Protein AF-W3VNA6-F1 (afdb_monomer)

Organism: Moesziomyces aphidis (NCBI:txid84754)

Foldseek 3Di:
DVVVVVVVVVVVVVLCVVQVVLLVQLVQQQPPPDDLVNCVPDPQFFQQLQKFFLDPDFQPDFAAQFAAFLWQAWAADPLQQKIKTFGAPLCLQDPLLQLHHNPDDVLSVPDYHHTAMWIDNNVDNDRIGGADEDWADPPDPDTDDPLCNVFWRWAAKEKDAQALQQVAADDVPDDGDHRGQKMKMWTFTDRDSQFATKIWIWIDGQNDVCHSNHRHTYTDDIQDDQLQWDAAPVPRDIDGARFHHKEFDSPAWAPKDFPDPDDPDPDPDPVVVVVPDDPPDPSVSSNGTGIHTKMKTAGRFDDNPDDDDVPPQPPRQAPPDSCLSSVCVVDVVSPSQRDPRNQFMWIRHNHQSHIDTAAEPPDTAAARGSQRKYKYWAQLLHVLLQPPDSWIWIWIWHDDSNFTKIWIWTQDPPPPQVVQWDKDWDFDFDQDPVRDTDTDTDIDIDGRTHIYGDDMDTDSHHFQEWDADSLRKIKTKGFSRPNLVVQLSLLLSQVVCLVSVHDGRPPDDNDDDLVRRRWLTKMWMKIKWKWWDDPDDDIDGSVNSVVSSVCVVVVHHTDIDMDIFTQGIHHTGGSCRVVVDDSVCSSSSHDDASGWNYWYDDVVQQWIKTARSRGSSGIMIGRGDPVRDDD

Structure (mmCIF, N/CA/C/O backbone):
data_AF-W3VNA6-F1
#
_entry.id   AF-W3VNA6-F1
#
loop_
_atom_site.group_PDB
_atom_site.id
_atom_site.type_symbol
_atom_site.label_atom_id
_atom_site.label_alt_id
_atom_site.label_comp_id
_atom_site.label_asym_id
_atom_site.label_entity_id
_atom_site.label_seq_id
_atom_site.pdbx_PDB_ins_code
_atom_site.Cartn_x
_atom_site.Cartn_y
_atom_site.Cartn_z
_atom_site.occupancy
_atom_site.B_iso_or_equiv
_atom_site.auth_seq_id
_atom_site.auth_comp_id
_atom_site.auth_asym_id
_atom_site.auth_atom_id
_atom_site.pdbx_PDB_model_num
ATOM 1 N N . MET A 1 1 ? 61.511 4.244 10.800 1.00 52.88 1 MET A N 1
ATOM 2 C CA . MET A 1 1 ? 60.677 4.818 9.716 1.00 52.88 1 MET A CA 1
ATOM 3 C C . MET A 1 1 ? 59.925 3.786 8.862 1.00 52.88 1 MET A C 1
ATOM 5 O O . MET A 1 1 ? 58.926 4.166 8.275 1.00 52.88 1 MET A O 1
ATOM 9 N N . LEU A 1 2 ? 60.321 2.504 8.809 1.00 52.47 2 LEU A N 1
ATOM 10 C CA . LEU A 1 2 ? 59.634 1.471 8.003 1.00 52.47 2 LEU A CA 1
ATOM 11 C C . LEU A 1 2 ? 58.299 0.967 8.586 1.00 52.47 2 LEU A C 1
ATOM 13 O O . LEU A 1 2 ? 57.356 0.726 7.841 1.00 52.47 2 LEU A O 1
ATOM 17 N N . VAL A 1 3 ? 58.191 0.851 9.912 1.00 59.06 3 VAL A N 1
ATOM 18 C CA . VAL A 1 3 ? 56.986 0.320 10.579 1.00 59.06 3 VAL A CA 1
ATOM 19 C C . VAL A 1 3 ? 55.725 1.173 10.321 1.00 59.06 3 VAL A C 1
ATOM 21 O O . VAL A 1 3 ? 54.708 0.591 9.953 1.00 59.06 3 VAL A O 1
ATOM 24 N N . PRO A 1 4 ? 55.760 2.522 10.390 1.00 62.91 4 PRO A N 1
ATOM 25 C CA . PRO A 1 4 ? 54.598 3.355 10.058 1.00 62.91 4 PRO A CA 1
ATOM 26 C C . PRO A 1 4 ? 54.142 3.226 8.598 1.00 62.91 4 PRO A C 1
ATOM 28 O O . PRO A 1 4 ? 52.948 3.228 8.335 1.00 62.91 4 PRO A O 1
ATOM 31 N N . LEU A 1 5 ? 55.070 3.070 7.646 1.00 63.50 5 LEU A N 1
ATOM 32 C CA . LEU A 1 5 ? 54.747 2.901 6.221 1.00 63.50 5 LEU A CA 1
ATOM 33 C C . LEU A 1 5 ? 54.062 1.561 5.938 1.00 63.50 5 LEU A C 1
ATOM 35 O O . LEU A 1 5 ? 53.114 1.512 5.157 1.00 63.50 5 LEU A O 1
ATOM 39 N N . ILE A 1 6 ? 54.513 0.487 6.590 1.00 69.75 6 ILE A N 1
ATOM 40 C CA . ILE A 1 6 ? 53.904 -0.842 6.461 1.00 69.75 6 ILE A CA 1
ATOM 41 C C . ILE A 1 6 ? 52.506 -0.839 7.088 1.00 69.75 6 ILE A C 1
ATOM 43 O O . ILE A 1 6 ? 51.563 -1.297 6.449 1.00 69.75 6 ILE A O 1
ATOM 47 N N . VAL A 1 7 ? 52.344 -0.258 8.283 1.00 71.94 7 VAL A N 1
ATOM 48 C CA . VAL A 1 7 ? 51.030 -0.128 8.936 1.00 71.94 7 VAL A CA 1
ATOM 49 C C . VAL A 1 7 ? 50.077 0.715 8.085 1.00 71.94 7 VAL A C 1
ATOM 51 O O . VAL A 1 7 ? 48.953 0.285 7.854 1.00 71.94 7 VAL A O 1
ATOM 54 N N . SER A 1 8 ? 50.525 1.849 7.537 1.00 65.19 8 SER A N 1
ATOM 55 C CA . SER A 1 8 ? 49.706 2.674 6.640 1.00 65.19 8 SER A CA 1
ATOM 56 C C . SER A 1 8 ? 49.366 1.974 5.324 1.00 65.19 8 SER A C 1
ATOM 58 O O . SER A 1 8 ? 48.262 2.146 4.826 1.00 65.19 8 SER A O 1
ATOM 60 N N . SER A 1 9 ? 50.265 1.158 4.767 1.00 66.62 9 SER A N 1
ATOM 61 C CA . SER A 1 9 ? 50.008 0.415 3.522 1.00 66.62 9 SER A CA 1
ATOM 62 C C . SER A 1 9 ? 49.039 -0.747 3.738 1.00 66.62 9 SER A C 1
ATOM 64 O O . SER A 1 9 ? 48.149 -0.965 2.921 1.00 66.62 9 SER A O 1
ATOM 66 N N . VAL A 1 10 ? 49.162 -1.464 4.860 1.00 75.44 10 VAL A N 1
ATOM 67 C CA . VAL A 1 10 ? 48.216 -2.518 5.259 1.00 75.44 10 VAL A CA 1
ATOM 68 C C . VAL A 1 10 ? 46.859 -1.910 5.609 1.00 75.44 10 VAL A C 1
ATOM 70 O O . VAL A 1 10 ? 45.837 -2.433 5.175 1.00 75.44 10 VAL A O 1
ATOM 73 N N . ALA A 1 11 ? 46.832 -0.775 6.312 1.00 71.50 11 ALA A N 1
ATOM 74 C CA . ALA A 1 11 ? 45.607 -0.034 6.592 1.00 71.50 11 ALA A CA 1
ATOM 75 C C . ALA A 1 11 ? 44.960 0.503 5.308 1.00 71.50 11 ALA A C 1
ATOM 77 O O . ALA A 1 11 ? 43.755 0.370 5.154 1.00 71.50 11 ALA A O 1
ATOM 78 N N . ALA A 1 12 ? 45.733 1.039 4.357 1.00 70.00 12 ALA A N 1
ATOM 79 C CA . ALA A 1 12 ? 45.227 1.486 3.059 1.00 70.00 12 ALA A CA 1
ATOM 80 C C . ALA A 1 12 ? 44.706 0.316 2.210 1.00 70.00 12 ALA A C 1
ATOM 82 O O . ALA A 1 12 ? 43.653 0.432 1.592 1.00 70.00 12 ALA A O 1
ATOM 83 N N . GLY A 1 13 ? 45.396 -0.829 2.225 1.00 70.94 13 GLY A N 1
ATOM 84 C CA . GLY A 1 13 ? 44.935 -2.064 1.594 1.00 70.94 13 GLY A CA 1
ATOM 85 C C . GLY A 1 13 ? 43.618 -2.552 2.200 1.00 70.94 13 GLY A C 1
ATOM 86 O O . GLY A 1 13 ? 42.651 -2.756 1.471 1.00 70.94 13 GLY A O 1
ATOM 87 N N . LEU A 1 14 ? 43.537 -2.643 3.530 1.00 74.44 14 LEU A N 1
ATOM 88 C CA . LEU A 1 14 ? 42.311 -2.995 4.249 1.00 74.44 14 LEU A CA 1
ATOM 89 C C . LEU A 1 14 ? 41.184 -1.997 3.974 1.00 74.44 14 LEU A C 1
ATOM 91 O O . LEU A 1 14 ? 40.094 -2.433 3.637 1.00 74.44 14 LEU A O 1
ATOM 95 N N . LEU A 1 15 ? 41.448 -0.689 4.026 1.00 70.38 15 LEU A N 1
ATOM 96 C CA . LEU A 1 15 ? 40.474 0.362 3.711 1.00 70.38 15 LEU A CA 1
ATOM 97 C C . LEU A 1 15 ? 39.995 0.287 2.258 1.00 70.38 15 LEU A C 1
ATOM 99 O O . LEU A 1 15 ? 38.813 0.486 1.987 1.00 70.38 15 LEU A O 1
ATOM 103 N N . SER A 1 16 ? 40.885 -0.030 1.314 1.00 64.06 16 SER A N 1
ATOM 104 C CA . SER A 1 16 ? 40.514 -0.209 -0.092 1.00 64.06 16 SER A CA 1
ATOM 105 C C . SER A 1 16 ? 39.601 -1.420 -0.274 1.00 64.06 16 SER A C 1
ATOM 107 O O . SER A 1 16 ? 38.595 -1.325 -0.968 1.00 64.06 16 SER A O 1
ATOM 109 N N . VAL A 1 17 ? 39.883 -2.524 0.422 1.00 70.31 17 VAL A N 1
ATOM 110 C CA . VAL A 1 17 ? 39.071 -3.743 0.406 1.00 70.31 17 VAL A CA 1
ATOM 111 C C . VAL A 1 17 ? 37.716 -3.507 1.078 1.00 70.31 17 VAL A C 1
ATOM 113 O O . VAL A 1 17 ? 36.681 -3.848 0.501 1.00 70.31 17 VAL A O 1
ATOM 116 N N . THR A 1 18 ? 37.698 -2.872 2.253 1.00 68.19 18 THR A N 1
ATOM 117 C CA . THR A 1 18 ? 36.463 -2.562 2.985 1.00 68.19 18 THR A CA 1
ATOM 118 C C . THR A 1 18 ? 35.614 -1.501 2.295 1.00 68.19 18 THR A C 1
ATOM 120 O O . THR A 1 18 ? 34.413 -1.479 2.526 1.00 68.19 18 THR A O 1
ATOM 123 N N . SER A 1 19 ? 36.181 -0.672 1.414 1.00 66.19 19 SER A N 1
ATOM 124 C CA . SER A 1 19 ? 35.420 0.289 0.598 1.00 66.19 19 SER A CA 1
ATOM 125 C C . SER A 1 19 ? 34.962 -0.309 -0.740 1.00 66.19 19 SER A C 1
ATOM 127 O O . SER A 1 19 ? 33.862 -0.024 -1.214 1.00 66.19 19 SER A O 1
ATOM 129 N N . TYR A 1 20 ? 35.783 -1.163 -1.360 1.00 71.19 20 TYR A N 1
ATOM 130 C CA . TYR A 1 20 ? 35.526 -1.724 -2.690 1.00 71.19 20 TYR A CA 1
ATOM 131 C C . TYR A 1 20 ? 34.401 -2.763 -2.702 1.00 71.19 20 TYR A C 1
ATOM 133 O O . TYR A 1 20 ? 33.570 -2.746 -3.611 1.00 71.19 20 TYR A O 1
ATOM 141 N N . PHE A 1 21 ? 34.338 -3.659 -1.711 1.00 71.25 21 PHE A N 1
ATOM 142 C CA . PHE A 1 21 ? 33.294 -4.690 -1.672 1.00 71.25 21 PHE A CA 1
ATOM 143 C C . PHE A 1 21 ? 31.881 -4.113 -1.484 1.00 71.25 21 PHE A C 1
ATOM 145 O O . PHE A 1 21 ? 31.016 -4.446 -2.299 1.00 71.25 21 PHE A O 1
ATOM 152 N N . PRO A 1 22 ? 31.630 -3.202 -0.519 1.00 67.31 22 PRO A N 1
ATOM 153 C CA . PRO A 1 22 ? 30.342 -2.521 -0.417 1.00 67.31 22 PRO A CA 1
ATOM 154 C C . PRO A 1 22 ? 29.984 -1.746 -1.683 1.00 67.31 22 PRO A C 1
ATOM 156 O O . PRO A 1 22 ? 28.843 -1.805 -2.126 1.00 67.31 22 PRO A O 1
ATOM 159 N N . TYR A 1 23 ? 30.956 -1.079 -2.316 1.00 68.50 23 TYR A N 1
ATOM 160 C CA . TYR A 1 23 ? 30.741 -0.386 -3.587 1.00 68.50 23 TYR A CA 1
ATOM 161 C C . TYR A 1 23 ? 30.313 -1.344 -4.709 1.00 68.50 23 TYR A C 1
ATOM 163 O O . TYR A 1 23 ? 29.312 -1.102 -5.380 1.00 68.50 23 TYR A O 1
ATOM 171 N N . LYS A 1 24 ? 31.027 -2.459 -4.896 1.00 71.19 24 LYS A N 1
ATOM 172 C CA . LYS A 1 24 ? 30.710 -3.462 -5.923 1.00 71.19 24 LYS A CA 1
ATOM 173 C C . LYS A 1 24 ? 29.336 -4.097 -5.695 1.00 71.19 24 LYS A C 1
ATOM 175 O O . LYS A 1 24 ? 28.581 -4.275 -6.650 1.00 71.19 24 LYS A O 1
ATOM 180 N N . ASN A 1 25 ? 29.005 -4.414 -4.447 1.00 69.81 25 ASN A N 1
ATOM 181 C CA . ASN A 1 25 ? 27.712 -4.984 -4.078 1.00 69.81 25 ASN A CA 1
ATOM 182 C C . ASN A 1 25 ? 26.568 -3.977 -4.283 1.00 69.81 25 ASN A C 1
ATOM 184 O O . ASN A 1 25 ? 25.541 -4.312 -4.869 1.00 69.81 25 ASN A O 1
ATOM 188 N N . HIS A 1 26 ? 26.794 -2.712 -3.936 1.00 69.25 26 HIS A N 1
ATOM 189 C CA . HIS A 1 26 ? 25.833 -1.642 -4.171 1.00 69.25 26 HIS A CA 1
ATOM 190 C C . HIS A 1 26 ? 25.606 -1.412 -5.676 1.00 69.25 26 HIS A C 1
ATOM 192 O O . HIS A 1 26 ? 24.467 -1.291 -6.126 1.00 69.25 26 HIS A O 1
ATOM 198 N N . LEU A 1 27 ? 26.667 -1.441 -6.493 1.00 68.31 27 LEU A N 1
ATOM 199 C CA . LEU A 1 27 ? 26.548 -1.391 -7.956 1.00 68.31 27 LEU A CA 1
ATOM 200 C C . LEU A 1 27 ? 25.784 -2.584 -8.539 1.00 68.31 27 LEU A C 1
ATOM 202 O O . LEU A 1 27 ? 25.073 -2.414 -9.531 1.00 68.31 27 LEU A O 1
ATOM 206 N N . LYS A 1 28 ? 25.912 -3.773 -7.939 1.00 68.25 28 LYS A N 1
ATOM 207 C CA . LYS A 1 28 ? 25.146 -4.962 -8.333 1.00 68.25 28 LYS A CA 1
ATOM 208 C C . LYS A 1 28 ? 23.644 -4.734 -8.132 1.00 68.25 28 LYS A C 1
ATOM 210 O O . LYS A 1 28 ? 22.884 -4.972 -9.063 1.00 68.25 28 LYS A O 1
ATOM 215 N N . LEU A 1 29 ? 23.236 -4.190 -6.983 1.00 67.69 29 LEU A N 1
ATOM 216 C CA . LEU A 1 29 ? 21.837 -3.834 -6.688 1.00 67.69 29 LEU A CA 1
ATOM 217 C C . LEU A 1 29 ? 21.296 -2.682 -7.561 1.00 67.69 29 LEU A C 1
ATOM 219 O O . LEU A 1 29 ? 20.090 -2.562 -7.766 1.00 67.69 29 LEU A O 1
ATOM 223 N N . HIS A 1 30 ? 22.177 -1.830 -8.092 1.00 66.69 30 HIS A N 1
ATOM 224 C CA . HIS A 1 30 ? 21.817 -0.723 -8.984 1.00 66.69 30 HIS A CA 1
ATOM 225 C C . HIS A 1 30 ? 21.970 -1.026 -10.484 1.00 66.69 30 HIS A C 1
ATOM 227 O O . HIS A 1 30 ? 21.638 -0.163 -11.299 1.00 66.69 30 HIS A O 1
ATOM 233 N N . GLY A 1 31 ? 22.417 -2.233 -10.849 1.00 61.00 31 GLY A N 1
ATOM 234 C CA . GLY A 1 31 ? 22.392 -2.741 -12.221 1.00 61.00 31 GLY A CA 1
ATOM 235 C C . GLY A 1 31 ? 23.543 -2.323 -13.145 1.00 61.00 31 GLY A C 1
ATOM 236 O O . GLY A 1 31 ? 23.382 -2.447 -14.354 1.00 61.00 31 GLY A O 1
ATOM 237 N N . ASP A 1 32 ? 24.693 -1.866 -12.636 1.00 57.09 32 ASP A N 1
ATOM 238 C CA . ASP A 1 32 ? 25.870 -1.571 -13.489 1.00 57.09 32 ASP A CA 1
ATOM 239 C C . ASP A 1 32 ? 26.723 -2.824 -13.795 1.00 57.09 32 ASP A C 1
ATOM 241 O O . ASP A 1 32 ? 27.561 -2.795 -14.691 1.00 57.09 32 ASP A O 1
ATOM 245 N N . ALA A 1 33 ? 26.538 -3.919 -13.044 1.00 49.62 33 ALA A N 1
ATOM 246 C CA . ALA A 1 33 ? 27.402 -5.109 -13.091 1.00 49.62 33 ALA A CA 1
ATOM 247 C C . ALA A 1 33 ? 26.732 -6.381 -13.646 1.00 49.62 33 ALA A C 1
ATOM 249 O O . ALA A 1 33 ? 27.367 -7.436 -13.671 1.00 49.62 33 ALA A O 1
ATOM 250 N N . LEU A 1 34 ? 25.462 -6.312 -14.056 1.00 47.09 34 LEU A N 1
ATOM 251 C CA . LEU A 1 34 ? 24.773 -7.443 -14.678 1.00 47.09 34 LEU A CA 1
ATOM 252 C C . LEU A 1 34 ? 24.956 -7.359 -16.190 1.00 47.09 34 LEU A C 1
ATOM 254 O O . LEU A 1 34 ? 24.546 -6.385 -16.819 1.00 47.09 34 LEU A O 1
ATOM 258 N N . ASP A 1 35 ? 25.579 -8.383 -16.765 1.00 46.38 35 ASP A N 1
ATOM 259 C CA . ASP A 1 35 ? 25.639 -8.553 -18.210 1.00 46.38 35 ASP A CA 1
ATOM 260 C C . ASP A 1 35 ? 24.201 -8.601 -18.745 1.00 46.38 35 ASP A C 1
ATOM 262 O O . ASP A 1 35 ? 23.401 -9.433 -18.307 1.00 46.38 35 ASP A O 1
ATOM 266 N N . ALA A 1 36 ? 23.845 -7.702 -19.663 1.00 46.44 36 ALA A N 1
ATOM 267 C CA . ALA A 1 36 ? 22.509 -7.653 -20.254 1.00 46.44 36 ALA A CA 1
ATOM 268 C C . ALA A 1 36 ? 22.120 -9.001 -20.898 1.00 46.44 36 ALA A C 1
ATOM 270 O O . ALA A 1 36 ? 20.938 -9.343 -20.943 1.00 46.44 36 ALA A O 1
ATOM 271 N N . SER A 1 37 ? 23.110 -9.803 -21.311 1.00 44.75 37 SER A N 1
ATOM 272 C CA . SER A 1 37 ? 22.911 -11.162 -21.825 1.00 44.75 37 SER A CA 1
ATOM 273 C C . SER A 1 37 ? 22.489 -12.180 -20.748 1.00 44.75 37 SER A C 1
ATOM 275 O O . SER A 1 37 ? 21.751 -13.118 -21.047 1.00 44.75 37 SER A O 1
ATOM 277 N N . SER A 1 38 ? 22.852 -11.964 -19.476 1.00 44.41 38 SER A N 1
ATOM 278 C CA . SER A 1 38 ? 22.473 -12.831 -18.343 1.00 44.41 38 SER A CA 1
ATOM 279 C C . SER A 1 38 ? 21.009 -12.672 -17.910 1.00 44.41 38 SER A C 1
ATOM 281 O O . SER A 1 38 ? 20.419 -13.596 -17.361 1.00 44.41 38 SER A O 1
ATOM 283 N N . LEU A 1 39 ? 20.383 -11.531 -18.219 1.00 47.59 39 LEU A N 1
ATOM 284 C CA . LEU A 1 39 ? 18.940 -11.303 -18.043 1.00 47.59 39 LEU A CA 1
ATOM 285 C C . LEU A 1 39 ? 18.112 -11.731 -19.270 1.00 47.59 39 LEU A C 1
ATOM 287 O O . LEU A 1 39 ? 16.873 -11.734 -19.198 1.00 47.59 39 LEU A O 1
ATOM 291 N N . GLY A 1 40 ? 18.797 -12.067 -20.370 1.00 42.12 40 GLY A N 1
ATOM 292 C CA . GLY A 1 40 ? 18.248 -12.279 -21.707 1.00 42.12 40 GLY A CA 1
ATOM 293 C C . GLY A 1 40 ? 18.158 -13.730 -22.192 1.00 42.12 40 GLY A C 1
ATOM 294 O O . GLY A 1 40 ? 17.613 -13.930 -23.272 1.00 42.12 40 GLY A O 1
ATOM 295 N N . SER A 1 41 ? 18.628 -14.738 -21.448 1.00 43.94 41 SER A N 1
ATOM 296 C CA . SER A 1 41 ? 18.472 -16.141 -21.873 1.00 43.94 41 SER A CA 1
ATOM 297 C C . SER A 1 41 ? 17.160 -16.763 -21.355 1.00 43.94 41 SER A C 1
ATOM 299 O O . SER A 1 41 ? 16.887 -16.836 -20.159 1.00 43.94 41 SER A O 1
ATOM 301 N N . ASP A 1 42 ? 16.319 -17.132 -22.322 1.00 44.59 42 ASP A N 1
ATOM 302 C CA . ASP A 1 42 ? 15.162 -18.043 -22.332 1.00 44.59 42 ASP A CA 1
ATOM 303 C C . ASP A 1 42 ? 13.853 -17.707 -21.587 1.00 44.59 42 ASP A C 1
ATOM 305 O O . ASP A 1 42 ? 12.835 -18.308 -21.907 1.00 44.59 42 ASP A O 1
ATOM 309 N N . ASN A 1 43 ? 13.786 -16.684 -20.725 1.00 52.38 43 ASN A N 1
ATOM 310 C CA . ASN A 1 43 ? 12.522 -16.208 -20.111 1.00 52.38 43 ASN A CA 1
ATOM 311 C C . ASN A 1 43 ? 12.441 -14.667 -20.069 1.00 52.38 43 ASN A C 1
ATOM 313 O O . ASN A 1 43 ? 12.378 -14.043 -19.007 1.00 52.38 43 ASN A O 1
ATOM 317 N N . TYR A 1 44 ? 12.528 -14.005 -21.224 1.00 62.59 44 TYR A N 1
ATOM 318 C CA . TYR A 1 44 ? 12.537 -12.533 -21.314 1.00 62.59 44 TYR A CA 1
ATOM 319 C C . TYR A 1 44 ? 11.132 -11.898 -21.254 1.00 62.59 44 TYR A C 1
ATOM 321 O O . TYR A 1 44 ? 11.009 -10.714 -20.938 1.00 62.59 44 TYR A O 1
ATOM 329 N N . ARG A 1 45 ? 10.079 -12.681 -21.520 1.00 74.38 45 ARG A N 1
ATOM 330 C CA . ARG A 1 45 ? 8.657 -12.316 -21.404 1.00 74.38 45 ARG A CA 1
ATOM 331 C C . ARG A 1 45 ? 7.934 -13.460 -20.707 1.00 74.38 45 ARG A C 1
ATOM 333 O O . ARG A 1 45 ? 7.579 -14.433 -21.360 1.00 74.38 45 ARG A O 1
ATOM 340 N N . LEU A 1 46 ? 7.778 -13.370 -19.393 1.00 83.12 46 LEU A N 1
ATOM 341 C CA . LEU A 1 46 ? 7.153 -14.442 -18.625 1.00 83.12 46 LEU A CA 1
ATOM 342 C C . LEU A 1 46 ? 5.701 -14.082 -18.315 1.00 83.12 46 LEU A C 1
ATOM 344 O O . LEU A 1 46 ? 5.471 -13.083 -17.628 1.00 83.12 46 LEU A O 1
ATOM 348 N N . ASN A 1 47 ? 4.766 -14.892 -18.823 1.00 87.25 47 ASN A N 1
ATOM 349 C CA . ASN A 1 47 ? 3.323 -14.835 -18.567 1.00 87.25 47 ASN A CA 1
ATOM 350 C C . ASN A 1 47 ? 2.670 -13.454 -18.800 1.00 87.25 47 ASN A C 1
ATOM 352 O O . ASN A 1 47 ? 1.629 -13.148 -18.218 1.00 87.25 47 ASN A O 1
ATOM 356 N N . LEU A 1 48 ? 3.270 -12.585 -19.623 1.00 87.56 48 LEU A N 1
ATOM 357 C CA . LEU A 1 48 ? 2.774 -11.218 -19.838 1.00 87.56 48 LEU A CA 1
ATOM 358 C C . LEU A 1 48 ? 1.421 -11.192 -20.546 1.00 87.56 48 LEU A C 1
ATOM 360 O O . LEU A 1 48 ? 0.614 -10.309 -20.277 1.00 87.56 48 LEU A O 1
ATOM 364 N N . GLU A 1 49 ? 1.165 -12.171 -21.405 1.00 87.06 49 GLU A N 1
ATOM 365 C CA . GLU A 1 49 ? -0.086 -12.387 -22.126 1.00 87.06 49 GLU A CA 1
ATOM 366 C C . GLU A 1 49 ? -1.295 -12.562 -21.196 1.00 87.06 49 GLU A C 1
ATOM 368 O O . GLU A 1 49 ? -2.429 -12.288 -21.589 1.00 87.06 49 GLU A O 1
ATOM 373 N N . HIS A 1 50 ? -1.059 -12.964 -19.944 1.00 90.12 50 HIS A N 1
ATOM 374 C CA . HIS A 1 50 ? -2.094 -13.086 -18.923 1.00 90.12 50 HIS A CA 1
ATOM 375 C C . HIS A 1 50 ? -2.423 -11.760 -18.233 1.00 90.12 50 HIS A C 1
ATOM 377 O O . HIS A 1 50 ? -3.394 -11.700 -17.478 1.00 90.12 50 HIS A O 1
ATOM 383 N N . CYS A 1 51 ? -1.646 -10.707 -18.483 1.00 90.94 51 CYS A N 1
ATOM 384 C CA . CYS A 1 51 ? -1.843 -9.385 -17.914 1.00 90.94 51 CYS A CA 1
ATOM 385 C C . CYS A 1 51 ? -2.482 -8.436 -18.924 1.00 90.94 51 CYS A C 1
ATOM 387 O O . CYS A 1 51 ? -1.932 -8.179 -19.992 1.00 90.94 51 CYS A O 1
ATOM 389 N N . GLN A 1 52 ? -3.621 -7.851 -18.572 1.00 88.81 52 GLN A N 1
ATOM 390 C CA . GLN A 1 52 ? -4.326 -6.883 -19.408 1.00 88.81 52 GLN A CA 1
ATOM 391 C C . GLN A 1 52 ? -4.478 -5.551 -18.673 1.00 88.81 52 GLN A C 1
ATOM 393 O O . GLN A 1 52 ? -4.657 -5.543 -17.454 1.00 88.81 52 GLN A O 1
ATOM 398 N N . PRO A 1 53 ? -4.400 -4.407 -19.376 1.00 86.38 53 PRO A N 1
ATOM 399 C CA . PRO A 1 53 ? -4.757 -3.135 -18.764 1.00 86.38 53 PRO A CA 1
ATOM 400 C C . PRO A 1 53 ? -6.238 -3.158 -18.364 1.00 86.38 53 PRO A C 1
ATOM 402 O O . PRO A 1 53 ? -7.071 -3.709 -19.080 1.00 86.38 53 PRO A O 1
ATOM 405 N N . VAL A 1 54 ? -6.579 -2.524 -17.243 1.00 83.00 54 VAL A N 1
ATOM 406 C CA . VAL A 1 54 ? -7.996 -2.278 -16.912 1.00 83.00 54 VAL A CA 1
ATOM 407 C C . VAL A 1 54 ? -8.595 -1.232 -17.861 1.00 83.00 54 VAL A C 1
ATOM 409 O O . VAL A 1 54 ? -9.775 -1.286 -18.197 1.00 83.00 54 VAL A O 1
ATOM 412 N N . SER A 1 55 ? -7.767 -0.297 -18.332 1.00 73.25 55 SER A N 1
ATOM 413 C CA . SER A 1 55 ? -8.139 0.642 -19.388 1.00 73.25 55 SER A CA 1
ATOM 414 C C . SER A 1 55 ? -8.268 -0.073 -20.735 1.00 73.25 55 SER A C 1
ATOM 416 O O . SER A 1 55 ? -7.398 -0.855 -21.115 1.00 73.25 55 SER A O 1
ATOM 418 N N . THR A 1 56 ? -9.327 0.239 -21.482 1.00 65.25 56 THR A N 1
ATOM 419 C CA . THR A 1 56 ? -9.552 -0.270 -22.847 1.00 65.25 56 THR A CA 1
ATOM 420 C C . THR A 1 56 ? -8.814 0.537 -23.920 1.00 65.25 56 THR A C 1
ATOM 422 O O . THR A 1 56 ? -8.905 0.206 -25.101 1.00 65.25 56 THR A O 1
ATOM 425 N N . ARG A 1 57 ? -8.073 1.581 -23.523 1.00 67.25 57 ARG A N 1
ATOM 426 C CA . ARG A 1 57 ? -7.344 2.474 -24.430 1.00 67.25 57 ARG A CA 1
ATOM 427 C C . ARG A 1 57 ? -6.123 1.816 -25.055 1.00 67.25 57 ARG A C 1
ATOM 429 O O . ARG A 1 57 ? -5.472 0.947 -24.461 1.00 67.25 57 ARG A O 1
ATOM 436 N N . LEU A 1 58 ? -5.766 2.306 -26.240 1.00 63.62 58 LEU A N 1
ATOM 437 C CA . LEU A 1 58 ? -4.502 1.943 -26.867 1.00 63.62 58 LEU A CA 1
ATOM 438 C C . LEU A 1 58 ? -3.321 2.525 -26.063 1.00 63.62 58 LEU A C 1
ATOM 440 O O . LEU A 1 58 ? -3.452 3.581 -25.445 1.00 63.62 58 LEU A O 1
ATOM 444 N N . PRO A 1 59 ? -2.132 1.889 -26.078 1.00 62.50 59 PRO A N 1
ATOM 445 C CA . PRO A 1 59 ? -0.980 2.328 -25.280 1.00 62.50 59 PRO A CA 1
ATOM 446 C C . PRO A 1 59 ? -0.508 3.770 -25.521 1.00 62.50 59 PRO A C 1
ATOM 448 O O . PRO A 1 59 ? 0.187 4.322 -24.671 1.00 62.50 59 PRO A O 1
ATOM 451 N N . ASN A 1 60 ? -0.860 4.358 -26.666 1.00 61.44 60 ASN A N 1
ATOM 452 C CA . ASN A 1 60 ? -0.438 5.696 -27.079 1.00 61.44 60 ASN A CA 1
ATOM 453 C C . ASN A 1 60 ? -1.499 6.779 -26.809 1.00 61.44 60 ASN A C 1
ATOM 455 O O . ASN A 1 60 ? -1.248 7.950 -27.094 1.00 61.44 60 ASN A O 1
ATOM 459 N N . GLU A 1 61 ? -2.667 6.408 -26.278 1.00 64.19 61 GLU A N 1
ATOM 460 C CA . GLU A 1 61 ? -3.757 7.339 -25.989 1.00 64.19 61 GLU A CA 1
ATOM 461 C C . GLU A 1 61 ? -3.718 7.807 -24.527 1.00 64.19 61 GLU A C 1
ATOM 463 O O . GLU A 1 61 ? -3.644 6.975 -23.612 1.00 64.19 61 GLU A O 1
ATOM 468 N N . PRO A 1 62 ? -3.790 9.128 -24.278 1.00 64.12 62 PRO A N 1
ATOM 469 C CA . PRO A 1 62 ? -3.698 9.661 -22.929 1.00 64.12 62 PRO A CA 1
ATOM 470 C C . PRO A 1 62 ? -4.887 9.267 -22.049 1.00 64.12 62 PRO A C 1
ATOM 472 O O . PRO A 1 62 ? -5.972 8.938 -22.536 1.00 64.12 62 PRO A O 1
ATOM 475 N N . ALA A 1 63 ? -4.690 9.325 -20.730 1.00 64.69 63 ALA A N 1
ATOM 476 C CA . ALA A 1 63 ? -5.765 9.121 -19.760 1.00 64.69 63 ALA A CA 1
ATOM 477 C C . ALA A 1 63 ? -6.885 10.153 -19.844 1.00 64.69 63 ALA A C 1
ATOM 479 O O . ALA A 1 63 ? -6.673 11.342 -19.626 1.00 64.69 63 ALA A O 1
ATOM 480 N N . GLY A 1 64 ? -8.101 9.668 -20.126 1.00 64.94 64 GLY A N 1
ATOM 481 C CA . GLY A 1 64 ? -9.322 10.432 -19.918 1.00 64.94 64 GLY A CA 1
ATOM 482 C C . GLY A 1 64 ? -9.597 10.637 -18.419 1.00 64.94 64 GLY A C 1
ATOM 483 O O . GLY A 1 64 ? -9.187 9.818 -17.596 1.00 64.94 64 GLY A O 1
ATOM 484 N N . PRO A 1 65 ? -10.340 11.689 -18.034 1.00 68.00 65 PRO A N 1
ATOM 485 C CA . PRO A 1 65 ? -10.577 12.051 -16.630 1.00 68.00 65 PRO A CA 1
ATOM 486 C C . PRO A 1 65 ? -11.460 11.052 -15.858 1.00 68.00 65 PRO A C 1
ATOM 488 O O . PRO A 1 65 ? -11.574 11.144 -14.638 1.00 68.00 65 PRO A O 1
ATOM 491 N N . VAL A 1 66 ? -12.104 10.122 -16.568 1.00 74.12 66 VAL A N 1
ATOM 492 C CA . VAL A 1 66 ? -13.025 9.107 -16.031 1.00 74.12 66 VAL A CA 1
ATOM 493 C C . VAL A 1 66 ? -12.370 7.739 -15.847 1.00 74.12 66 VAL A C 1
ATOM 495 O O . VAL A 1 66 ? -13.059 6.774 -15.527 1.00 74.12 66 VAL A O 1
ATOM 498 N N . GLU A 1 67 ? -11.051 7.648 -16.011 1.00 78.62 67 GLU A N 1
ATOM 499 C CA . GLU A 1 67 ? -10.306 6.407 -15.833 1.00 78.62 67 GLU A CA 1
ATOM 500 C C . GLU A 1 67 ? -9.195 6.550 -14.784 1.00 78.62 67 GLU A C 1
ATOM 502 O O . GLU A 1 67 ? -8.590 7.618 -14.662 1.00 78.62 67 GLU A O 1
ATOM 507 N N . PRO A 1 68 ? -8.889 5.476 -14.037 1.00 86.94 68 PRO A N 1
ATOM 508 C CA . PRO A 1 68 ? -7.784 5.489 -13.095 1.00 86.94 68 PRO A CA 1
ATOM 509 C C . PRO A 1 68 ? -6.440 5.537 -13.839 1.00 86.94 68 PRO A C 1
ATOM 511 O O . PRO A 1 68 ? -6.159 4.716 -14.712 1.00 86.94 68 PRO A O 1
ATOM 514 N N . SER A 1 69 ? -5.586 6.482 -13.457 1.00 87.25 69 SER A N 1
ATOM 515 C CA . SER A 1 69 ? -4.243 6.683 -14.015 1.00 87.25 69 SER A CA 1
ATOM 516 C C . SER A 1 69 ? -3.263 7.046 -12.906 1.00 87.25 69 SER A C 1
ATOM 518 O O . SER A 1 69 ? -3.674 7.716 -11.957 1.00 87.25 69 SER A O 1
ATOM 520 N N . PHE A 1 70 ? -1.984 6.671 -13.038 1.00 88.81 70 PHE A N 1
ATOM 521 C CA . PHE A 1 70 ? -0.950 6.975 -12.036 1.00 88.81 70 PHE A CA 1
ATOM 522 C C . PHE A 1 70 ? -1.350 6.508 -10.624 1.00 88.81 70 PHE A C 1
ATOM 524 O O . PHE A 1 70 ? -1.399 7.280 -9.662 1.00 88.81 70 PHE A O 1
ATOM 531 N N . CYS A 1 71 ? -1.696 5.225 -10.511 1.00 92.44 71 CYS A N 1
ATOM 532 C CA . CYS A 1 71 ? -2.183 4.648 -9.264 1.00 92.44 71 CYS A CA 1
ATOM 533 C C . CYS A 1 71 ? -1.018 4.188 -8.386 1.00 92.44 71 CYS A C 1
ATOM 535 O O . CYS A 1 71 ? -0.245 3.316 -8.775 1.00 92.44 71 CYS A O 1
ATOM 537 N N . GLU A 1 72 ? -0.887 4.790 -7.205 1.00 91.88 72 GLU A N 1
ATOM 538 C CA . GLU A 1 72 ? 0.176 4.492 -6.242 1.00 91.88 72 GLU A CA 1
ATOM 539 C C . GLU A 1 72 ? -0.037 3.117 -5.608 1.00 91.88 72 GLU A C 1
ATOM 541 O O . GLU A 1 72 ? 0.913 2.340 -5.500 1.00 91.88 72 GLU A O 1
ATOM 546 N N . ASP A 1 73 ? -1.281 2.803 -5.245 1.00 94.62 73 ASP A N 1
ATOM 547 C CA . ASP A 1 73 ? -1.605 1.633 -4.435 1.00 94.62 73 ASP A CA 1
ATOM 548 C C . ASP A 1 73 ? -2.958 1.008 -4.792 1.00 94.62 73 ASP A C 1
ATOM 550 O O . ASP A 1 73 ? -3.835 1.671 -5.359 1.00 94.62 73 ASP A O 1
ATOM 554 N N . ILE A 1 74 ? -3.115 -0.270 -4.442 1.00 95.88 74 ILE A N 1
ATOM 555 C CA . ILE A 1 74 ? -4.359 -1.028 -4.568 1.00 95.88 74 ILE A CA 1
ATOM 556 C C . ILE A 1 74 ? -4.558 -1.944 -3.364 1.00 95.88 74 ILE A C 1
ATOM 558 O O . ILE A 1 74 ? -3.646 -2.657 -2.959 1.00 95.88 74 ILE A O 1
ATOM 562 N N . VAL A 1 75 ? -5.780 -1.981 -2.839 1.00 95.81 75 VAL A N 1
ATOM 563 C CA . VAL A 1 75 ? -6.178 -2.924 -1.789 1.00 95.81 75 VAL A CA 1
ATOM 564 C C . VAL A 1 75 ? -7.475 -3.609 -2.183 1.00 95.81 75 VAL A C 1
ATOM 566 O O . VAL A 1 75 ? -8.430 -2.956 -2.591 1.00 95.81 75 VAL A O 1
ATOM 569 N N . LEU A 1 76 ? -7.513 -4.933 -2.048 1.00 94.12 76 LEU A N 1
ATOM 570 C CA . LEU A 1 76 ? -8.710 -5.738 -2.260 1.00 94.12 76 LEU A CA 1
ATOM 571 C C . LEU A 1 76 ? -9.290 -6.154 -0.910 1.00 94.12 76 LEU A C 1
ATOM 573 O O . LEU A 1 76 ? -8.665 -6.927 -0.183 1.00 94.12 76 LEU A O 1
ATOM 577 N N . ASP A 1 77 ? -10.507 -5.708 -0.610 1.00 92.81 77 ASP A N 1
ATOM 578 C CA . ASP A 1 77 ? -11.258 -6.258 0.510 1.00 92.81 77 ASP A CA 1
ATOM 579 C C . ASP A 1 77 ? -11.945 -7.555 0.071 1.00 92.81 77 ASP A C 1
ATOM 581 O O . ASP A 1 77 ? -12.973 -7.551 -0.606 1.00 92.81 77 ASP A O 1
ATOM 585 N N . ARG A 1 78 ? -11.358 -8.691 0.453 1.00 86.19 78 ARG A N 1
ATOM 586 C CA . ARG A 1 78 ? -11.836 -10.020 0.038 1.00 86.19 78 ARG A CA 1
ATOM 587 C C . ARG A 1 78 ? -13.242 -10.341 0.539 1.00 86.19 78 ARG A C 1
ATOM 589 O O . ARG A 1 78 ? -13.941 -11.100 -0.120 1.00 86.19 78 ARG A O 1
ATOM 596 N N . ARG A 1 79 ? -13.652 -9.757 1.671 1.00 87.56 79 ARG A N 1
ATOM 597 C CA . ARG A 1 79 ? -14.983 -9.960 2.267 1.00 87.56 79 ARG A CA 1
ATOM 598 C C . ARG A 1 79 ? -16.090 -9.462 1.347 1.00 87.56 79 ARG A C 1
ATOM 600 O O . ARG A 1 79 ? -17.113 -10.115 1.210 1.00 87.56 79 ARG A O 1
ATOM 607 N N . THR A 1 80 ? -15.869 -8.320 0.703 1.00 90.56 80 THR A N 1
ATOM 608 C CA . THR A 1 80 ? -16.861 -7.678 -0.171 1.00 90.56 80 THR A CA 1
ATOM 609 C C . THR A 1 80 ? -16.538 -7.856 -1.656 1.00 90.56 80 THR A C 1
ATOM 611 O O . THR A 1 80 ? -17.401 -7.648 -2.510 1.00 90.56 80 THR A O 1
ATOM 614 N N . GLY A 1 81 ? -15.308 -8.243 -2.002 1.00 91.00 81 GLY A N 1
ATOM 615 C CA . GLY A 1 81 ? -14.817 -8.320 -3.380 1.00 91.00 81 GLY A CA 1
ATOM 616 C C . GLY A 1 81 ? -14.593 -6.953 -4.035 1.00 91.00 81 GLY A C 1
ATOM 617 O O . GLY A 1 81 ? -14.424 -6.882 -5.256 1.00 91.00 81 GLY A O 1
ATOM 618 N N . VAL A 1 82 ? -14.589 -5.871 -3.251 1.00 94.62 82 VAL A N 1
ATOM 619 C CA . VAL A 1 82 ? -14.320 -4.515 -3.738 1.00 94.62 82 VAL A CA 1
ATOM 620 C C . VAL A 1 82 ? -12.820 -4.231 -3.661 1.00 94.62 82 VAL A C 1
ATOM 622 O O . VAL A 1 82 ? -12.201 -4.356 -2.603 1.00 94.62 82 VAL A O 1
ATOM 625 N N . ALA A 1 83 ? -12.230 -3.829 -4.784 1.00 95.31 83 ALA A N 1
ATOM 626 C CA . ALA A 1 83 ? -10.880 -3.289 -4.847 1.00 95.31 83 ALA A CA 1
ATOM 627 C C . ALA A 1 83 ? -10.917 -1.760 -4.792 1.00 95.31 83 ALA A C 1
ATOM 629 O O . ALA A 1 83 ? -11.738 -1.129 -5.457 1.00 95.31 83 ALA A O 1
ATOM 630 N N . TYR A 1 84 ? -10.005 -1.169 -4.030 1.00 97.00 84 TYR A N 1
ATOM 631 C CA . TYR A 1 84 ? -9.842 0.270 -3.898 1.00 97.00 84 TYR A CA 1
ATOM 632 C C . TYR A 1 84 ? -8.480 0.690 -4.426 1.00 97.00 84 TYR A C 1
ATOM 634 O O . TYR A 1 84 ? -7.473 0.045 -4.139 1.00 97.00 84 TYR A O 1
ATOM 642 N N . LEU A 1 85 ? -8.454 1.778 -5.187 1.00 95.75 85 LEU A N 1
ATOM 643 C CA . LEU A 1 85 ? -7.253 2.301 -5.827 1.00 95.75 85 LEU A CA 1
ATOM 644 C C . LEU A 1 85 ? -6.999 3.725 -5.354 1.00 95.75 85 LEU A C 1
ATOM 646 O O . LEU A 1 85 ? -7.914 4.550 -5.335 1.00 95.75 85 LEU A O 1
ATOM 650 N N . SER A 1 86 ? -5.743 4.016 -5.045 1.00 95.44 86 SER A N 1
ATOM 651 C CA . SER A 1 86 ? -5.259 5.368 -4.777 1.00 95.44 86 SER A CA 1
ATOM 652 C C . SER A 1 86 ? -4.559 5.894 -6.025 1.00 95.44 86 SER A C 1
ATOM 654 O O . SER A 1 86 ? -3.508 5.371 -6.402 1.00 95.44 86 SER A O 1
ATOM 656 N N . CYS A 1 87 ? -5.148 6.885 -6.700 1.00 93.06 87 CYS A N 1
ATOM 657 C CA . CYS A 1 87 ? -4.633 7.392 -7.971 1.00 93.06 87 CYS A CA 1
ATOM 658 C C . CYS A 1 87 ? -4.475 8.913 -7.953 1.00 93.06 87 CYS A C 1
ATOM 660 O O . CYS A 1 87 ? -5.376 9.644 -7.535 1.00 93.06 87 CYS A O 1
ATOM 662 N N . ASP A 1 88 ? -3.329 9.381 -8.442 1.00 90.06 88 ASP A N 1
ATOM 663 C CA . ASP A 1 88 ? -2.992 10.797 -8.507 1.00 90.06 88 ASP A CA 1
ATOM 664 C C . ASP A 1 88 ? -2.403 11.123 -9.885 1.00 90.06 88 ASP A C 1
ATOM 666 O O . ASP A 1 88 ? -1.216 10.881 -10.127 1.00 90.06 88 ASP A O 1
ATOM 670 N N . PRO A 1 89 ? -3.194 11.701 -10.805 1.00 85.38 89 PRO A N 1
ATOM 671 C CA . PRO A 1 89 ? -2.709 12.036 -12.134 1.00 85.38 89 PRO A CA 1
ATOM 672 C C . PRO A 1 89 ? -1.621 13.111 -12.120 1.00 85.38 89 PRO A C 1
ATOM 674 O O . PRO A 1 89 ? -0.967 13.327 -13.137 1.00 85.38 89 PRO A O 1
ATOM 677 N N . THR A 1 90 ? -1.366 13.775 -10.992 1.00 82.38 90 THR A N 1
ATOM 678 C CA . THR A 1 90 ? -0.278 14.743 -10.835 1.00 82.38 90 THR A CA 1
ATOM 679 C C . THR A 1 90 ? 1.024 14.104 -10.342 1.00 82.38 90 THR A C 1
ATOM 681 O O . THR A 1 90 ? 2.014 14.810 -10.206 1.00 82.38 90 THR A O 1
ATOM 684 N N . ARG A 1 91 ? 1.102 12.774 -10.154 1.00 84.19 91 ARG A N 1
ATOM 685 C CA . ARG A 1 91 ? 2.259 12.096 -9.531 1.00 84.19 91 ARG A CA 1
ATOM 686 C C . ARG A 1 91 ? 3.631 12.427 -10.128 1.00 84.19 91 ARG A C 1
ATOM 688 O O . ARG A 1 91 ? 4.612 12.454 -9.401 1.00 84.19 91 ARG A O 1
ATOM 695 N N . LEU A 1 92 ? 3.730 12.696 -11.432 1.00 80.62 92 LEU A N 1
ATOM 696 C CA . LEU A 1 92 ? 5.005 13.082 -12.065 1.00 80.62 92 LEU A CA 1
ATOM 697 C C . LEU A 1 92 ? 5.514 14.467 -11.612 1.00 80.62 92 LEU A C 1
ATOM 699 O O . LEU A 1 92 ? 6.708 14.746 -11.707 1.00 80.62 92 LEU A O 1
ATOM 703 N N . THR A 1 93 ? 4.626 15.327 -11.125 1.00 77.62 93 THR A N 1
ATOM 704 C CA . THR A 1 93 ? 4.936 16.666 -10.605 1.00 77.62 93 THR A CA 1
ATOM 705 C C . THR A 1 93 ? 4.711 16.785 -9.095 1.00 77.62 93 THR A C 1
ATOM 707 O O . THR A 1 93 ? 5.286 17.667 -8.467 1.00 77.62 93 THR A O 1
ATOM 710 N N . TRP A 1 94 ? 3.941 15.865 -8.509 1.00 80.12 94 TRP A N 1
ATOM 711 C CA . TRP A 1 94 ? 3.677 15.724 -7.079 1.00 80.12 94 TRP A CA 1
ATOM 712 C C . TRP A 1 94 ? 4.039 14.308 -6.601 1.00 80.12 94 TRP A C 1
ATOM 714 O O . TRP A 1 94 ? 3.189 13.425 -6.444 1.00 80.12 94 TRP A O 1
ATOM 724 N N . ASP A 1 95 ? 5.330 14.068 -6.382 1.00 80.62 95 ASP A N 1
ATOM 725 C CA . ASP A 1 95 ? 5.865 12.797 -5.893 1.00 80.62 95 ASP A CA 1
ATOM 726 C C . ASP A 1 95 ? 6.444 12.954 -4.489 1.00 80.62 95 ASP A C 1
ATOM 728 O O . ASP A 1 95 ? 7.623 13.258 -4.296 1.00 80.62 95 ASP A O 1
ATOM 732 N N . ALA A 1 96 ? 5.610 12.693 -3.487 1.00 80.25 96 ALA A N 1
ATOM 733 C CA . ALA A 1 96 ? 6.004 12.820 -2.093 1.00 80.25 96 ALA A CA 1
ATOM 734 C C . ALA A 1 96 ? 7.159 11.874 -1.699 1.00 80.25 96 ALA A C 1
ATOM 736 O O . ALA A 1 96 ? 7.968 12.208 -0.837 1.00 80.25 96 ALA A O 1
ATOM 737 N N . ARG A 1 97 ? 7.298 10.726 -2.378 1.00 77.44 97 ARG A N 1
ATOM 738 C CA . ARG A 1 97 ? 8.317 9.697 -2.091 1.00 77.44 97 ARG A CA 1
ATOM 739 C C . ARG A 1 97 ? 9.701 10.136 -2.541 1.00 77.44 97 ARG A C 1
ATOM 741 O O . ARG A 1 97 ? 10.692 9.959 -1.833 1.00 77.44 97 ARG A O 1
ATOM 748 N N . ALA A 1 98 ? 9.752 10.737 -3.723 1.00 71.25 98 ALA A N 1
ATOM 749 C CA . ALA A 1 98 ? 10.963 11.326 -4.270 1.00 71.25 98 ALA A CA 1
ATOM 750 C C . ALA A 1 98 ? 11.231 12.743 -3.726 1.00 71.25 98 ALA A C 1
ATOM 752 O O . ALA A 1 98 ? 12.296 13.311 -3.973 1.00 71.25 98 ALA A O 1
ATOM 753 N N . GLY A 1 99 ? 10.280 13.327 -2.988 1.00 72.19 99 GLY A N 1
ATOM 754 C CA . GLY A 1 99 ? 10.327 14.728 -2.590 1.00 72.19 99 GLY A CA 1
ATOM 755 C C . GLY A 1 99 ? 10.266 15.636 -3.818 1.00 72.19 99 GLY A C 1
ATOM 756 O O . GLY A 1 99 ? 11.120 16.482 -4.044 1.00 72.19 99 GLY A O 1
ATOM 757 N N . ILE A 1 100 ? 9.306 15.453 -4.698 1.00 75.50 100 ILE A N 1
ATOM 758 C CA . ILE A 1 100 ? 9.126 16.341 -5.841 1.00 75.50 100 ILE A CA 1
ATOM 759 C C . ILE A 1 100 ? 7.784 17.012 -5.648 1.00 75.50 100 ILE A C 1
ATOM 761 O O . ILE A 1 100 ? 6.753 16.351 -5.645 1.00 75.50 100 ILE A O 1
ATOM 765 N N . TYR A 1 101 ? 7.828 18.325 -5.483 1.00 75.12 101 TYR A N 1
ATOM 766 C CA . TYR A 1 101 ? 6.653 19.169 -5.371 1.00 75.12 101 TYR A CA 1
ATOM 767 C C . TYR A 1 101 ? 6.873 20.321 -6.330 1.00 75.12 101 TYR A C 1
ATOM 769 O O . TYR A 1 101 ? 7.591 21.277 -6.037 1.00 75.12 101 TYR A O 1
ATOM 777 N N . GLU A 1 102 ? 6.373 20.157 -7.542 1.00 72.62 102 GLU A N 1
ATOM 778 C CA . GLU A 1 102 ? 6.346 21.235 -8.509 1.00 72.62 102 GLU A CA 1
ATOM 779 C C . GLU A 1 102 ? 5.042 21.987 -8.279 1.00 72.62 102 GLU A C 1
ATOM 781 O O . GLU A 1 102 ? 3.972 21.473 -8.609 1.00 72.62 102 GLU A O 1
ATOM 786 N N . ASP A 1 103 ? 5.135 23.187 -7.702 1.00 57.22 103 ASP A N 1
ATOM 787 C CA . ASP A 1 103 ? 4.005 24.111 -7.643 1.00 57.22 103 ASP A CA 1
ATOM 788 C C . ASP A 1 103 ? 3.607 24.447 -9.076 1.00 57.22 103 ASP A C 1
ATOM 790 O O . ASP A 1 103 ? 4.244 25.224 -9.796 1.00 57.22 103 ASP A O 1
ATOM 794 N N . GLY A 1 104 ? 2.586 23.741 -9.531 1.00 48.75 104 GLY A N 1
ATOM 795 C CA . GLY A 1 104 ? 2.148 23.791 -10.895 1.00 48.75 104 GLY A CA 1
ATOM 796 C C . GLY A 1 104 ? 1.039 24.798 -11.048 1.00 48.75 104 GLY A C 1
ATOM 797 O O . GLY A 1 104 ? -0.064 24.554 -10.581 1.00 48.75 104 GLY A O 1
ATOM 798 N N . SER A 1 105 ? 1.318 25.889 -11.762 1.00 51.38 105 SER A N 1
ATOM 799 C CA . SER A 1 105 ? 0.314 26.761 -12.392 1.00 51.38 105 SER A CA 1
ATOM 800 C C . SER A 1 105 ? -0.917 25.976 -12.866 1.00 51.38 105 SER A C 1
ATOM 802 O O . SER A 1 105 ? -0.740 24.833 -13.281 1.00 51.38 105 SER A O 1
ATOM 804 N N . ASP A 1 106 ? -2.095 26.601 -12.963 1.00 55.72 106 ASP A N 1
ATOM 805 C CA . ASP A 1 106 ? -3.365 26.005 -13.438 1.00 55.72 106 ASP A CA 1
ATOM 806 C C . ASP A 1 106 ? -3.242 25.029 -14.637 1.00 55.72 106 ASP A C 1
ATOM 808 O O . ASP A 1 106 ? -4.023 24.091 -14.770 1.00 55.72 106 ASP A O 1
ATOM 812 N N . ARG A 1 107 ? -2.213 25.193 -15.483 1.00 56.03 107 ARG A N 1
ATOM 813 C CA . ARG A 1 107 ? -1.827 24.300 -16.592 1.00 56.03 107 ARG A CA 1
ATOM 814 C C . ARG A 1 107 ? -1.442 22.864 -16.194 1.00 56.03 107 ARG A C 1
ATOM 816 O O . ARG A 1 107 ? -1.649 21.947 -16.979 1.00 56.03 107 ARG A O 1
ATOM 823 N N . LEU A 1 108 ? -0.860 22.651 -15.012 1.00 54.41 108 LEU A N 1
ATOM 824 C CA . LEU A 1 108 ? -0.500 21.319 -14.501 1.00 54.41 108 LEU A CA 1
ATOM 825 C C . LEU A 1 108 ? -1.716 20.566 -13.954 1.00 54.41 108 LEU A C 1
ATOM 827 O O . LEU A 1 108 ? -1.775 19.342 -14.068 1.00 54.41 108 LEU A O 1
ATOM 831 N N . ALA A 1 109 ? -2.696 21.309 -13.434 1.00 53.41 109 ALA A N 1
ATOM 832 C CA . ALA A 1 109 ? -3.986 20.789 -12.998 1.00 53.41 109 ALA A CA 1
ATOM 833 C C . ALA A 1 109 ? -4.964 20.561 -14.169 1.00 53.41 109 ALA A C 1
ATOM 835 O O . ALA A 1 109 ? -5.853 19.722 -14.066 1.00 53.41 109 ALA A O 1
ATOM 836 N N . SER A 1 110 ? -4.804 21.280 -15.290 1.00 52.72 110 SER A N 1
ATOM 837 C CA . SER A 1 110 ? -5.786 21.291 -16.383 1.00 52.72 110 SER A CA 1
ATOM 838 C C . SER A 1 110 ? -5.807 20.052 -17.280 1.00 52.72 110 SER A C 1
ATOM 840 O O . SER A 1 110 ? -6.754 19.906 -18.047 1.00 52.72 110 SER A O 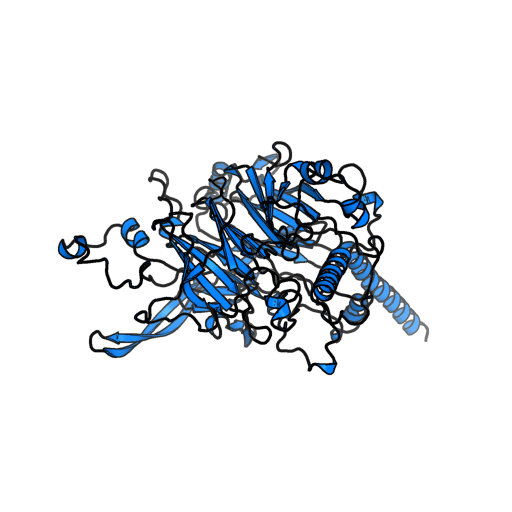1
ATOM 842 N N . GLU A 1 111 ? -4.782 19.190 -17.257 1.00 52.38 111 GLU A N 1
ATOM 843 C CA . GLU A 1 111 ? -4.647 18.187 -18.325 1.00 52.38 111 GLU A CA 1
ATOM 844 C C . GLU A 1 111 ? -5.307 16.832 -18.051 1.00 52.38 111 GLU A C 1
ATOM 846 O O . GLU A 1 111 ? -5.795 16.226 -18.999 1.00 52.38 111 GLU A O 1
ATOM 851 N N . GLN A 1 112 ? -5.374 16.318 -16.819 1.00 58.41 112 GLN A N 1
ATOM 852 C CA . GLN A 1 112 ? -5.843 14.939 -16.618 1.00 58.41 112 GLN A CA 1
ATOM 853 C C . GLN A 1 112 ? -6.447 14.732 -15.235 1.00 58.41 112 GLN A C 1
ATOM 855 O O . GLN A 1 112 ? -5.720 14.637 -14.254 1.00 58.41 112 GLN A O 1
ATOM 860 N N . GLY A 1 113 ? -7.776 14.600 -15.189 1.00 65.38 113 GLY A N 1
ATOM 861 C CA . GLY A 1 113 ? -8.524 14.147 -14.018 1.00 65.38 113 GLY A CA 1
ATOM 862 C C . GLY A 1 113 ? -8.255 14.941 -12.738 1.00 65.38 113 GLY A C 1
ATOM 863 O O . GLY A 1 113 ? -7.582 15.963 -12.711 1.00 65.38 113 GLY A O 1
ATOM 864 N N . THR A 1 114 ? -8.806 14.461 -11.636 1.00 79.44 114 THR A N 1
ATOM 865 C CA . THR A 1 114 ? -8.432 14.937 -10.303 1.00 79.44 114 THR A CA 1
ATOM 866 C C . THR A 1 114 ? -7.920 13.744 -9.506 1.00 79.44 114 THR A C 1
ATOM 868 O O . THR A 1 114 ? -8.386 12.620 -9.751 1.00 79.44 114 THR A O 1
ATOM 871 N N . PRO A 1 115 ? -6.991 13.930 -8.557 1.00 88.56 115 PRO A N 1
ATOM 872 C CA . PRO A 1 115 ? -6.592 12.844 -7.672 1.00 88.56 115 PRO A CA 1
ATOM 873 C C . PRO A 1 115 ? -7.804 12.304 -6.913 1.00 88.56 115 PRO A C 1
ATOM 875 O O . PRO A 1 115 ? -8.807 13.005 -6.723 1.00 88.56 115 PRO A O 1
ATOM 878 N N . GLY A 1 116 ? -7.773 11.035 -6.526 1.00 91.88 116 GLY A N 1
ATOM 879 C CA . GLY A 1 116 ? -8.919 10.447 -5.852 1.00 91.88 116 GLY A CA 1
ATOM 880 C C . GLY A 1 116 ? -8.799 8.965 -5.572 1.00 91.88 116 GLY A C 1
ATOM 881 O O . GLY A 1 116 ? -7.899 8.279 -6.058 1.00 91.88 116 GLY A O 1
ATOM 882 N N . ILE A 1 117 ? -9.769 8.491 -4.799 1.00 95.94 117 ILE A N 1
ATOM 883 C CA . ILE A 1 117 ? -9.962 7.074 -4.531 1.00 95.94 117 ILE A CA 1
ATOM 884 C C . ILE A 1 117 ? -10.951 6.511 -5.539 1.00 95.94 117 ILE A C 1
ATOM 886 O O . ILE A 1 117 ? -11.988 7.118 -5.813 1.00 95.94 117 ILE A O 1
ATOM 890 N N . TRP A 1 118 ? -10.629 5.346 -6.082 1.00 94.31 118 TRP A N 1
ATOM 891 C CA . TRP A 1 118 ? -11.512 4.604 -6.969 1.00 94.31 118 TRP A CA 1
ATOM 892 C C . TRP A 1 118 ? -11.932 3.305 -6.299 1.00 94.31 118 TRP A C 1
ATOM 894 O O . TRP A 1 118 ? -11.131 2.711 -5.583 1.00 94.31 118 TRP A O 1
ATOM 904 N N . ALA A 1 119 ? -13.156 2.856 -6.551 1.00 94.62 119 ALA A N 1
ATOM 905 C CA . ALA A 1 119 ? -13.650 1.550 -6.136 1.00 94.62 119 ALA A CA 1
ATOM 906 C C . ALA A 1 119 ? -14.008 0.698 -7.352 1.00 94.62 119 ALA A C 1
ATOM 908 O O . ALA A 1 119 ? -14.440 1.206 -8.389 1.00 94.62 119 ALA A O 1
ATOM 909 N N . TRP A 1 120 ? -13.836 -0.608 -7.214 1.00 92.25 120 TRP A N 1
ATOM 910 C CA . TRP A 1 120 ? -14.099 -1.577 -8.261 1.00 92.25 120 TRP A CA 1
ATOM 911 C C . TRP A 1 120 ? -14.676 -2.861 -7.668 1.00 92.25 120 TRP A C 1
ATOM 913 O O . TRP A 1 120 ? -13.981 -3.581 -6.957 1.00 92.25 120 TRP A O 1
ATOM 923 N N . ASP A 1 121 ? -15.938 -3.174 -7.976 1.00 92.38 121 ASP A N 1
ATOM 924 C CA . ASP A 1 121 ? -16.497 -4.498 -7.684 1.00 92.38 121 ASP A CA 1
ATOM 925 C C . ASP A 1 121 ? -15.896 -5.527 -8.648 1.00 92.38 121 ASP A C 1
ATOM 927 O O . ASP A 1 121 ? -16.350 -5.700 -9.780 1.00 92.38 121 ASP A O 1
ATOM 931 N N . THR A 1 122 ? -14.873 -6.238 -8.179 1.00 90.56 122 THR A N 1
ATOM 932 C CA . THR A 1 122 ? -14.147 -7.230 -8.980 1.00 90.56 122 THR A CA 1
ATOM 933 C C . THR A 1 122 ? -14.983 -8.475 -9.288 1.00 90.56 122 THR A C 1
ATOM 935 O O . THR A 1 122 ? -14.529 -9.363 -10.011 1.00 90.56 122 THR A O 1
ATOM 938 N N . ASN A 1 123 ? -16.180 -8.626 -8.705 1.00 88.94 123 ASN A N 1
ATOM 939 C CA . ASN A 1 123 ? -17.115 -9.701 -9.064 1.00 88.94 123 ASN A CA 1
ATOM 940 C C . ASN A 1 123 ? -17.903 -9.375 -10.335 1.00 88.94 123 ASN A C 1
ATOM 942 O O . ASN A 1 123 ? -18.508 -10.263 -10.938 1.00 88.94 123 ASN A O 1
ATOM 946 N N . ARG A 1 124 ? -17.908 -8.105 -10.746 1.00 86.38 124 ARG A N 1
ATOM 947 C CA . ARG A 1 124 ? -18.600 -7.619 -11.934 1.00 86.38 124 ARG A CA 1
ATOM 948 C C . ARG A 1 124 ? -17.585 -7.295 -13.022 1.00 86.38 124 ARG A C 1
ATOM 950 O O . ARG A 1 124 ? -16.418 -7.024 -12.770 1.00 86.38 124 ARG A O 1
ATOM 957 N N . ARG A 1 125 ? -18.056 -7.259 -14.269 1.00 78.81 125 ARG A N 1
ATOM 958 C CA . ARG A 1 125 ? -17.269 -6.769 -15.416 1.00 78.81 125 ARG A CA 1
ATOM 959 C C . ARG A 1 125 ? -17.233 -5.232 -15.493 1.00 78.81 125 ARG A C 1
ATOM 961 O O . ARG A 1 125 ? -17.014 -4.687 -16.569 1.00 78.81 125 ARG A O 1
ATOM 968 N N . SER A 1 126 ? -17.532 -4.532 -14.397 1.00 80.56 126 SER A N 1
ATOM 969 C CA . SER A 1 126 ? -17.509 -3.070 -14.359 1.00 80.56 126 SER A CA 1
ATOM 970 C C . SER A 1 126 ? -16.071 -2.558 -14.345 1.00 80.56 126 SER A C 1
ATOM 972 O O . SER A 1 126 ? -15.153 -3.265 -13.937 1.00 80.56 126 SER A O 1
ATOM 974 N N . LEU A 1 127 ? -15.876 -1.328 -14.816 1.00 84.69 127 LEU A N 1
ATOM 975 C CA . LEU A 1 127 ? -14.611 -0.617 -14.660 1.00 84.69 127 LEU A CA 1
ATOM 976 C C . LEU A 1 127 ? -14.567 0.074 -13.289 1.00 84.69 127 LEU A C 1
ATOM 978 O O . LEU A 1 127 ? -15.632 0.403 -12.750 1.00 84.69 127 LEU A O 1
ATOM 982 N N . PRO A 1 128 ? -13.366 0.337 -12.744 1.00 89.94 128 PRO A N 1
ATOM 983 C CA . PRO A 1 128 ? -13.219 1.145 -11.545 1.00 89.94 128 PRO A CA 1
ATOM 984 C C . PRO A 1 128 ? -13.911 2.499 -11.692 1.00 89.94 128 PRO A C 1
ATOM 986 O O . PRO A 1 128 ? -13.831 3.143 -12.739 1.00 89.94 128 PRO A O 1
ATOM 989 N N . ARG A 1 129 ? -14.560 2.953 -10.622 1.00 89.94 129 ARG A N 1
ATOM 990 C CA . ARG A 1 129 ? -15.247 4.244 -10.561 1.00 89.94 129 ARG A CA 1
ATOM 991 C C . ARG A 1 129 ? -14.619 5.131 -9.513 1.00 89.94 129 ARG A C 1
ATOM 993 O O . ARG A 1 129 ? -14.338 4.682 -8.405 1.00 89.94 129 ARG A O 1
ATOM 1000 N N . LYS A 1 130 ? -14.443 6.401 -9.857 1.00 91.94 130 LYS A N 1
ATOM 1001 C CA . LYS A 1 130 ? -13.974 7.401 -8.911 1.00 91.94 130 LYS A CA 1
ATOM 1002 C C . LYS A 1 130 ? -15.058 7.669 -7.875 1.00 91.94 130 LYS A C 1
ATOM 1004 O O . LYS A 1 130 ? -16.204 7.925 -8.240 1.00 91.94 130 LYS A O 1
ATOM 1009 N N . LEU A 1 131 ? -14.681 7.634 -6.604 1.00 92.75 131 LEU A N 1
ATOM 1010 C CA . LEU A 1 131 ? -15.568 7.993 -5.511 1.00 92.75 131 LEU A CA 1
ATOM 1011 C C . LEU A 1 131 ? -15.527 9.506 -5.261 1.00 92.75 131 LEU A C 1
ATOM 1013 O O . LEU A 1 131 ? -14.459 10.121 -5.224 1.00 92.75 131 LEU A O 1
ATOM 1017 N N . PHE A 1 132 ? -16.699 10.099 -5.068 1.00 92.19 132 PHE A N 1
ATOM 1018 C CA . PHE A 1 132 ? -16.876 11.488 -4.671 1.00 92.19 132 PHE A CA 1
ATOM 1019 C C . PHE A 1 132 ? -16.757 11.610 -3.156 1.00 92.19 132 PHE A C 1
ATOM 1021 O O . PHE A 1 132 ? -17.464 10.925 -2.416 1.00 92.19 132 PHE A O 1
ATOM 1028 N N . ILE A 1 133 ? -15.874 12.494 -2.692 1.00 91.88 133 ILE A N 1
ATOM 1029 C CA . ILE A 1 133 ? -15.698 12.742 -1.262 1.00 91.88 133 ILE A CA 1
ATOM 1030 C C . ILE A 1 133 ? -16.862 13.597 -0.756 1.00 91.88 133 ILE A C 1
ATOM 1032 O O . ILE A 1 133 ? -16.983 14.767 -1.122 1.00 91.88 133 ILE A O 1
ATOM 1036 N N . SER A 1 134 ? -17.702 13.018 0.100 1.00 90.19 134 SER A N 1
ATOM 1037 C CA . SER A 1 134 ? -18.786 13.736 0.772 1.00 90.19 134 SER A CA 1
ATOM 1038 C C . SER A 1 134 ? -18.322 14.257 2.122 1.00 90.19 134 SER A C 1
ATOM 1040 O O . SER A 1 134 ? -17.855 13.488 2.967 1.00 90.19 134 SER A O 1
ATOM 1042 N N . SER A 1 135 ? -18.520 15.555 2.334 1.00 85.38 135 SER A N 1
ATOM 1043 C CA . SER A 1 135 ? -18.374 16.192 3.641 1.00 85.38 135 SER A CA 1
ATOM 1044 C C . SER A 1 135 ? -19.554 15.831 4.551 1.00 85.38 135 SER A C 1
ATOM 1046 O O . SER A 1 135 ? -20.636 15.509 4.046 1.00 85.38 135 SER A O 1
ATOM 1048 N N . PRO A 1 136 ? -19.365 15.859 5.879 1.00 82.62 136 PRO A N 1
ATOM 1049 C CA . PRO A 1 136 ? -20.463 15.714 6.821 1.00 82.62 136 PRO A CA 1
ATOM 1050 C C . PRO A 1 136 ? -21.419 16.919 6.731 1.00 82.62 136 PRO A C 1
ATOM 1052 O O . PRO A 1 136 ? -21.018 17.992 6.272 1.00 82.62 136 PRO A O 1
ATOM 1055 N N . PRO A 1 137 ? -22.683 16.759 7.152 1.00 80.94 137 PRO A N 1
ATOM 1056 C CA . PRO A 1 137 ? -23.652 17.849 7.167 1.00 80.94 137 PRO A CA 1
ATOM 1057 C C . PRO A 1 137 ? -23.298 18.893 8.250 1.00 80.94 137 PRO A C 1
ATOM 1059 O O . PRO A 1 137 ? -22.586 18.557 9.205 1.00 80.94 137 PRO A O 1
ATOM 1062 N N . PRO A 1 138 ? -23.780 20.148 8.145 1.00 79.62 138 PRO A N 1
ATOM 1063 C CA . PRO A 1 138 ? -23.407 21.238 9.056 1.00 79.62 138 PRO A CA 1
ATOM 1064 C C . PRO A 1 138 ? -23.711 20.969 10.534 1.00 79.62 138 PRO A C 1
ATOM 1066 O O . PRO A 1 138 ? -23.040 21.507 11.410 1.00 79.62 138 PRO A O 1
ATOM 1069 N N . GLU A 1 139 ? -24.715 20.140 10.818 1.00 74.19 139 GLU A N 1
ATOM 1070 C CA . GLU A 1 139 ? -25.138 19.792 12.175 1.00 74.19 139 GLU A CA 1
ATOM 1071 C C . GLU A 1 139 ? -24.188 18.795 12.856 1.00 74.19 139 GLU A C 1
ATOM 1073 O O . GLU A 1 139 ? -24.263 18.602 14.070 1.00 74.19 139 GLU A O 1
ATOM 1078 N N . TYR A 1 140 ? -23.296 18.141 12.102 1.00 74.06 140 TYR A N 1
ATOM 1079 C CA . TYR A 1 140 ? -22.350 17.183 12.665 1.00 74.06 140 TYR A CA 1
ATOM 1080 C C . TYR A 1 140 ? -21.220 17.910 13.423 1.00 74.06 140 TYR A C 1
ATOM 1082 O O . TYR A 1 140 ? -20.629 18.849 12.884 1.00 74.06 140 TYR A O 1
ATOM 1090 N N . PRO A 1 141 ? -20.861 17.495 14.656 1.00 72.56 141 PRO A N 1
ATOM 1091 C CA . PRO A 1 141 ? -19.872 18.206 15.473 1.00 72.56 141 PRO A CA 1
ATOM 1092 C C . PRO A 1 141 ? -18.463 18.233 14.870 1.00 72.56 141 PRO A C 1
ATOM 1094 O O . PRO A 1 141 ? -17.677 19.120 15.196 1.00 72.56 141 PRO A O 1
ATOM 1097 N N . ILE A 1 142 ? -18.128 17.273 14.005 1.00 79.38 142 ILE A N 1
ATOM 1098 C CA . ILE A 1 142 ? -16.806 17.164 13.388 1.00 79.38 142 ILE A CA 1
ATOM 1099 C C . ILE A 1 142 ? -16.943 17.482 11.903 1.00 79.38 142 ILE A C 1
ATOM 1101 O O . ILE A 1 142 ? -17.432 16.668 11.130 1.00 79.38 142 ILE A O 1
ATOM 1105 N N . GLN A 1 143 ? -16.499 18.663 11.490 1.00 85.06 143 GLN A N 1
ATOM 1106 C CA . GLN A 1 143 ? -16.542 19.066 10.087 1.00 85.06 143 GLN A CA 1
ATOM 1107 C C . GLN A 1 143 ? -15.309 18.584 9.321 1.00 85.06 143 GLN A C 1
ATOM 1109 O O . GLN A 1 143 ? -14.213 18.488 9.881 1.00 85.06 143 GLN A O 1
ATOM 1114 N N . ALA A 1 144 ? -15.491 18.303 8.028 1.00 88.19 144 ALA A N 1
ATOM 1115 C CA . ALA A 1 144 ? -14.374 17.975 7.154 1.00 88.19 144 ALA A CA 1
ATOM 1116 C C . ALA A 1 144 ? -13.426 19.184 7.017 1.00 88.19 144 ALA A C 1
ATOM 1118 O O . ALA A 1 144 ? -13.888 20.327 6.950 1.00 88.19 144 ALA A O 1
ATOM 1119 N N . PRO A 1 145 ? -12.105 18.956 6.942 1.00 90.06 145 PRO A N 1
ATOM 1120 C CA . PRO A 1 145 ? -11.132 19.999 6.658 1.00 90.06 145 PRO A CA 1
ATOM 1121 C C . PRO A 1 145 ? -11.447 20.733 5.351 1.00 90.06 145 PRO A C 1
ATOM 1123 O O . PRO A 1 145 ? -11.793 20.112 4.345 1.00 90.06 145 PRO A O 1
ATOM 1126 N N . ALA A 1 146 ? -11.296 22.059 5.357 1.00 86.75 146 ALA A N 1
ATOM 1127 C CA . ALA A 1 146 ? -11.620 22.909 4.207 1.00 86.75 146 ALA A CA 1
ATOM 1128 C C . ALA A 1 146 ? -10.789 22.585 2.950 1.00 86.75 146 ALA A C 1
ATOM 1130 O O . ALA A 1 146 ? -11.195 22.890 1.831 1.00 86.75 146 ALA A O 1
ATOM 1131 N N . ASP A 1 147 ? -9.626 21.970 3.141 1.00 85.75 147 ASP A N 1
ATOM 1132 C CA . ASP A 1 147 ? -8.677 21.593 2.102 1.00 85.75 147 ASP A CA 1
ATOM 1133 C C . ASP A 1 147 ? -8.957 20.211 1.485 1.00 85.75 147 ASP A C 1
ATOM 1135 O O . ASP A 1 147 ? -8.402 19.880 0.443 1.00 85.75 147 ASP A O 1
ATOM 1139 N N . LEU A 1 148 ? -9.839 19.398 2.081 1.00 86.75 148 LEU A N 1
ATOM 1140 C CA . LEU A 1 148 ? -10.059 18.005 1.676 1.00 86.75 148 LEU A CA 1
ATOM 1141 C C . LEU A 1 148 ? -10.499 17.858 0.211 1.00 86.75 148 LEU A C 1
ATOM 1143 O O . LEU A 1 148 ? -10.115 16.902 -0.456 1.00 86.75 148 LEU A O 1
ATOM 1147 N N . GLN A 1 149 ? -11.314 18.791 -0.285 1.00 80.38 149 GLN A N 1
ATOM 1148 C CA . GLN A 1 149 ? -11.808 18.762 -1.664 1.00 80.38 149 GLN A CA 1
ATOM 1149 C C . GLN A 1 149 ? -10.908 19.524 -2.644 1.00 80.38 149 GLN A C 1
ATOM 1151 O O . GLN A 1 149 ? -10.951 19.247 -3.841 1.00 80.38 149 GLN A O 1
ATOM 1156 N N . SER A 1 150 ? -10.115 20.486 -2.161 1.00 78.50 150 SER A N 1
ATOM 1157 C CA . SER A 1 150 ? -9.277 21.345 -3.004 1.00 78.50 150 SER A CA 1
ATOM 1158 C C . SER A 1 150 ? -7.858 20.805 -3.179 1.00 78.50 150 SER A C 1
ATOM 1160 O O . SER A 1 150 ? -7.279 20.974 -4.248 1.00 78.50 150 SER A O 1
ATOM 1162 N N . THR A 1 151 ? -7.312 20.126 -2.167 1.00 84.06 151 THR A N 1
ATOM 1163 C CA . THR A 1 151 ? -5.955 19.565 -2.159 1.00 84.06 151 THR A CA 1
ATOM 1164 C C . THR A 1 151 ? -5.981 18.143 -1.604 1.00 84.06 151 THR A C 1
ATOM 1166 O O . THR A 1 151 ? -5.897 17.909 -0.396 1.00 84.06 151 THR A O 1
ATOM 1169 N N . PHE A 1 152 ? -6.104 17.171 -2.505 1.00 89.44 152 PHE A N 1
ATOM 1170 C CA . PHE A 1 152 ? -6.106 15.748 -2.181 1.00 89.44 152 PHE A CA 1
ATOM 1171 C C . PHE A 1 152 ? -5.040 15.056 -3.024 1.00 89.44 152 PHE A C 1
ATOM 1173 O O . PHE A 1 152 ? -5.130 15.085 -4.242 1.00 89.44 152 PHE A O 1
ATOM 1180 N N . HIS A 1 153 ? -4.042 14.441 -2.395 1.00 91.88 153 HIS A N 1
ATOM 1181 C CA . HIS A 1 153 ? -2.953 13.721 -3.057 1.00 91.88 153 HIS A CA 1
ATOM 1182 C C . HIS A 1 153 ? -2.749 12.384 -2.339 1.00 91.88 153 HIS A C 1
ATOM 1184 O O . HIS A 1 153 ? -1.891 12.269 -1.453 1.00 91.88 153 HIS A O 1
ATOM 1190 N N . PRO A 1 154 ? -3.578 11.377 -2.665 1.00 94.00 154 PRO A N 1
ATOM 1191 C CA . PRO A 1 154 ? -3.588 10.119 -1.941 1.00 94.00 154 PRO A CA 1
ATOM 1192 C C . PRO A 1 154 ? -2.321 9.311 -2.260 1.00 94.00 154 PRO A C 1
ATOM 1194 O O . PRO A 1 154 ? -1.804 9.347 -3.377 1.00 94.00 154 PRO A O 1
ATOM 1197 N N . LEU A 1 155 ? -1.801 8.603 -1.261 1.00 92.94 155 LEU A N 1
ATOM 1198 C CA . LEU A 1 155 ? -0.607 7.758 -1.307 1.00 92.94 155 LEU A CA 1
ATOM 1199 C C . LEU A 1 155 ? -1.015 6.305 -1.026 1.00 92.94 155 LEU A C 1
ATOM 1201 O O . LEU A 1 155 ? -1.728 5.723 -1.841 1.00 92.94 155 LEU A O 1
ATOM 1205 N N . GLY A 1 156 ? -0.590 5.710 0.092 1.00 93.88 156 GLY A N 1
ATOM 1206 C CA . GLY A 1 156 ? -1.032 4.381 0.506 1.00 93.88 156 GLY A CA 1
ATOM 1207 C C . GLY A 1 156 ? -2.491 4.359 0.958 1.00 93.88 156 GLY A C 1
ATOM 1208 O O . GLY A 1 156 ? -3.020 5.344 1.478 1.00 93.88 156 GLY A O 1
ATOM 1209 N N . ILE A 1 157 ? -3.132 3.210 0.772 1.00 96.88 157 ILE A N 1
ATOM 1210 C CA . ILE A 1 157 ? -4.529 2.972 1.142 1.00 96.88 157 ILE A CA 1
ATOM 1211 C C . ILE A 1 157 ? -4.634 1.679 1.943 1.00 96.88 157 ILE A C 1
ATOM 1213 O O . ILE A 1 157 ? -3.895 0.734 1.696 1.00 96.88 157 ILE A O 1
ATOM 1217 N N . ALA A 1 158 ? -5.558 1.632 2.895 1.00 96.81 158 ALA A N 1
ATOM 1218 C CA . ALA A 1 158 ? -5.906 0.429 3.633 1.00 96.81 158 ALA A CA 1
ATOM 1219 C C . ALA A 1 158 ? -7.425 0.332 3.793 1.00 96.81 158 ALA A C 1
ATOM 1221 O O . ALA A 1 158 ? -8.114 1.350 3.893 1.00 96.81 158 ALA A O 1
ATOM 1222 N N . VAL A 1 159 ? -7.949 -0.893 3.801 1.00 96.00 159 VAL A N 1
ATOM 1223 C CA . VAL A 1 159 ? -9.393 -1.151 3.843 1.00 96.00 159 VAL A CA 1
ATOM 1224 C C . VAL A 1 159 ? -9.698 -2.251 4.849 1.00 96.00 159 VAL A C 1
ATOM 1226 O O . VAL A 1 159 ? -8.984 -3.246 4.943 1.00 96.00 159 VAL A O 1
ATOM 1229 N N . THR A 1 160 ? -10.762 -2.050 5.612 1.00 95.00 160 THR A N 1
ATOM 1230 C CA . THR A 1 160 ? -11.224 -2.905 6.715 1.00 95.00 160 THR A CA 1
ATOM 1231 C C . THR A 1 160 ? -12.745 -2.742 6.827 1.00 95.00 160 THR A C 1
ATOM 1233 O O . THR A 1 160 ? -13.276 -1.754 6.302 1.00 95.00 160 THR A O 1
ATOM 1236 N N . PRO A 1 161 ? -13.501 -3.683 7.415 1.00 94.38 161 PRO A N 1
ATOM 1237 C CA . PRO A 1 161 ? -14.940 -3.545 7.473 1.00 94.38 161 PRO A CA 1
ATOM 1238 C C . PRO A 1 161 ? -15.309 -2.448 8.478 1.00 94.38 161 PRO A C 1
ATOM 1240 O O . PRO A 1 161 ? -14.507 -2.034 9.315 1.00 94.38 161 PRO A O 1
ATOM 1243 N N . SER A 1 162 ? -16.552 -1.976 8.424 1.00 92.31 162 SER A N 1
ATOM 1244 C CA . SER A 1 162 ? -17.029 -0.900 9.299 1.00 92.31 162 SER A CA 1
ATOM 1245 C C . SER A 1 162 ? -16.906 -1.191 10.797 1.00 92.31 162 SER A C 1
ATOM 1247 O O . SER A 1 162 ? -16.780 -0.258 11.590 1.00 92.31 162 SER A O 1
ATOM 1249 N N . HIS A 1 163 ? -16.955 -2.463 11.201 1.00 93.69 163 HIS A N 1
ATOM 1250 C CA . HIS A 1 163 ? -17.007 -2.875 12.600 1.00 93.69 163 HIS A CA 1
ATOM 1251 C C . HIS A 1 163 ? -16.262 -4.210 12.830 1.00 93.69 163 HIS A C 1
ATOM 1253 O O . HIS A 1 163 ? -16.379 -5.097 11.980 1.00 93.69 163 HIS A O 1
ATOM 1259 N N . PRO A 1 164 ? -15.572 -4.411 13.981 1.00 90.31 164 PRO A N 1
ATOM 1260 C CA . PRO A 1 164 ? -14.812 -5.635 14.296 1.00 90.31 164 PRO A CA 1
ATOM 1261 C C . PRO A 1 164 ? -15.613 -6.933 14.179 1.00 90.31 164 PRO A C 1
ATOM 1263 O O . PRO A 1 164 ? -15.077 -7.955 13.774 1.00 90.31 164 PRO A O 1
ATOM 1266 N N . TYR A 1 165 ? -16.917 -6.876 14.455 1.00 90.44 165 TYR A N 1
ATOM 1267 C CA . TYR A 1 165 ? -17.836 -8.009 14.285 1.00 90.44 165 TYR A CA 1
ATOM 1268 C C . TYR A 1 165 ? -17.748 -8.668 12.892 1.00 90.44 165 TYR A C 1
ATOM 1270 O O . TYR A 1 165 ? -17.901 -9.879 12.780 1.00 90.44 165 TYR A O 1
ATOM 1278 N N . PHE A 1 166 ? -17.492 -7.882 11.838 1.00 90.19 166 PHE A N 1
ATOM 1279 C CA . PHE A 1 166 ? -17.359 -8.379 10.462 1.00 90.19 166 PHE A CA 1
ATOM 1280 C C . PHE A 1 166 ? -15.909 -8.726 10.074 1.00 90.19 166 PHE A C 1
ATOM 1282 O O . PHE A 1 166 ? -15.668 -9.219 8.972 1.00 90.19 166 PHE A O 1
ATOM 1289 N N . ALA A 1 167 ? -14.935 -8.414 10.932 1.00 85.56 167 ALA A N 1
ATOM 1290 C CA . ALA A 1 167 ? -13.537 -8.802 10.760 1.00 85.56 167 ALA A CA 1
ATOM 1291 C C . ALA A 1 167 ? -13.246 -10.161 11.411 1.00 85.56 167 ALA A C 1
ATOM 1293 O O . ALA A 1 167 ? -12.484 -10.954 10.866 1.00 85.56 167 ALA A O 1
ATOM 1294 N N . GLU A 1 168 ? -13.875 -10.441 12.553 1.00 79.75 168 GLU A N 1
ATOM 1295 C CA . GLU A 1 168 ? -13.665 -11.669 13.314 1.00 79.75 168 GLU A CA 1
ATOM 1296 C C . GLU A 1 168 ? -14.199 -12.912 12.586 1.00 79.75 168 GLU A C 1
ATOM 1298 O O . GLU A 1 168 ? -15.349 -12.961 12.139 1.00 79.75 168 GLU A O 1
ATOM 1303 N N . GLU A 1 169 ? -13.372 -13.960 12.521 1.00 75.50 169 GLU A N 1
ATOM 1304 C CA . GLU A 1 169 ? -13.819 -15.275 12.064 1.00 75.50 169 GLU A CA 1
ATOM 1305 C C . GLU A 1 169 ? -14.872 -15.844 13.030 1.00 75.50 169 GLU A C 1
ATOM 1307 O O . GLU A 1 169 ? -14.671 -15.850 14.254 1.00 75.50 169 GLU A O 1
ATOM 1312 N N . ALA A 1 170 ? -15.981 -16.337 12.465 1.00 77.94 170 ALA A N 1
ATOM 1313 C CA . ALA A 1 170 ? -17.006 -17.073 13.202 1.00 77.94 170 ALA A CA 1
ATOM 1314 C C . ALA A 1 170 ? -16.403 -18.325 13.859 1.00 77.94 170 ALA A C 1
ATOM 1316 O O . ALA A 1 170 ? -15.482 -18.938 13.307 1.00 77.94 170 ALA A O 1
ATOM 1317 N N . ASP A 1 171 ? -16.907 -18.686 15.039 1.00 77.12 171 ASP A N 1
ATOM 1318 C CA . ASP A 1 171 ? -16.445 -19.877 15.747 1.00 77.12 171 ASP A CA 1
ATOM 1319 C C . ASP A 1 171 ? -16.874 -21.162 15.019 1.00 77.12 171 ASP A C 1
ATOM 1321 O O . ASP A 1 171 ? -17.799 -21.174 14.203 1.00 77.12 171 ASP A O 1
ATOM 1325 N N . GLU A 1 172 ? -16.165 -22.264 15.275 1.00 73.19 172 GLU A N 1
ATOM 1326 C CA . GLU A 1 172 ? -16.444 -23.543 14.619 1.00 73.19 172 GLU A CA 1
ATOM 1327 C C . GLU A 1 172 ? -17.877 -24.010 14.929 1.00 73.19 172 GLU A C 1
ATOM 1329 O O . GLU A 1 172 ? -18.247 -24.201 16.087 1.00 73.19 172 GLU A O 1
ATOM 1334 N N . GLY A 1 173 ? -18.686 -24.196 13.882 1.00 76.94 173 GLY A N 1
ATOM 1335 C CA . GLY A 1 173 ? -20.099 -24.570 13.999 1.00 76.94 173 GLY A CA 1
ATOM 1336 C C . GLY A 1 173 ? -21.080 -23.393 14.045 1.00 76.94 173 GLY A C 1
ATOM 1337 O O . GLY A 1 173 ? -22.286 -23.638 14.010 1.00 76.94 173 GLY A O 1
ATOM 1338 N N . GLU A 1 174 ? -20.603 -22.144 14.070 1.00 81.94 174 GLU A N 1
ATOM 1339 C CA . GLU A 1 174 ? -21.445 -20.955 13.894 1.00 81.94 174 GLU A CA 1
ATOM 1340 C C . GLU A 1 174 ? -21.646 -20.604 12.412 1.00 81.94 174 GLU A C 1
ATOM 1342 O O . GLU A 1 174 ? -20.849 -20.962 11.538 1.00 81.94 174 GLU A O 1
ATOM 1347 N N . GLU A 1 175 ? -22.729 -19.881 12.114 1.00 81.19 175 GLU A N 1
ATOM 1348 C CA . GLU A 1 175 ? -22.951 -19.351 10.770 1.00 81.19 175 GLU A CA 1
ATOM 1349 C C . GLU A 1 175 ? -21.866 -18.323 10.396 1.00 81.19 175 GLU A C 1
ATOM 1351 O O . GLU A 1 175 ? -21.437 -17.528 11.242 1.00 81.19 175 GLU A O 1
ATOM 1356 N N . PRO A 1 176 ? -21.425 -18.290 9.123 1.00 81.94 176 PRO A N 1
ATOM 1357 C CA . PRO A 1 176 ? -20.501 -17.270 8.649 1.00 81.94 176 PRO A CA 1
ATOM 1358 C C . PRO A 1 176 ? -21.041 -15.862 8.909 1.00 81.94 176 PRO A C 1
ATOM 1360 O O . PRO A 1 176 ? -22.220 -15.585 8.680 1.00 81.94 176 PRO A O 1
ATOM 1363 N N . ARG A 1 177 ? -20.160 -14.947 9.332 1.00 85.62 177 ARG A N 1
ATOM 1364 C CA . ARG A 1 177 ? -20.516 -13.527 9.448 1.00 85.62 177 ARG A CA 1
ATOM 1365 C C . ARG A 1 177 ? -20.998 -13.010 8.079 1.00 85.62 177 ARG A C 1
ATOM 1367 O O . ARG A 1 177 ? -20.374 -13.337 7.066 1.00 85.62 177 ARG A O 1
ATOM 1374 N N . PRO A 1 178 ? -22.083 -12.216 8.025 1.00 87.56 178 PRO A N 1
ATOM 1375 C CA . PRO A 1 178 ? -22.548 -11.631 6.771 1.00 87.56 178 PRO A CA 1
ATOM 1376 C C . PRO A 1 178 ? -21.527 -10.628 6.214 1.00 87.56 178 PRO A C 1
ATOM 1378 O O . PRO A 1 178 ? -20.659 -10.139 6.941 1.00 87.56 178 PRO A O 1
ATOM 1381 N N . GLU A 1 179 ? -21.654 -10.288 4.926 1.00 89.69 179 GLU A N 1
ATOM 1382 C CA . GLU A 1 179 ? -20.862 -9.201 4.338 1.00 89.69 179 GLU A CA 1
ATOM 1383 C C . GLU A 1 179 ? -21.100 -7.889 5.114 1.00 89.69 179 GLU A C 1
ATOM 1385 O O . GLU A 1 179 ? -22.243 -7.591 5.488 1.00 89.69 179 GLU A O 1
ATOM 1390 N N . PRO A 1 180 ? -20.048 -7.087 5.361 1.00 92.44 180 PRO A N 1
ATOM 1391 C CA . PRO A 1 180 ? -20.196 -5.831 6.078 1.00 92.44 180 PRO A CA 1
ATOM 1392 C C . PRO A 1 180 ? -21.059 -4.844 5.268 1.00 92.44 180 PRO A C 1
ATOM 1394 O O . PRO A 1 180 ? -20.903 -4.741 4.049 1.00 92.44 180 PRO A O 1
ATOM 1397 N N . PRO A 1 181 ? -21.929 -4.050 5.922 1.00 92.00 181 PRO A N 1
ATOM 1398 C CA . PRO A 1 181 ? -22.762 -3.056 5.239 1.00 92.00 181 PRO A CA 1
ATOM 1399 C C . PRO A 1 181 ? -21.955 -1.879 4.679 1.00 92.00 181 PRO A C 1
ATOM 1401 O O . PRO A 1 181 ? -22.447 -1.128 3.840 1.00 92.00 181 PRO A O 1
ATOM 1404 N N . ALA A 1 182 ? -20.734 -1.681 5.171 1.00 93.62 182 ALA A N 1
ATOM 1405 C CA . ALA A 1 182 ? -19.841 -0.619 4.752 1.00 93.62 182 ALA A CA 1
ATOM 1406 C C . ALA A 1 182 ? -18.382 -1.004 5.018 1.00 93.62 182 ALA A C 1
ATOM 1408 O O . ALA A 1 182 ? -18.085 -1.774 5.933 1.00 93.62 182 ALA A O 1
ATOM 1409 N N . ASN A 1 183 ? -17.474 -0.392 4.266 1.00 96.38 183 ASN A N 1
ATOM 1410 C CA . ASN A 1 183 ? -16.036 -0.502 4.486 1.00 96.38 183 ASN A CA 1
ATOM 1411 C C . ASN A 1 183 ? -15.465 0.821 4.993 1.00 96.38 183 ASN A C 1
ATOM 1413 O O . ASN A 1 183 ? -15.866 1.895 4.536 1.00 96.38 183 ASN A O 1
ATOM 1417 N N . LEU A 1 184 ? -14.495 0.739 5.902 1.00 96.81 184 LEU A N 1
ATOM 1418 C CA . LEU A 1 184 ? -13.620 1.857 6.230 1.00 96.81 184 LEU A CA 1
ATOM 1419 C C . LEU A 1 184 ? -12.468 1.894 5.237 1.00 96.81 184 LEU A C 1
ATOM 1421 O O . LEU A 1 184 ? -11.815 0.881 4.987 1.00 96.81 184 LEU A O 1
ATOM 1425 N N . VAL A 1 185 ? -12.212 3.080 4.700 1.00 97.75 185 VAL A N 1
ATOM 1426 C CA . VAL A 1 185 ? -11.119 3.345 3.768 1.00 97.75 185 VAL A CA 1
ATOM 1427 C C . VAL A 1 185 ? -10.194 4.360 4.425 1.00 97.75 185 VAL A C 1
ATOM 1429 O O . VAL A 1 185 ? -10.577 5.510 4.633 1.00 97.75 185 VAL A O 1
ATOM 1432 N N . LEU A 1 186 ? -8.993 3.920 4.790 1.00 98.12 186 LEU A N 1
ATOM 1433 C CA . LEU A 1 186 ? -7.953 4.745 5.395 1.00 98.12 186 LEU A CA 1
ATOM 1434 C C . LEU A 1 186 ? -6.961 5.132 4.301 1.00 98.12 186 LEU A C 1
ATOM 1436 O O . LEU A 1 186 ? -6.431 4.263 3.610 1.00 98.12 186 LEU A O 1
ATOM 1440 N N . VAL A 1 187 ? -6.708 6.426 4.139 1.00 97.94 187 VAL A N 1
ATOM 1441 C CA . VAL A 1 187 ? -5.885 6.960 3.051 1.00 97.94 187 VAL A CA 1
ATOM 1442 C C . VAL A 1 187 ? -4.777 7.824 3.630 1.00 97.94 187 VAL A C 1
ATOM 1444 O O . VAL A 1 187 ? -5.054 8.857 4.238 1.00 97.94 187 VAL A O 1
ATOM 1447 N N . ALA A 1 188 ? -3.523 7.438 3.402 1.00 96.75 188 ALA A N 1
ATOM 1448 C CA . ALA A 1 188 ? -2.394 8.336 3.604 1.00 96.75 188 ALA A CA 1
ATOM 1449 C C . ALA A 1 188 ? -2.465 9.421 2.529 1.00 96.75 188 ALA A C 1
ATOM 1451 O O . ALA A 1 188 ? -2.523 9.118 1.340 1.00 96.75 188 ALA A O 1
ATOM 1452 N N . ASN A 1 189 ? -2.494 10.681 2.935 1.00 95.00 189 ASN A N 1
ATOM 1453 C CA . ASN A 1 189 ? -2.686 11.818 2.049 1.00 95.00 189 ASN A CA 1
ATOM 1454 C C . ASN A 1 189 ? -1.592 12.856 2.314 1.00 95.00 189 ASN A C 1
ATOM 1456 O O . ASN A 1 189 ? -1.233 13.110 3.466 1.00 95.00 189 ASN A O 1
ATOM 1460 N N . LYS A 1 190 ? -1.079 13.484 1.252 1.00 91.94 190 LYS A N 1
ATOM 1461 C CA . LYS A 1 190 ? -0.078 14.556 1.330 1.00 91.94 190 LYS A CA 1
ATOM 1462 C C . LYS A 1 190 ? -0.635 15.846 0.716 1.00 91.94 190 LYS A C 1
ATOM 1464 O O . LYS A 1 190 ? -0.269 16.167 -0.413 1.00 91.94 190 LYS A O 1
ATOM 1469 N N . PRO A 1 191 ? -1.512 16.587 1.426 1.00 88.62 191 PRO A N 1
ATOM 1470 C CA . PRO A 1 191 ? -2.180 17.765 0.865 1.00 88.62 191 PRO A CA 1
ATOM 1471 C C . PRO A 1 191 ? -1.211 18.887 0.480 1.00 88.62 191 PRO A C 1
ATOM 1473 O O . PRO A 1 191 ? -1.435 19.582 -0.504 1.00 88.62 191 PRO A O 1
ATOM 1476 N N . TYR A 1 192 ? -0.129 19.051 1.249 1.00 86.06 192 TYR A N 1
ATOM 1477 C CA . TYR A 1 192 ? 0.828 20.145 1.099 1.00 86.06 192 TYR A CA 1
ATOM 1478 C C . TYR A 1 192 ? 2.268 19.634 1.079 1.00 86.06 192 TYR A C 1
ATOM 1480 O O . TYR A 1 192 ? 2.610 18.666 1.761 1.00 86.06 192 TYR A O 1
ATOM 1488 N N . ALA A 1 193 ? 3.120 20.322 0.322 1.00 81.06 193 ALA A N 1
ATOM 1489 C CA . ALA A 1 193 ? 4.536 19.999 0.179 1.00 81.06 193 ALA A CA 1
ATOM 1490 C C . ALA A 1 193 ? 5.349 20.294 1.451 1.00 81.06 193 ALA A C 1
ATOM 1492 O O . ALA A 1 193 ? 6.264 19.549 1.803 1.00 81.06 193 ALA A O 1
ATOM 1493 N N . ASP A 1 194 ? 5.007 21.385 2.134 1.00 79.31 194 ASP A N 1
ATOM 1494 C CA . ASP A 1 194 ? 5.732 21.990 3.255 1.00 79.31 194 ASP A CA 1
ATOM 1495 C C . ASP A 1 194 ? 5.216 21.554 4.637 1.00 79.31 194 ASP A C 1
ATOM 1497 O O . ASP A 1 194 ? 5.753 21.978 5.660 1.00 79.31 194 ASP A O 1
ATOM 1501 N N . ARG A 1 195 ? 4.188 20.698 4.692 1.00 83.00 195 ARG A N 1
ATOM 1502 C CA . ARG A 1 195 ? 3.576 20.215 5.943 1.00 83.00 195 ARG A CA 1
ATOM 1503 C C . ARG A 1 195 ? 3.601 18.692 6.021 1.00 83.00 195 ARG A C 1
ATOM 1505 O O . ARG A 1 195 ? 3.547 18.050 4.972 1.00 83.00 195 ARG A O 1
ATOM 1512 N N . PRO A 1 196 ? 3.642 18.085 7.222 1.00 85.75 196 PRO A N 1
ATOM 1513 C CA . PRO A 1 196 ? 3.448 16.643 7.371 1.00 85.75 196 PRO A CA 1
ATOM 1514 C C . PRO A 1 196 ? 2.140 16.183 6.718 1.00 85.75 196 PRO A C 1
ATOM 1516 O O . PRO A 1 196 ? 1.147 16.915 6.720 1.00 85.75 196 PRO A O 1
ATOM 1519 N N . GLY A 1 197 ? 2.150 14.983 6.144 1.00 91.25 197 GLY A N 1
ATOM 1520 C CA . GLY A 1 197 ? 0.955 14.338 5.625 1.00 91.25 197 GLY A CA 1
ATOM 1521 C C . GLY A 1 197 ? -0.042 13.980 6.726 1.00 91.25 197 GLY A C 1
ATOM 1522 O O . GLY A 1 197 ? 0.191 14.169 7.921 1.00 91.25 197 GLY A O 1
ATOM 1523 N N . VAL A 1 198 ? -1.179 13.447 6.300 1.00 95.50 198 VAL A N 1
ATOM 1524 C CA . VAL A 1 198 ? -2.329 13.128 7.150 1.00 95.50 198 VAL A CA 1
ATOM 1525 C C . VAL A 1 198 ? -2.868 11.746 6.795 1.00 95.50 198 VAL A C 1
ATOM 1527 O O . VAL A 1 198 ? -2.569 11.214 5.724 1.00 95.50 198 VAL A O 1
ATOM 1530 N N . VAL A 1 199 ? -3.686 11.162 7.669 1.00 97.56 199 VAL A N 1
ATOM 1531 C CA . VAL A 1 199 ? -4.497 9.988 7.317 1.00 97.56 199 VAL A CA 1
ATOM 1532 C C . VAL A 1 199 ? -5.965 10.382 7.320 1.00 97.56 199 VAL A C 1
ATOM 1534 O O . VAL A 1 199 ? -6.539 10.650 8.374 1.00 97.56 199 VAL A O 1
ATOM 1537 N N . ASP A 1 200 ? -6.571 10.431 6.138 1.00 97.12 200 ASP A N 1
ATOM 1538 C CA . ASP A 1 200 ? -8.004 10.661 5.980 1.00 97.12 200 ASP A CA 1
ATOM 1539 C C . ASP A 1 200 ? -8.752 9.323 6.043 1.00 97.12 200 ASP A C 1
ATOM 1541 O O . ASP A 1 200 ? -8.394 8.357 5.368 1.00 97.12 200 ASP A O 1
ATOM 1545 N N . ILE A 1 201 ? -9.785 9.262 6.881 1.00 96.06 201 ILE A N 1
ATOM 1546 C CA . ILE A 1 201 ? -10.574 8.062 7.152 1.00 96.06 201 ILE A CA 1
ATOM 1547 C C . ILE A 1 201 ? -11.995 8.290 6.664 1.00 96.06 201 ILE A C 1
ATOM 1549 O O . ILE A 1 201 ? -12.691 9.222 7.087 1.00 96.06 201 ILE A O 1
ATOM 1553 N N . PHE A 1 202 ? -12.431 7.388 5.797 1.00 95.81 202 PHE A N 1
ATOM 1554 C CA . PHE A 1 202 ? -13.716 7.457 5.135 1.00 95.81 202 PHE A CA 1
ATOM 1555 C C . PHE A 1 202 ? -14.542 6.191 5.344 1.00 95.81 202 PHE A C 1
ATOM 1557 O O . PHE A 1 202 ? -14.008 5.123 5.639 1.00 95.81 202 PHE A O 1
ATOM 1564 N N . VAL A 1 203 ? -15.846 6.308 5.111 1.00 94.81 203 VAL A N 1
ATOM 1565 C CA . VAL A 1 203 ? -16.792 5.194 5.020 1.00 94.81 203 VAL A CA 1
ATOM 1566 C C . VAL A 1 203 ? -17.308 5.101 3.588 1.00 94.81 203 VAL A C 1
ATOM 1568 O O . VAL A 1 203 ? -17.798 6.085 3.029 1.00 94.81 203 VAL A O 1
ATOM 1571 N N . HIS A 1 204 ? -17.216 3.908 3.006 1.00 95.06 204 HIS A N 1
ATOM 1572 C CA . HIS A 1 204 ? -17.901 3.547 1.771 1.00 95.06 204 HIS A CA 1
ATOM 1573 C C . HIS A 1 204 ? -19.074 2.621 2.113 1.00 95.06 204 HIS A C 1
ATOM 1575 O O . HIS A 1 204 ? -18.864 1.445 2.410 1.00 95.06 204 HIS A O 1
ATOM 1581 N N . ASP A 1 205 ? -20.293 3.163 2.115 1.00 91.50 205 ASP A N 1
ATOM 1582 C CA . ASP A 1 205 ? -21.513 2.393 2.373 1.00 91.50 205 ASP A CA 1
ATOM 1583 C C . ASP A 1 205 ? -21.862 1.505 1.166 1.00 91.50 205 ASP A C 1
ATOM 1585 O O . ASP A 1 205 ? -22.032 2.005 0.054 1.00 91.50 205 ASP A O 1
ATOM 1589 N N . LEU A 1 206 ? -21.974 0.194 1.400 1.00 91.44 206 LEU A N 1
ATOM 1590 C CA . LEU A 1 206 ? -22.220 -0.841 0.387 1.00 91.44 206 LEU A CA 1
ATOM 1591 C C . LEU A 1 206 ? -23.678 -1.318 0.363 1.00 91.44 206 LEU A C 1
ATOM 1593 O O . LEU A 1 206 ? -24.081 -2.003 -0.573 1.00 91.44 206 LEU A O 1
ATOM 1597 N N . ASP A 1 207 ? -24.459 -0.979 1.389 1.00 87.06 207 ASP A N 1
ATOM 1598 C CA . ASP A 1 207 ? -25.870 -1.348 1.558 1.00 87.06 207 ASP A CA 1
ATOM 1599 C C . ASP A 1 207 ? -26.854 -0.233 1.144 1.00 87.06 207 ASP A C 1
ATOM 1601 O O . ASP A 1 207 ? -28.070 -0.401 1.234 1.00 87.06 207 ASP A O 1
ATOM 1605 N N . LYS A 1 208 ? -26.346 0.916 0.679 1.00 82.56 208 LYS A N 1
ATOM 1606 C CA . LYS A 1 208 ? -27.146 2.057 0.201 1.00 82.56 208 LYS A CA 1
ATOM 1607 C C . LYS A 1 208 ? -27.594 1.877 -1.255 1.00 82.56 208 LYS A C 1
ATOM 1609 O O . LYS A 1 208 ? -27.224 0.922 -1.938 1.00 82.56 208 LYS A O 1
ATOM 1614 N N . VAL A 1 209 ? -28.406 2.814 -1.757 1.00 74.81 209 VAL A N 1
ATOM 1615 C CA . VAL A 1 209 ? -28.842 2.836 -3.165 1.00 74.81 209 VAL A CA 1
ATOM 1616 C C . VAL A 1 209 ? -27.614 2.867 -4.082 1.00 74.81 209 VAL A C 1
ATOM 1618 O O . VAL A 1 209 ? -26.782 3.763 -3.985 1.00 74.81 209 VAL A O 1
ATOM 1621 N N . GLY A 1 210 ? -27.504 1.876 -4.969 1.00 71.75 210 GLY A N 1
ATOM 1622 C CA . GLY A 1 210 ? -26.319 1.651 -5.808 1.00 71.75 210 GLY A CA 1
ATOM 1623 C C . GLY A 1 210 ? -25.391 0.539 -5.303 1.00 71.75 210 GLY A C 1
ATOM 1624 O O . GLY A 1 210 ? -24.608 0.008 -6.085 1.00 71.75 210 GLY A O 1
ATOM 1625 N N . GLY A 1 211 ? -25.521 0.101 -4.050 1.00 84.06 211 GLY A N 1
ATOM 1626 C CA . GLY A 1 211 ? -24.768 -1.020 -3.488 1.00 84.06 211 GLY A CA 1
ATOM 1627 C C . GLY A 1 211 ? -23.248 -0.826 -3.563 1.00 84.06 211 GLY A C 1
ATOM 1628 O O . GLY A 1 211 ? -22.741 0.260 -3.316 1.00 84.06 211 GLY A O 1
ATOM 1629 N N . LYS A 1 212 ? -22.510 -1.854 -4.007 1.00 84.50 212 LYS A N 1
ATOM 1630 C CA . LYS A 1 212 ? -21.056 -1.773 -4.277 1.00 84.50 212 LYS A CA 1
ATOM 1631 C C . LYS A 1 212 ? -20.682 -0.773 -5.389 1.00 84.50 212 LYS A C 1
ATOM 1633 O O . LYS A 1 212 ? -19.522 -0.385 -5.478 1.00 84.50 212 LYS A O 1
ATOM 1638 N N . ASP A 1 213 ? -21.648 -0.353 -6.215 1.00 81.25 213 ASP A N 1
ATOM 1639 C CA . ASP A 1 213 ? -21.477 0.682 -7.247 1.00 81.25 213 ASP A CA 1
ATOM 1640 C C . ASP A 1 213 ? -21.795 2.099 -6.727 1.00 81.25 213 ASP A C 1
ATOM 1642 O O . ASP A 1 213 ? -21.800 3.055 -7.512 1.00 81.25 213 ASP A O 1
ATOM 1646 N N . HIS A 1 214 ? -22.091 2.246 -5.431 1.00 83.75 214 HIS A N 1
ATOM 1647 C CA . HIS A 1 214 ? -22.292 3.535 -4.783 1.00 83.75 214 HIS A CA 1
ATOM 1648 C C . HIS A 1 214 ? -21.038 4.405 -4.949 1.00 83.75 214 HIS A C 1
ATOM 1650 O O . HIS A 1 214 ? -19.911 3.973 -4.739 1.00 83.75 214 HIS A O 1
ATOM 1656 N N . THR A 1 215 ? -21.214 5.645 -5.402 1.00 85.75 215 THR A N 1
ATOM 1657 C CA . THR A 1 215 ? -20.091 6.491 -5.838 1.00 85.75 215 THR A CA 1
ATOM 1658 C C . THR A 1 215 ? -19.616 7.461 -4.767 1.00 85.75 215 THR A C 1
ATOM 1660 O O . THR A 1 215 ? -18.864 8.375 -5.083 1.00 85.75 215 THR A O 1
ATOM 1663 N N . THR A 1 216 ? -20.061 7.323 -3.521 1.00 91.00 216 THR A N 1
ATOM 1664 C CA . THR A 1 216 ? -19.796 8.316 -2.476 1.00 91.00 216 THR A CA 1
ATOM 1665 C C . THR A 1 216 ? -18.895 7.734 -1.400 1.00 91.00 216 THR A C 1
ATOM 1667 O O . THR A 1 216 ? -19.178 6.681 -0.833 1.00 91.00 216 THR A O 1
ATOM 1670 N N . LEU A 1 217 ? -17.823 8.461 -1.095 1.00 92.62 217 LEU A N 1
ATOM 1671 C CA . LEU A 1 217 ? -16.888 8.176 -0.020 1.00 92.62 217 LEU A CA 1
ATOM 1672 C C . LEU A 1 217 ? -17.055 9.245 1.057 1.00 92.62 217 LEU A C 1
ATOM 1674 O O . LEU A 1 217 ? -16.707 10.408 0.861 1.00 92.62 217 LEU A O 1
ATOM 1678 N N . ARG A 1 218 ? -17.645 8.876 2.186 1.00 92.00 218 ARG A N 1
ATOM 1679 C CA . ARG A 1 218 ? -18.046 9.844 3.206 1.00 92.00 218 ARG A CA 1
ATOM 1680 C C . ARG A 1 218 ? -16.928 10.027 4.220 1.00 92.00 218 ARG A C 1
ATOM 1682 O O . ARG A 1 218 ? -16.456 9.050 4.795 1.00 92.00 218 ARG A O 1
ATOM 1689 N N . TRP A 1 219 ? -16.482 11.261 4.420 1.00 93.19 219 TRP A N 1
ATOM 1690 C CA . TRP A 1 219 ? -15.410 11.562 5.366 1.00 93.19 219 TRP A CA 1
ATOM 1691 C C . TRP A 1 219 ? -15.912 11.469 6.809 1.00 93.19 219 TRP A C 1
ATOM 1693 O O . TRP A 1 219 ? -17.008 11.939 7.112 1.00 93.19 219 TRP A O 1
ATOM 1703 N N . ILE A 1 220 ? -15.109 10.865 7.690 1.00 89.94 220 ILE A N 1
ATOM 1704 C CA . ILE A 1 220 ? -15.439 10.707 9.117 1.00 89.94 220 ILE A CA 1
ATOM 1705 C C . ILE A 1 220 ? -14.402 11.377 10.009 1.00 89.94 220 ILE A C 1
ATOM 1707 O O . ILE A 1 220 ? -14.752 12.033 10.987 1.00 89.94 220 ILE A O 1
ATOM 1711 N N . LYS A 1 221 ? -13.117 11.160 9.716 1.00 92.00 221 LYS A N 1
ATOM 1712 C CA . LYS A 1 221 ? -12.030 11.619 10.575 1.00 92.00 221 LYS A CA 1
ATOM 1713 C C . LYS A 1 221 ? -10.769 11.872 9.762 1.00 92.00 221 LYS A C 1
ATOM 1715 O O . LYS A 1 221 ? -10.461 11.126 8.840 1.00 92.00 221 LYS A O 1
ATOM 1720 N N . ARG A 1 222 ? -9.996 12.876 10.172 1.00 94.25 222 ARG A N 1
ATOM 1721 C CA . ARG A 1 222 ? -8.605 13.066 9.760 1.00 94.25 222 ARG A CA 1
ATOM 1722 C C . ARG A 1 222 ? -7.701 12.865 10.967 1.00 94.25 222 ARG A C 1
ATOM 1724 O O . ARG A 1 222 ? -7.946 13.475 12.002 1.00 94.25 222 ARG A O 1
ATOM 1731 N N . VAL A 1 223 ? -6.673 12.037 10.809 1.00 95.06 223 VAL A N 1
ATOM 1732 C CA . VAL A 1 223 ? -5.578 11.877 11.768 1.00 95.06 223 VAL A CA 1
ATOM 1733 C C . VAL A 1 223 ? -4.424 12.776 11.336 1.00 95.06 223 VAL A C 1
ATOM 1735 O O . VAL A 1 223 ? -3.896 12.608 10.234 1.00 95.06 223 VAL A O 1
ATOM 1738 N N . GLN A 1 224 ? -4.065 13.757 12.164 1.00 93.38 224 GLN A N 1
ATOM 1739 C CA . GLN A 1 224 ? -3.052 14.769 11.830 1.00 93.38 224 GLN A CA 1
ATOM 1740 C C . GLN A 1 224 ? -2.415 15.405 13.074 1.00 93.38 224 GLN A C 1
ATOM 1742 O O . GLN A 1 224 ? -2.916 15.258 14.188 1.00 93.38 224 GLN A O 1
ATOM 1747 N N . GLY A 1 225 ? -1.332 16.165 12.876 1.00 89.62 225 GLY A N 1
ATOM 1748 C CA . GLY A 1 225 ? -0.699 16.955 13.938 1.00 89.62 225 GLY A CA 1
ATOM 1749 C C . GLY A 1 225 ? -0.239 16.082 15.104 1.00 89.62 225 GLY A C 1
ATOM 1750 O O . GLY A 1 225 ? 0.489 15.115 14.894 1.00 89.62 225 GLY A O 1
ATOM 1751 N N . ASP A 1 226 ? -0.701 16.397 16.316 1.00 87.94 226 ASP A N 1
ATOM 1752 C CA . ASP A 1 226 ? -0.324 15.680 17.541 1.00 87.94 226 ASP A CA 1
ATOM 1753 C C . ASP A 1 226 ? -0.708 14.194 17.535 1.00 87.94 226 ASP A C 1
ATOM 1755 O O . ASP A 1 226 ? -0.060 13.377 18.187 1.00 87.94 226 ASP A O 1
ATOM 1759 N N . GLU A 1 227 ? -1.730 13.804 16.765 1.00 90.88 227 GLU A N 1
ATOM 1760 C CA . GLU A 1 227 ? -2.105 12.394 16.624 1.00 90.88 227 GLU A CA 1
ATOM 1761 C C . GLU A 1 227 ? -1.071 11.599 15.803 1.00 90.88 227 GLU A C 1
ATOM 1763 O O . GLU A 1 227 ? -0.988 10.378 15.948 1.00 90.88 227 GLU A O 1
ATOM 1768 N N . LEU A 1 228 ? -0.272 12.277 14.967 1.00 91.75 228 LEU A N 1
ATOM 1769 C CA . LEU A 1 228 ? 0.840 11.737 14.168 1.00 91.75 228 LEU A CA 1
ATOM 1770 C C . LEU A 1 228 ? 2.216 12.165 14.699 1.00 91.75 228 LEU A C 1
ATOM 1772 O O . LEU A 1 228 ? 3.231 11.929 14.042 1.00 91.75 228 LEU A O 1
ATOM 1776 N N . SER A 1 229 ? 2.271 12.766 15.885 1.00 88.31 229 SER A N 1
ATOM 1777 C CA . SER A 1 229 ? 3.520 13.054 16.577 1.00 88.31 229 SER A CA 1
ATOM 1778 C C . SER A 1 229 ? 3.694 12.122 17.775 1.00 88.31 229 SER A C 1
ATOM 1780 O O . SER A 1 229 ? 2.748 11.536 18.311 1.00 88.31 229 SER A O 1
ATOM 1782 N N . GLY A 1 230 ? 4.942 11.918 18.177 1.00 79.00 230 GLY A N 1
ATOM 1783 C CA . GLY A 1 230 ? 5.257 11.026 19.280 1.00 79.00 230 GLY A CA 1
ATOM 1784 C C . GLY A 1 230 ? 6.614 11.310 19.893 1.00 79.00 230 GLY A C 1
ATOM 1785 O O . GLY A 1 230 ? 7.351 12.194 19.460 1.00 79.00 230 GLY A O 1
ATOM 1786 N N . MET A 1 231 ? 6.927 10.545 20.934 1.00 74.38 231 MET A N 1
ATOM 1787 C CA . MET A 1 231 ? 8.223 10.566 21.599 1.00 74.38 231 MET A CA 1
ATOM 1788 C C . MET A 1 231 ? 8.741 9.134 21.689 1.00 74.38 231 MET A C 1
ATOM 1790 O O . MET A 1 231 ? 8.000 8.225 22.082 1.00 74.38 231 MET A O 1
ATOM 1794 N N . GLN A 1 232 ? 9.991 8.911 21.294 1.00 67.06 232 GLN A N 1
ATOM 1795 C CA . GLN A 1 232 ? 10.626 7.608 21.451 1.00 67.06 232 GLN A CA 1
ATOM 1796 C C . GLN A 1 232 ? 10.969 7.396 22.929 1.00 67.06 232 GLN A C 1
ATOM 1798 O O . GLN A 1 232 ? 11.717 8.178 23.504 1.00 67.06 232 GLN A O 1
ATOM 1803 N N . LEU A 1 233 ? 10.433 6.336 23.540 1.00 60.38 233 LEU A N 1
ATOM 1804 C CA . LEU A 1 233 ? 10.527 6.128 24.995 1.00 60.38 233 LEU A CA 1
ATOM 1805 C C . LEU A 1 233 ? 11.945 5.935 25.491 1.00 60.38 233 LEU A C 1
ATOM 1807 O O . LEU A 1 233 ? 12.234 6.266 26.632 1.00 60.38 233 LEU A O 1
ATOM 1811 N N . ASP A 1 234 ? 12.798 5.354 24.658 1.00 61.47 234 ASP A N 1
ATOM 1812 C CA . ASP A 1 234 ? 14.147 5.046 25.094 1.00 61.47 234 ASP A CA 1
ATOM 1813 C C . ASP A 1 234 ? 15.030 6.308 25.071 1.00 61.47 234 ASP A C 1
ATOM 1815 O O . ASP A 1 234 ? 16.037 6.350 25.774 1.00 61.47 234 ASP A O 1
ATOM 1819 N N . TRP A 1 235 ? 14.733 7.285 24.200 1.00 58.81 235 TRP A N 1
ATOM 1820 C CA . TRP A 1 235 ? 15.687 8.329 23.786 1.00 58.81 235 TRP A CA 1
ATOM 1821 C C . TRP A 1 235 ? 15.140 9.767 23.928 1.00 58.81 235 TRP A C 1
ATOM 1823 O O . TRP A 1 235 ? 15.816 10.695 23.493 1.00 58.81 235 TRP A O 1
ATOM 1833 N N . ASP A 1 236 ? 13.934 9.966 24.477 1.00 61.12 236 ASP A N 1
ATOM 1834 C CA . ASP A 1 236 ? 13.258 11.275 24.625 1.00 61.12 236 ASP A CA 1
ATOM 1835 C C . ASP A 1 236 ? 13.277 12.143 23.347 1.00 61.12 236 ASP A C 1
ATOM 1837 O O . ASP A 1 236 ? 13.312 13.373 23.384 1.00 61.12 236 ASP A O 1
ATOM 1841 N N . THR A 1 237 ? 13.259 11.504 22.176 1.00 71.06 237 THR A N 1
ATOM 1842 C CA . THR A 1 237 ? 13.283 12.192 20.880 1.00 71.06 237 THR A CA 1
ATOM 1843 C C . THR A 1 237 ? 11.872 12.333 20.333 1.00 71.06 237 THR A C 1
ATOM 1845 O O . THR A 1 237 ? 11.154 11.343 20.163 1.00 71.06 237 THR A O 1
ATOM 1848 N N . HIS A 1 238 ? 11.474 13.576 20.060 1.00 80.88 238 HIS A N 1
ATOM 1849 C CA . HIS A 1 238 ? 10.230 13.877 19.364 1.00 80.88 238 HIS A CA 1
ATOM 1850 C C . HIS A 1 238 ? 10.344 13.529 17.882 1.00 80.88 238 HIS A C 1
ATOM 1852 O O . HIS A 1 238 ? 11.372 13.780 17.255 1.00 80.88 238 HIS A O 1
ATOM 1858 N N . PHE A 1 239 ? 9.269 12.988 17.321 1.00 83.75 239 PHE A N 1
ATOM 1859 C CA . PHE A 1 239 ? 9.163 12.721 15.893 1.00 83.75 239 PHE A CA 1
ATOM 1860 C C . PHE A 1 239 ? 7.781 13.110 15.376 1.00 83.75 239 PHE A C 1
ATOM 1862 O O . PHE A 1 239 ? 6.786 12.995 16.095 1.00 83.75 239 PHE A O 1
ATOM 1869 N N . ASN A 1 240 ? 7.737 13.526 14.112 1.00 87.00 240 ASN A N 1
ATOM 1870 C CA . ASN A 1 240 ? 6.512 13.713 13.346 1.00 87.00 240 ASN A CA 1
ATOM 1871 C C . ASN A 1 240 ? 6.482 12.662 12.244 1.00 87.00 240 ASN A C 1
ATOM 1873 O O . ASN A 1 240 ? 7.470 12.490 11.534 1.00 87.00 240 ASN A O 1
ATOM 1877 N N . VAL A 1 241 ? 5.364 11.962 12.111 1.00 89.06 241 VAL A N 1
ATOM 1878 C CA . VAL A 1 241 ? 5.168 10.963 11.062 1.00 89.06 241 VAL A CA 1
ATOM 1879 C C . VAL A 1 241 ? 4.570 11.647 9.838 1.00 89.06 241 VAL A C 1
ATOM 1881 O O . VAL A 1 241 ? 3.581 12.367 9.954 1.00 89.06 241 VAL A O 1
ATOM 1884 N N . ASP A 1 242 ? 5.156 11.403 8.668 1.00 90.81 242 ASP A N 1
ATOM 1885 C CA . ASP A 1 242 ? 4.628 11.810 7.364 1.00 90.81 242 ASP A CA 1
ATOM 1886 C C . ASP A 1 242 ? 4.078 10.563 6.646 1.00 90.81 242 ASP A C 1
ATOM 1888 O O . ASP A 1 242 ? 4.856 9.830 6.032 1.00 90.81 242 ASP A O 1
ATOM 1892 N N . PRO A 1 243 ? 2.780 10.232 6.790 1.00 93.62 243 PRO A N 1
ATOM 1893 C CA . PRO A 1 243 ? 2.247 8.919 6.432 1.00 93.62 243 PRO A CA 1
ATOM 1894 C C . PRO A 1 243 ? 2.459 8.546 4.962 1.00 93.62 243 PRO A C 1
ATOM 1896 O O . PRO A 1 243 ? 2.145 9.322 4.061 1.00 93.62 243 PRO A O 1
ATOM 1899 N N . PHE A 1 244 ? 2.911 7.313 4.717 1.00 92.25 244 PHE A N 1
ATOM 1900 C CA . PHE A 1 244 ? 3.054 6.751 3.376 1.00 92.25 244 PHE A CA 1
ATOM 1901 C C . PHE A 1 244 ? 2.238 5.475 3.164 1.00 92.25 244 PHE A C 1
ATOM 1903 O O . PHE A 1 244 ? 1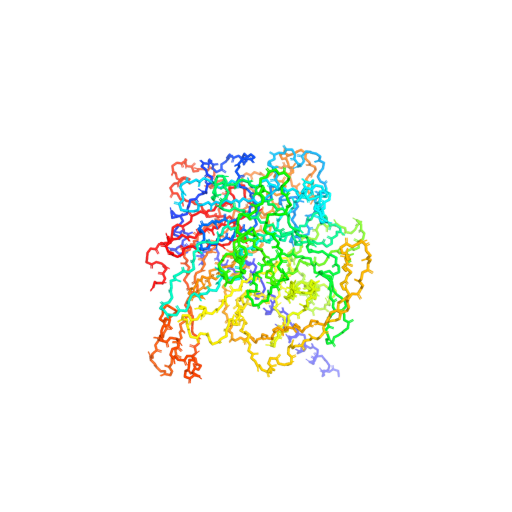.224 5.523 2.470 1.00 92.25 244 PHE A O 1
ATOM 1910 N N . ARG A 1 245 ? 2.668 4.334 3.724 1.00 93.25 245 ARG A N 1
ATOM 1911 C CA . ARG A 1 245 ? 1.905 3.076 3.680 1.00 93.25 245 ARG A CA 1
ATOM 1912 C C . ARG A 1 245 ? 1.187 2.853 4.989 1.00 93.25 245 ARG A C 1
ATOM 1914 O O . ARG A 1 245 ? 1.724 3.149 6.053 1.00 93.25 245 ARG A O 1
ATOM 1921 N N . ILE A 1 246 ? -0.018 2.314 4.873 1.00 95.50 246 ILE A N 1
ATOM 1922 C CA . ILE A 1 246 ? -0.893 1.999 5.991 1.00 95.50 246 ILE A CA 1
ATOM 1923 C C . ILE A 1 246 ? -1.203 0.512 5.914 1.00 95.50 246 ILE A C 1
ATOM 1925 O O . ILE A 1 246 ? -1.531 0.007 4.845 1.00 95.50 246 ILE A O 1
ATOM 1929 N N . THR A 1 247 ? -1.141 -0.177 7.046 1.00 94.06 247 THR A N 1
ATOM 1930 C CA . THR A 1 247 ? -1.726 -1.512 7.174 1.00 94.06 247 THR A CA 1
ATOM 1931 C C . THR A 1 247 ? -2.550 -1.592 8.446 1.00 94.06 247 THR A C 1
ATOM 1933 O O . THR A 1 247 ? -2.179 -1.036 9.481 1.00 94.06 247 THR A O 1
ATOM 1936 N N . VAL A 1 248 ? -3.695 -2.260 8.370 1.00 92.62 248 VAL A N 1
ATOM 1937 C CA . VAL A 1 248 ? -4.647 -2.319 9.480 1.00 92.62 248 VAL A CA 1
ATOM 1938 C C . VAL A 1 248 ? -4.133 -3.251 10.573 1.00 92.62 248 VAL A C 1
ATOM 1940 O O . VAL A 1 248 ? -3.520 -4.277 10.287 1.00 92.62 248 VAL A O 1
ATOM 1943 N N . PHE A 1 249 ? -4.382 -2.876 11.827 1.00 89.81 249 PHE A N 1
ATOM 1944 C CA . PHE A 1 249 ? -4.131 -3.688 13.008 1.00 89.81 249 PHE A CA 1
ATOM 1945 C C . PHE A 1 249 ? -5.454 -3.928 13.747 1.00 89.81 249 PHE A C 1
ATOM 1947 O O . PHE A 1 249 ? -5.881 -3.140 14.594 1.00 89.81 249 PHE A O 1
ATOM 1954 N N . GLU A 1 250 ? -6.112 -5.033 13.396 1.00 83.56 250 GLU A N 1
ATOM 1955 C CA . GLU A 1 250 ? -7.483 -5.393 13.791 1.00 83.56 250 GLU A CA 1
ATOM 1956 C C . GLU A 1 250 ? -7.604 -5.920 15.247 1.00 83.56 250 GLU A C 1
ATOM 1958 O O . GLU A 1 250 ? -8.538 -6.651 15.568 1.00 83.56 250 GLU A O 1
ATOM 1963 N N . GLU A 1 251 ? -6.703 -5.530 16.162 1.00 80.19 251 GLU A N 1
ATOM 1964 C CA . GLU A 1 251 ? -6.745 -5.920 17.591 1.00 80.19 251 GLU A CA 1
ATOM 1965 C C . GLU A 1 251 ? -7.269 -4.819 18.523 1.00 80.19 251 GLU A C 1
ATOM 1967 O O . GLU A 1 251 ? -7.726 -5.077 19.637 1.00 80.19 251 GLU A O 1
ATOM 1972 N N . GLN A 1 252 ? -7.167 -3.560 18.101 1.00 84.44 252 GLN A N 1
ATOM 1973 C CA . GLN A 1 252 ? -7.554 -2.403 18.900 1.00 84.44 252 GLN A CA 1
ATOM 1974 C C . GLN A 1 252 ? -8.402 -1.475 18.054 1.00 84.44 252 GLN A C 1
ATOM 1976 O O . GLN A 1 252 ? -8.105 -1.248 16.888 1.00 84.44 252 GLN A O 1
ATOM 1981 N N . TYR A 1 253 ? -9.450 -0.924 18.654 1.00 90.00 253 TYR A N 1
ATOM 1982 C CA . TYR A 1 253 ? -10.440 -0.134 17.939 1.00 90.00 253 TYR A CA 1
ATOM 1983 C C . TYR A 1 253 ? -10.826 1.103 18.737 1.00 90.00 253 TYR A C 1
ATOM 1985 O O . TYR A 1 253 ? -10.832 1.088 19.973 1.00 90.00 253 TYR A O 1
ATOM 1993 N N . SER A 1 254 ? -11.233 2.147 18.021 1.00 90.50 254 SER A N 1
ATOM 1994 C CA . SER A 1 254 ? -11.787 3.365 18.592 1.00 90.50 254 SER A CA 1
ATOM 1995 C C . SER A 1 254 ? -13.058 3.079 19.392 1.00 90.50 254 SER A C 1
ATOM 1997 O O . SER A 1 254 ? -13.630 1.979 19.362 1.00 90.50 254 SER A O 1
ATOM 1999 N N . GLN A 1 255 ? -13.551 4.105 20.080 1.00 85.38 255 GLN A N 1
ATOM 2000 C CA . GLN A 1 255 ? -14.928 4.105 20.564 1.00 85.38 255 GLN A CA 1
ATOM 2001 C C . GLN A 1 255 ? -15.917 3.984 19.391 1.00 85.38 255 GLN A C 1
ATOM 2003 O O . GLN A 1 255 ? -15.552 4.189 18.226 1.00 85.38 255 GLN A O 1
ATOM 2008 N N . ARG A 1 256 ? -17.152 3.583 19.709 1.00 85.75 256 ARG A N 1
ATOM 2009 C CA . ARG A 1 256 ? -18.230 3.456 18.725 1.00 85.75 256 ARG A CA 1
ATOM 2010 C C . ARG A 1 256 ? -18.606 4.839 18.204 1.00 85.75 256 ARG A C 1
ATOM 2012 O O . ARG A 1 256 ? -18.711 5.784 18.976 1.00 85.75 256 ARG A O 1
ATOM 2019 N N . MET A 1 257 ? -18.808 4.915 16.900 1.00 85.56 257 MET A N 1
ATOM 2020 C CA . MET A 1 257 ? -19.361 6.065 16.196 1.00 85.56 257 MET A CA 1
ATOM 2021 C C . MET A 1 257 ? -20.567 5.551 15.415 1.00 85.56 257 MET A C 1
ATOM 2023 O O . MET A 1 257 ? -20.497 4.471 14.842 1.00 85.56 257 MET A O 1
ATOM 2027 N N . ASP A 1 258 ? -21.673 6.270 15.371 1.00 83.19 258 ASP A N 1
ATOM 2028 C CA . ASP A 1 258 ? -22.802 5.929 14.512 1.00 83.19 258 ASP A CA 1
ATOM 2029 C C . ASP A 1 258 ? -22.364 5.966 13.048 1.00 83.19 258 ASP A C 1
ATOM 2031 O O . ASP A 1 258 ? -21.588 6.809 12.588 1.00 83.19 258 ASP A O 1
ATOM 2035 N N . ARG A 1 259 ? -22.870 5.005 12.285 1.00 83.00 259 ARG A N 1
ATOM 2036 C CA . ARG A 1 259 ? -22.591 4.922 10.857 1.00 83.00 259 ARG A CA 1
ATOM 2037 C C . ARG A 1 259 ? -23.269 6.060 10.104 1.00 83.00 259 ARG A C 1
ATOM 2039 O O . ARG A 1 259 ? -22.647 6.646 9.223 1.00 83.00 259 ARG A O 1
ATOM 2046 N N . HIS A 1 260 ? -24.506 6.392 10.471 1.00 75.00 260 HIS A N 1
ATOM 2047 C CA . HIS A 1 260 ? -25.363 7.360 9.778 1.00 75.00 260 HIS A CA 1
ATOM 2048 C C . HIS A 1 260 ? -25.516 8.653 10.589 1.00 75.00 260 HIS A C 1
ATOM 2050 O O . HIS A 1 260 ? -26.568 8.899 11.168 1.00 75.00 260 HIS A O 1
ATOM 2056 N N . TYR A 1 261 ? -24.479 9.486 10.657 1.00 64.94 261 TYR A N 1
ATOM 2057 C CA . TYR A 1 261 ? -24.584 10.797 11.307 1.00 64.94 261 TYR A CA 1
ATOM 2058 C C . TYR A 1 261 ? -24.906 11.931 10.325 1.00 64.94 261 TYR A C 1
ATOM 2060 O O . TYR A 1 261 ? -24.243 12.047 9.293 1.00 64.94 261 TYR A O 1
ATOM 2068 N N . PRO A 1 262 ? -25.796 12.848 10.732 1.00 53.28 262 PRO A N 1
ATOM 2069 C CA . PRO A 1 262 ? -27.244 12.697 10.641 1.00 53.28 262 PRO A CA 1
ATOM 2070 C C . PRO A 1 262 ? -27.740 13.018 9.222 1.00 53.28 262 PRO A C 1
ATOM 2072 O O . PRO A 1 262 ? -27.219 13.914 8.575 1.00 53.28 262 PRO A O 1
ATOM 2075 N N . GLU A 1 263 ? -28.811 12.378 8.751 1.00 41.97 263 GLU A N 1
ATOM 2076 C CA . GLU A 1 263 ? -29.678 13.041 7.767 1.00 41.97 263 GLU A CA 1
ATOM 2077 C C . GLU A 1 263 ? -30.897 13.622 8.492 1.00 41.97 263 GLU A C 1
ATOM 2079 O O . GLU A 1 263 ? -31.585 12.892 9.216 1.00 41.97 263 GLU A O 1
ATOM 2084 N N . PRO A 1 264 ? -31.241 14.899 8.264 1.00 44.09 264 PRO A N 1
ATOM 2085 C CA . PRO A 1 264 ? -32.574 15.390 8.538 1.00 44.09 264 PRO A CA 1
ATOM 2086 C C . PRO A 1 264 ? -33.479 14.897 7.403 1.00 44.09 264 PRO A C 1
ATOM 2088 O O . PRO A 1 264 ? -33.500 15.543 6.365 1.00 44.09 264 PRO A O 1
ATOM 2091 N N . THR A 1 265 ? -34.170 13.752 7.548 1.00 39.44 265 THR A N 1
ATOM 2092 C CA . THR A 1 265 ? -35.556 13.500 7.039 1.00 39.44 265 THR A CA 1
ATOM 2093 C C . THR A 1 265 ? -36.042 12.039 6.987 1.00 39.44 265 THR A C 1
ATOM 2095 O O . THR A 1 265 ? -37.228 11.849 6.731 1.00 39.44 265 THR A O 1
ATOM 2098 N N . TYR A 1 266 ? -35.256 11.002 7.305 1.00 37.22 266 TYR A N 1
ATOM 2099 C CA . TYR A 1 266 ? -35.787 9.620 7.319 1.00 37.22 266 TYR A CA 1
ATOM 2100 C C . TYR A 1 266 ? -35.323 8.766 8.504 1.00 37.22 266 TYR A C 1
ATOM 2102 O O . TYR A 1 266 ? -34.716 7.726 8.309 1.00 37.22 266 TYR A O 1
ATOM 2110 N N . VAL A 1 267 ? -35.699 9.154 9.726 1.00 39.62 267 VAL A N 1
ATOM 2111 C CA . VAL A 1 267 ? -36.228 8.207 10.728 1.00 39.62 267 VAL A CA 1
ATOM 2112 C C . VAL A 1 267 ? -37.246 8.975 11.582 1.00 39.62 267 VAL A C 1
ATOM 2114 O O . VAL A 1 267 ? -36.912 9.585 12.594 1.00 39.62 267 VAL A O 1
ATOM 2117 N N . LYS A 1 268 ? -38.518 8.960 11.162 1.00 41.38 268 LYS A N 1
ATOM 2118 C CA . LYS A 1 268 ? -39.609 8.919 12.145 1.00 41.38 268 LYS A CA 1
ATOM 2119 C C . LYS A 1 268 ? -39.297 7.704 13.007 1.00 41.38 268 LYS A C 1
ATOM 2121 O O . LYS A 1 268 ? -39.282 6.619 12.442 1.00 41.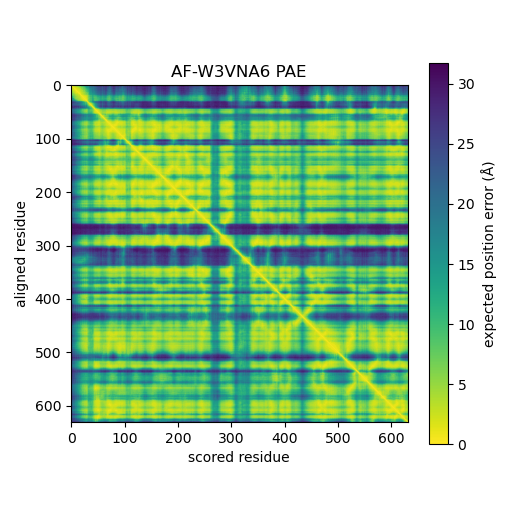38 268 LYS A O 1
ATOM 2126 N N . GLU A 1 269 ? -38.960 7.944 14.272 1.00 45.22 269 GLU A N 1
ATOM 2127 C CA . GLU A 1 269 ? -38.957 6.985 15.381 1.00 45.22 269 GLU A CA 1
ATOM 2128 C C . GLU A 1 269 ? -38.606 5.551 14.960 1.00 45.22 269 GLU A C 1
ATOM 2130 O O . GLU A 1 269 ? -39.474 4.833 14.471 1.00 45.22 269 GLU A O 1
ATOM 2135 N N . ASP A 1 270 ? -37.349 5.126 15.157 1.00 45.22 270 ASP A N 1
ATOM 2136 C CA . ASP A 1 270 ? -36.963 3.715 15.011 1.00 45.22 270 ASP A CA 1
ATOM 2137 C C . ASP A 1 270 ? -38.003 2.874 15.785 1.00 45.22 270 ASP A C 1
ATOM 2139 O O . ASP A 1 270 ? -38.076 2.994 17.015 1.00 45.22 270 ASP A O 1
ATOM 2143 N N . PRO A 1 271 ? -38.877 2.101 15.105 1.00 51.41 271 PRO A N 1
ATOM 2144 C CA . PRO A 1 271 ? -40.050 1.483 15.729 1.00 51.41 271 PRO A CA 1
ATOM 2145 C C . PRO A 1 271 ? -39.666 0.488 16.827 1.00 51.41 271 PRO A C 1
ATOM 2147 O O . PRO A 1 271 ? -40.491 0.113 17.656 1.00 51.41 271 PRO A O 1
ATOM 2150 N N . GLU A 1 272 ? -38.397 0.093 16.871 1.00 47.66 272 GLU A N 1
ATOM 2151 C CA . GLU A 1 272 ? -37.847 -0.781 17.893 1.00 47.66 272 GLU A CA 1
ATOM 2152 C C . GLU A 1 272 ? -37.461 -0.038 19.181 1.00 47.66 272 GLU A C 1
ATOM 2154 O O . GLU A 1 272 ? -37.563 -0.615 20.262 1.00 47.66 272 GLU A O 1
ATOM 2159 N N . HIS A 1 273 ? -37.121 1.256 19.099 1.00 43.47 273 HIS A N 1
ATOM 2160 C CA . HIS A 1 273 ? -36.892 2.105 20.275 1.00 43.47 273 HIS A CA 1
ATOM 2161 C C . HIS A 1 273 ? -38.210 2.393 21.017 1.00 43.47 273 HIS A C 1
ATOM 2163 O O . HIS A 1 273 ? -38.238 2.480 22.242 1.00 43.47 273 HIS A O 1
ATOM 2169 N N . LEU A 1 274 ? -39.327 2.452 20.280 1.00 45.19 274 LEU A N 1
ATOM 2170 C CA . LEU A 1 274 ? -40.684 2.531 20.837 1.00 45.19 274 LEU A CA 1
ATOM 2171 C C . LEU A 1 274 ? -41.180 1.202 21.435 1.00 45.19 274 LEU A C 1
ATOM 2173 O O . LEU A 1 274 ? -42.119 1.208 22.231 1.00 45.19 274 LEU A O 1
ATOM 2177 N N . ALA A 1 275 ? -40.567 0.073 21.070 1.00 50.66 275 ALA A N 1
ATOM 2178 C CA . ALA A 1 275 ? -40.977 -1.263 21.504 1.00 50.66 275 ALA A CA 1
ATOM 2179 C C . ALA A 1 275 ? -40.196 -1.798 22.722 1.00 50.66 275 ALA A C 1
ATOM 2181 O O . ALA A 1 275 ? -40.500 -2.886 23.206 1.00 50.66 275 ALA A O 1
ATOM 2182 N N . GLY A 1 276 ? -39.220 -1.047 23.248 1.00 42.38 276 GLY A N 1
ATOM 2183 C CA . GLY A 1 276 ? -38.510 -1.401 24.482 1.00 42.38 276 GLY A CA 1
ATOM 2184 C C . GLY A 1 276 ? -37.563 -2.602 24.369 1.00 42.38 276 GLY A C 1
ATOM 2185 O O . GLY A 1 276 ? -37.184 -3.164 25.397 1.00 42.38 276 GLY A O 1
ATOM 2186 N N . PHE A 1 277 ? -37.172 -3.005 23.155 1.00 48.72 277 PHE A N 1
ATOM 2187 C CA . PHE A 1 277 ? -36.137 -4.022 22.975 1.00 48.72 277 PHE A CA 1
ATOM 2188 C C . PHE A 1 277 ? -34.780 -3.441 23.393 1.00 48.72 277 PHE A C 1
ATOM 2190 O O . PHE A 1 277 ? -34.343 -2.425 22.855 1.00 48.72 277 PHE A O 1
ATOM 2197 N N . GLN A 1 278 ? -34.128 -4.069 24.374 1.00 49.97 278 GLN A N 1
ATOM 2198 C CA . GLN A 1 278 ? -32.729 -3.786 24.691 1.00 49.97 278 GLN A CA 1
ATOM 2199 C C . GLN A 1 278 ? -31.852 -4.260 23.521 1.00 49.97 278 GLN A C 1
ATOM 2201 O O . GLN A 1 278 ? -32.136 -5.287 22.901 1.00 49.97 278 GLN A O 1
ATOM 2206 N N . ASP A 1 279 ? -30.828 -3.472 23.182 1.00 53.97 279 ASP A N 1
ATOM 2207 C CA . ASP A 1 279 ? -29.856 -3.746 22.117 1.00 53.97 279 ASP A CA 1
ATOM 2208 C C . ASP A 1 279 ? -28.973 -4.966 22.468 1.00 53.97 279 ASP A C 1
ATOM 2210 O O . ASP A 1 279 ? -27.791 -4.819 22.776 1.00 53.97 279 ASP A O 1
ATOM 2214 N N . ASP A 1 280 ? -29.537 -6.174 22.441 1.00 58.81 280 ASP A N 1
ATOM 2215 C CA . ASP A 1 280 ? -28.826 -7.398 22.843 1.00 58.81 280 ASP A CA 1
ATOM 2216 C C . ASP A 1 280 ? -28.179 -8.151 21.665 1.00 58.81 280 ASP A C 1
ATOM 2218 O O . ASP A 1 280 ? -27.353 -9.032 21.895 1.00 58.81 280 ASP A O 1
ATOM 2222 N N . ASP A 1 281 ? -28.500 -7.813 20.407 1.00 76.31 281 ASP A N 1
ATOM 2223 C CA . ASP A 1 281 ? -27.910 -8.462 19.224 1.00 76.31 281 ASP A CA 1
ATOM 2224 C C . ASP A 1 281 ? -26.628 -7.739 18.742 1.00 76.31 281 ASP A C 1
ATOM 2226 O O . ASP A 1 281 ? -26.703 -6.621 18.204 1.00 76.31 281 ASP A O 1
ATOM 2230 N N . PRO A 1 282 ? -25.437 -8.367 18.859 1.00 79.88 282 PRO A N 1
ATOM 2231 C CA . PRO A 1 282 ? -24.170 -7.793 18.407 1.00 79.88 282 PRO A CA 1
ATOM 2232 C C . PRO A 1 282 ? -24.148 -7.449 16.916 1.00 79.88 282 PRO A C 1
ATOM 2234 O O . PRO A 1 282 ? -23.503 -6.468 16.531 1.00 79.88 282 PRO A O 1
ATOM 2237 N N . ALA A 1 283 ? -24.850 -8.224 16.081 1.00 82.06 283 ALA A N 1
ATOM 2238 C CA . ALA A 1 283 ? -24.906 -7.983 14.646 1.00 82.06 283 ALA A CA 1
ATOM 2239 C C . ALA A 1 283 ? -25.602 -6.649 14.374 1.00 82.06 283 ALA A C 1
ATOM 2241 O O . ALA A 1 283 ? -25.055 -5.771 13.706 1.00 82.06 283 ALA A O 1
ATOM 2242 N N . ARG A 1 284 ? -26.778 -6.446 14.973 1.00 81.50 284 ARG A N 1
ATOM 2243 C CA . ARG A 1 284 ? -27.559 -5.218 14.825 1.00 81.50 284 ARG A CA 1
ATOM 2244 C C . ARG A 1 284 ? -26.802 -3.971 15.287 1.00 81.50 284 ARG A C 1
ATOM 2246 O O . ARG A 1 284 ? -26.845 -2.944 14.604 1.00 81.50 284 ARG A O 1
ATOM 2253 N N . ILE A 1 285 ? -26.054 -4.062 16.388 1.00 83.00 285 ILE A N 1
ATOM 2254 C CA . ILE A 1 285 ? -25.166 -2.977 16.838 1.00 83.00 285 ILE A CA 1
ATOM 2255 C C . ILE A 1 285 ? -24.093 -2.696 15.780 1.00 83.00 285 ILE A C 1
ATOM 2257 O O . ILE A 1 285 ? -23.876 -1.533 15.429 1.00 83.00 285 ILE A O 1
ATOM 2261 N N . ALA A 1 286 ? -23.446 -3.738 15.253 1.00 85.56 286 ALA A N 1
ATOM 2262 C CA . ALA A 1 286 ? -22.405 -3.613 14.235 1.00 85.56 286 ALA A CA 1
ATOM 2263 C C . ALA A 1 286 ? -22.921 -3.005 12.917 1.00 85.56 286 ALA A C 1
ATOM 2265 O O . ALA A 1 286 ? -22.176 -2.307 12.233 1.00 85.56 286 ALA A O 1
ATOM 2266 N N . PHE A 1 287 ? -24.198 -3.204 12.575 1.00 86.94 287 PHE A N 1
ATOM 2267 C CA . PHE A 1 287 ? -24.835 -2.562 11.418 1.00 86.94 287 PHE A CA 1
ATOM 2268 C C . PHE A 1 287 ? -25.074 -1.055 11.603 1.00 86.94 287 PHE A C 1
ATOM 2270 O O . PHE A 1 287 ? -25.087 -0.306 10.616 1.00 86.94 287 PHE A O 1
ATOM 2277 N N . LYS A 1 288 ? -25.292 -0.601 12.844 1.00 85.50 288 LYS A N 1
ATOM 2278 C CA . LYS A 1 288 ? -25.583 0.806 13.171 1.00 85.50 288 LYS A CA 1
ATOM 2279 C C . LYS A 1 288 ? -24.330 1.631 13.476 1.00 85.50 288 LYS A C 1
ATOM 2281 O 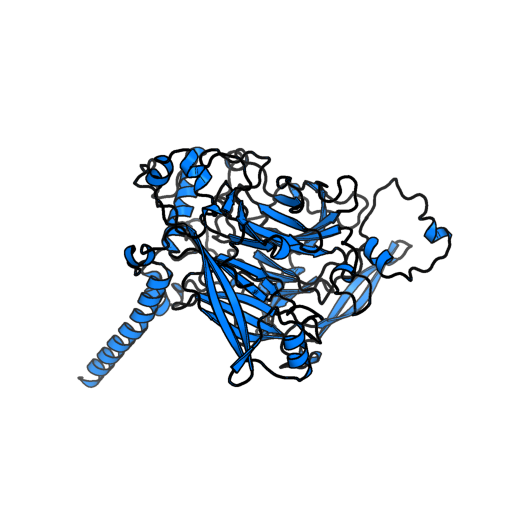O . LYS A 1 288 ? -24.374 2.847 13.310 1.00 85.50 288 LYS A O 1
ATOM 2286 N N . HIS A 1 289 ? -23.218 0.998 13.855 1.00 89.19 289 HIS A N 1
ATOM 2287 C CA . HIS A 1 289 ? -22.013 1.689 14.317 1.00 89.19 289 HIS A CA 1
ATOM 2288 C C . HIS A 1 289 ? -20.759 1.301 13.532 1.00 89.19 289 HIS A C 1
ATOM 2290 O O . HIS A 1 289 ? -20.618 0.188 13.034 1.00 89.19 289 HIS A O 1
ATOM 2296 N N . ILE A 1 290 ? -19.806 2.223 13.498 1.00 91.44 290 ILE A N 1
ATOM 2297 C CA . ILE A 1 290 ? -18.464 2.050 12.968 1.00 91.44 290 ILE A CA 1
ATOM 2298 C C . ILE A 1 290 ? -17.427 2.127 14.092 1.00 91.44 290 ILE A C 1
ATOM 2300 O O . ILE A 1 290 ? -17.622 2.808 15.106 1.00 91.44 290 ILE A O 1
ATOM 2304 N N . ARG A 1 291 ? -16.301 1.435 13.912 1.00 92.81 291 ARG A N 1
ATOM 2305 C CA . ARG A 1 291 ? -15.136 1.527 14.799 1.00 92.81 291 ARG A CA 1
ATOM 2306 C C . ARG A 1 291 ? -13.859 1.531 13.975 1.00 92.81 291 ARG A C 1
ATOM 2308 O O . ARG A 1 291 ? -13.617 0.608 13.210 1.00 92.81 291 ARG A O 1
ATOM 2315 N N . ILE A 1 292 ? -13.030 2.549 14.168 1.00 94.44 292 ILE A N 1
ATOM 2316 C CA . ILE A 1 292 ? -11.762 2.696 13.454 1.00 94.44 292 ILE A CA 1
ATOM 2317 C C . ILE A 1 292 ? -10.725 1.785 14.124 1.00 94.44 292 ILE A C 1
ATOM 2319 O O . ILE A 1 292 ? -10.471 1.962 15.320 1.00 94.44 292 ILE A O 1
ATOM 2323 N N . PRO A 1 293 ? -10.118 0.818 13.419 1.00 93.75 293 PRO A N 1
ATOM 2324 C CA . PRO A 1 293 ? -9.033 0.026 13.985 1.00 93.75 293 PRO A CA 1
ATOM 2325 C C . PRO A 1 293 ? -7.776 0.875 14.178 1.00 93.75 293 PRO A C 1
ATOM 2327 O O . PRO A 1 293 ? -7.595 1.907 13.534 1.00 93.75 293 PRO A O 1
ATOM 2330 N N . SER A 1 294 ? -6.895 0.438 15.066 1.00 93.62 294 SER A N 1
ATOM 2331 C CA . SER A 1 294 ? -5.508 0.887 15.074 1.00 93.62 294 SER A CA 1
ATOM 2332 C C . SER A 1 294 ? -4.835 0.449 13.771 1.00 93.62 294 SER A C 1
ATOM 2334 O O . SER A 1 294 ? -5.279 -0.482 13.097 1.00 93.62 294 SER A O 1
ATOM 2336 N N . PHE A 1 295 ? -3.758 1.118 13.383 1.00 94.81 295 PHE A N 1
ATOM 2337 C CA . PHE A 1 295 ? -3.074 0.794 12.135 1.00 94.81 295 PHE A CA 1
ATOM 2338 C C . PHE A 1 295 ? -1.596 1.140 12.208 1.00 94.81 295 PHE A C 1
ATOM 2340 O O . PHE A 1 295 ? -1.189 2.085 12.889 1.00 94.81 295 PHE A O 1
ATOM 2347 N N . PHE A 1 296 ? -0.790 0.356 11.499 1.00 94.31 296 PHE A N 1
ATOM 2348 C CA . PHE A 1 296 ? 0.616 0.655 11.314 1.00 94.31 296 PHE A CA 1
ATOM 2349 C C . PHE A 1 296 ? 0.802 1.620 10.150 1.00 94.31 296 PHE A C 1
ATOM 2351 O O . PHE A 1 296 ? 0.089 1.546 9.147 1.00 94.31 296 PHE A O 1
ATOM 2358 N N . ILE A 1 297 ? 1.779 2.508 10.289 1.00 93.81 297 ILE A N 1
ATOM 2359 C CA . ILE A 1 297 ? 2.116 3.536 9.314 1.00 93.81 297 ILE A CA 1
ATOM 2360 C C . ILE A 1 297 ? 3.626 3.540 9.100 1.00 93.81 297 ILE A C 1
ATOM 2362 O O . ILE A 1 297 ? 4.400 3.480 10.060 1.00 93.81 297 ILE A O 1
ATOM 2366 N N . THR A 1 298 ? 4.039 3.662 7.843 1.00 91.88 298 THR A N 1
ATOM 2367 C CA . THR A 1 298 ? 5.415 4.009 7.473 1.00 91.88 298 THR A CA 1
ATOM 2368 C C . THR A 1 298 ? 5.516 5.493 7.140 1.00 91.88 298 THR A C 1
ATOM 2370 O O . THR A 1 298 ? 4.548 6.087 6.663 1.00 91.88 298 THR A O 1
ATOM 2373 N N . SER A 1 299 ? 6.676 6.104 7.394 1.00 87.75 299 SER A N 1
ATOM 2374 C CA . SER A 1 299 ? 6.883 7.536 7.150 1.00 87.75 299 SER A CA 1
ATOM 2375 C C . SER A 1 299 ? 7.682 7.796 5.875 1.00 87.75 299 SER A C 1
ATOM 2377 O O . SER A 1 299 ? 8.651 7.091 5.583 1.00 87.75 299 SER A O 1
ATOM 2379 N N . LEU A 1 300 ? 7.327 8.858 5.153 1.00 83.81 300 LEU A N 1
ATOM 2380 C CA . LEU A 1 300 ? 8.182 9.469 4.139 1.00 83.81 300 LEU A CA 1
ATOM 2381 C C . LEU A 1 300 ? 9.431 10.104 4.788 1.00 83.81 300 LEU A C 1
ATOM 2383 O O . LEU A 1 300 ? 9.417 10.401 5.988 1.00 83.81 300 LEU A O 1
ATOM 2387 N N . PRO A 1 301 ? 10.515 10.319 4.018 1.00 72.00 301 PRO A N 1
ATOM 2388 C CA . PRO A 1 301 ? 11.675 11.084 4.474 1.00 72.00 301 PRO A CA 1
ATOM 2389 C C . PRO A 1 301 ? 11.314 12.531 4.843 1.00 72.00 301 PRO A C 1
ATOM 2391 O O . PRO A 1 301 ? 10.649 13.211 4.060 1.00 72.00 301 PRO A O 1
ATOM 2394 N N . ASP A 1 302 ? 11.810 13.022 5.986 1.00 64.62 302 ASP A N 1
ATOM 2395 C CA . ASP A 1 302 ? 11.586 14.409 6.412 1.00 64.62 302 ASP A CA 1
ATOM 2396 C C . ASP A 1 302 ? 12.264 15.409 5.457 1.00 64.62 302 ASP A C 1
ATOM 2398 O O . ASP A 1 302 ? 13.442 15.288 5.099 1.00 64.62 302 ASP A O 1
ATOM 2402 N N . ARG A 1 303 ? 11.500 16.422 5.045 1.00 58.69 303 ARG A N 1
ATOM 2403 C CA . ARG A 1 303 ? 11.959 17.539 4.215 1.00 58.69 303 ARG A CA 1
ATOM 2404 C C . ARG A 1 303 ? 11.976 18.885 4.919 1.00 58.69 303 ARG A C 1
ATOM 2406 O O . ARG A 1 303 ? 12.553 19.818 4.361 1.00 58.69 303 ARG A O 1
ATOM 2413 N N . ALA A 1 304 ? 11.426 18.992 6.125 1.00 51.19 304 ALA A N 1
ATOM 2414 C CA . ALA A 1 304 ? 11.408 20.242 6.879 1.00 51.19 304 ALA A CA 1
ATOM 2415 C C . ALA A 1 304 ? 12.828 20.765 7.177 1.00 51.19 304 ALA A C 1
ATOM 2417 O O . ALA A 1 304 ? 13.026 21.968 7.330 1.00 51.19 304 ALA A O 1
ATOM 2418 N N . ALA A 1 305 ? 13.831 19.880 7.196 1.00 44.16 305 ALA A N 1
ATOM 2419 C CA . ALA A 1 305 ? 15.233 20.217 7.441 1.00 44.16 305 ALA A CA 1
ATOM 2420 C C . ALA A 1 305 ? 16.053 20.605 6.185 1.00 44.16 305 ALA A C 1
ATOM 2422 O O . ALA A 1 305 ? 17.270 20.782 6.292 1.00 44.16 305 ALA A O 1
ATOM 2423 N N . GLN A 1 306 ? 15.456 20.722 4.987 1.00 48.91 306 GLN A N 1
ATOM 2424 C CA . GLN A 1 306 ? 16.226 21.090 3.789 1.00 48.91 306 GLN A CA 1
ATOM 2425 C C . GLN A 1 306 ? 16.564 22.596 3.756 1.00 48.91 306 GLN A C 1
ATOM 2427 O O . GLN A 1 306 ? 15.674 23.432 3.918 1.00 48.91 306 GLN A O 1
ATOM 2432 N N . PRO A 1 307 ? 17.840 22.975 3.528 1.00 37.00 307 PRO A N 1
ATOM 2433 C CA . PRO A 1 307 ? 18.232 24.375 3.436 1.00 37.00 307 PRO A CA 1
ATOM 2434 C C . PRO A 1 307 ? 17.650 25.047 2.181 1.00 37.00 307 PRO A C 1
ATOM 2436 O O . PRO A 1 307 ? 17.394 24.408 1.164 1.00 37.00 307 PRO A O 1
ATOM 2439 N N . THR A 1 308 ? 17.476 26.361 2.305 1.00 36.78 308 THR A N 1
ATOM 2440 C CA . THR A 1 308 ? 16.895 27.360 1.391 1.00 36.78 308 THR A CA 1
ATOM 2441 C C . THR A 1 308 ? 17.114 27.180 -0.132 1.00 36.78 308 THR A C 1
ATOM 2443 O O . THR A 1 308 ? 18.081 26.556 -0.575 1.00 36.78 308 THR A O 1
ATOM 2446 N N . PRO A 1 309 ? 16.269 27.825 -0.977 1.00 43.62 309 PRO A N 1
ATOM 2447 C CA . PRO A 1 309 ? 16.068 27.489 -2.399 1.00 43.62 309 PRO A CA 1
ATOM 2448 C C . PRO A 1 309 ? 17.296 27.603 -3.316 1.00 43.62 309 PRO A C 1
ATOM 2450 O O . PRO A 1 309 ? 17.278 27.093 -4.431 1.00 43.62 309 PRO A O 1
ATOM 2453 N N . ALA A 1 310 ? 18.375 28.259 -2.880 1.00 38.00 310 ALA A N 1
ATOM 2454 C CA . ALA A 1 310 ? 19.571 28.472 -3.698 1.00 38.00 310 ALA A CA 1
ATOM 2455 C C . ALA A 1 310 ? 20.459 27.216 -3.841 1.00 38.00 310 ALA A C 1
ATOM 2457 O O . ALA A 1 310 ? 21.278 27.153 -4.754 1.00 38.00 310 ALA A O 1
ATOM 2458 N N . ALA A 1 311 ? 20.291 26.211 -2.972 1.00 37.44 311 ALA A N 1
ATOM 2459 C CA . ALA A 1 311 ? 20.994 24.925 -3.055 1.00 37.44 311 ALA A CA 1
ATOM 2460 C C . ALA A 1 311 ? 20.119 23.786 -3.617 1.00 37.44 311 ALA A C 1
ATOM 2462 O O . ALA A 1 311 ? 20.582 22.647 -3.717 1.00 37.44 311 ALA A O 1
ATOM 2463 N N . ALA A 1 312 ? 18.876 24.089 -4.012 1.00 38.66 312 ALA A N 1
ATOM 2464 C CA . ALA A 1 312 ? 17.886 23.151 -4.537 1.00 38.66 312 ALA A CA 1
ATOM 2465 C C . ALA A 1 312 ? 18.157 22.753 -6.002 1.00 38.66 312 ALA A C 1
ATOM 2467 O O . ALA A 1 312 ? 17.251 22.707 -6.831 1.00 38.66 312 ALA A O 1
ATOM 2468 N N . VAL A 1 313 ? 19.412 22.441 -6.343 1.00 38.19 313 VAL A N 1
ATOM 2469 C CA . VAL A 1 313 ? 19.662 21.588 -7.510 1.00 38.19 313 VAL A CA 1
ATOM 2470 C C . VAL A 1 313 ? 19.035 20.248 -7.163 1.00 38.19 313 VAL A C 1
ATOM 2472 O O . VAL A 1 313 ? 19.466 19.640 -6.187 1.00 38.19 313 VAL A O 1
ATOM 2475 N N . GLU A 1 314 ? 17.999 19.858 -7.909 1.00 40.75 314 GLU A N 1
ATOM 2476 C CA . GLU A 1 314 ? 17.211 18.624 -7.809 1.00 40.75 314 GLU A CA 1
ATOM 2477 C C . GLU A 1 314 ? 18.035 17.428 -7.305 1.00 40.75 314 GLU A C 1
ATOM 2479 O O . GLU A 1 314 ? 18.546 16.606 -8.069 1.00 40.75 314 GLU A O 1
ATOM 2484 N N . ARG A 1 315 ? 18.177 17.303 -5.983 1.00 41.22 315 ARG A N 1
ATOM 2485 C CA . ARG A 1 315 ? 18.707 16.093 -5.374 1.00 41.22 315 ARG A CA 1
ATOM 2486 C C . ARG A 1 315 ? 17.551 15.112 -5.372 1.00 41.22 315 ARG A C 1
ATOM 2488 O O . ARG A 1 315 ? 16.781 15.067 -4.417 1.00 41.22 315 ARG A O 1
ATOM 2495 N N . SER A 1 316 ? 17.414 14.378 -6.478 1.00 38.75 316 SER A N 1
ATOM 2496 C CA . SER A 1 316 ? 16.691 13.108 -6.469 1.00 38.75 316 SER A CA 1
ATOM 2497 C C . SER A 1 316 ? 17.172 12.320 -5.250 1.00 38.75 316 SER A C 1
ATOM 2499 O O . SER A 1 316 ? 18.380 12.181 -5.040 1.00 38.75 316 SER A O 1
ATOM 2501 N N . SER A 1 317 ? 16.233 11.875 -4.416 1.00 39.47 317 SER A N 1
ATOM 2502 C CA . SER A 1 317 ? 16.510 11.109 -3.197 1.00 39.47 317 SER A CA 1
ATOM 2503 C C . SER A 1 317 ? 17.068 9.714 -3.486 1.00 39.47 317 SER A C 1
ATOM 2505 O O . SER A 1 317 ? 17.460 9.016 -2.558 1.00 39.47 317 SER A O 1
ATOM 2507 N N . VAL A 1 318 ? 17.150 9.320 -4.759 1.00 42.34 318 VAL A N 1
ATOM 2508 C CA . VAL A 1 318 ? 17.840 8.117 -5.214 1.00 42.34 318 VAL A CA 1
ATOM 2509 C C . VAL A 1 318 ? 19.226 8.526 -5.690 1.00 42.34 318 VAL A C 1
ATOM 2511 O O . VAL A 1 318 ? 19.334 9.326 -6.618 1.00 42.34 318 VAL A O 1
ATOM 2514 N N . PHE A 1 319 ? 20.272 7.992 -5.047 1.00 41.91 319 PHE A N 1
ATOM 2515 C CA . PHE A 1 319 ? 21.688 8.248 -5.349 1.00 41.91 319 PHE A CA 1
ATOM 2516 C C . PHE A 1 319 ? 21.931 8.497 -6.848 1.00 41.91 319 PHE A C 1
ATOM 2518 O O . PHE A 1 319 ? 21.990 7.570 -7.658 1.00 41.91 319 PHE A O 1
ATOM 2525 N N . SER A 1 320 ? 22.059 9.770 -7.224 1.00 36.84 320 SER A N 1
ATOM 2526 C CA . SER A 1 320 ? 22.236 10.194 -8.615 1.00 36.84 320 SER A CA 1
ATOM 2527 C C . SER A 1 320 ? 23.701 10.145 -9.059 1.00 36.84 320 SER A C 1
ATOM 2529 O O . SER A 1 320 ? 24.002 10.386 -10.228 1.00 36.84 320 SER A O 1
ATOM 2531 N N . ALA A 1 321 ? 24.622 9.800 -8.151 1.00 42.06 321 ALA A N 1
ATOM 2532 C CA . ALA A 1 321 ? 26.058 9.862 -8.377 1.00 42.06 321 ALA A CA 1
ATOM 2533 C C . ALA A 1 321 ? 26.802 8.608 -7.872 1.00 42.06 321 ALA A C 1
ATOM 2535 O O . ALA A 1 321 ? 26.791 8.284 -6.687 1.00 42.06 321 ALA A O 1
ATOM 2536 N N . MET A 1 322 ? 27.542 7.953 -8.776 1.00 40.75 322 MET A N 1
ATOM 2537 C CA . MET A 1 322 ? 28.397 6.764 -8.562 1.00 40.75 322 MET A CA 1
ATOM 2538 C C . MET A 1 322 ? 29.465 6.933 -7.449 1.00 40.75 322 MET A C 1
ATOM 2540 O O . MET A 1 322 ? 29.989 5.939 -6.961 1.00 40.75 322 MET A O 1
ATOM 2544 N N . TRP A 1 323 ? 29.767 8.156 -6.998 1.00 46.66 323 TRP A N 1
ATOM 2545 C CA . TRP A 1 323 ? 30.821 8.491 -6.023 1.00 46.66 323 TRP A CA 1
ATOM 2546 C C . TRP A 1 323 ? 30.288 8.789 -4.611 1.00 46.66 323 TRP A C 1
ATOM 2548 O O . TRP A 1 323 ? 31.061 8.793 -3.652 1.00 46.66 323 TRP A O 1
ATOM 2558 N N . GLN A 1 324 ? 28.973 8.971 -4.454 1.00 49.97 324 GLN A N 1
ATOM 2559 C CA . GLN A 1 324 ? 28.324 9.167 -3.151 1.00 49.97 324 GLN A CA 1
ATOM 2560 C C . GLN A 1 324 ? 28.526 7.997 -2.167 1.00 49.97 324 GLN A C 1
ATOM 2562 O O . GLN A 1 324 ? 28.730 8.277 -0.987 1.00 49.97 324 GLN A O 1
ATOM 2567 N N . PRO A 1 325 ? 28.576 6.716 -2.592 1.00 44.50 325 PRO A N 1
ATOM 2568 C CA . PRO A 1 325 ? 28.822 5.604 -1.673 1.00 44.50 325 PRO A CA 1
ATOM 2569 C C . PRO A 1 325 ? 30.210 5.665 -1.025 1.00 44.50 325 PRO A C 1
ATOM 2571 O O . PRO A 1 325 ? 30.315 5.609 0.195 1.00 44.50 325 PRO A O 1
ATOM 2574 N N . ILE A 1 326 ? 31.272 5.882 -1.811 1.00 49.50 326 ILE A N 1
ATOM 2575 C CA . ILE A 1 326 ? 32.650 5.996 -1.295 1.00 49.50 326 ILE A CA 1
ATOM 2576 C C . ILE A 1 326 ? 32.769 7.213 -0.370 1.00 49.50 326 ILE A C 1
ATOM 2578 O O . ILE A 1 326 ? 33.347 7.124 0.715 1.00 49.50 326 ILE A O 1
ATOM 2582 N N . ALA A 1 327 ? 32.168 8.335 -0.772 1.00 48.19 327 ALA A N 1
ATOM 2583 C CA . ALA A 1 327 ? 32.128 9.545 0.032 1.00 48.19 327 ALA A CA 1
ATOM 2584 C C . ALA A 1 327 ? 31.379 9.332 1.360 1.00 48.19 327 ALA A C 1
ATOM 2586 O O . ALA A 1 327 ? 31.833 9.849 2.373 1.00 48.19 327 ALA A O 1
ATOM 2587 N N . SER A 1 328 ? 30.300 8.539 1.381 1.00 45.44 328 SER A N 1
ATOM 2588 C CA . SER A 1 328 ? 29.528 8.233 2.596 1.00 45.44 328 SER A CA 1
ATOM 2589 C C . SER A 1 328 ? 30.274 7.361 3.605 1.00 45.44 328 SER A C 1
ATOM 2591 O O . SER A 1 328 ? 30.141 7.567 4.809 1.00 45.44 328 SER A O 1
ATOM 2593 N N . THR A 1 329 ? 31.100 6.425 3.126 1.00 47.56 329 THR A N 1
ATOM 2594 C CA . THR A 1 329 ? 31.997 5.622 3.974 1.00 47.56 329 THR A CA 1
ATOM 2595 C C . THR A 1 329 ? 33.140 6.443 4.565 1.00 47.56 329 THR A C 1
ATOM 2597 O O . THR A 1 329 ? 33.618 6.121 5.648 1.00 47.56 329 THR A O 1
ATOM 2600 N N . LEU A 1 330 ? 33.589 7.490 3.866 1.00 45.34 330 LEU A N 1
ATOM 2601 C CA . LEU A 1 330 ? 34.695 8.345 4.308 1.00 45.34 330 LEU A CA 1
ATOM 2602 C C . LEU A 1 330 ? 34.221 9.541 5.145 1.00 45.34 330 LEU A C 1
ATOM 2604 O O . LEU A 1 330 ? 34.940 9.980 6.040 1.00 45.34 330 LEU A O 1
ATOM 2608 N N . PHE A 1 331 ? 33.018 10.057 4.884 1.00 42.00 331 PHE A N 1
ATOM 2609 C CA . PHE A 1 331 ? 32.418 11.163 5.622 1.00 42.00 331 PHE A CA 1
ATOM 2610 C C . PHE A 1 331 ? 30.903 10.966 5.761 1.00 42.00 331 PHE A C 1
ATOM 2612 O O . PHE A 1 331 ? 30.166 10.929 4.773 1.00 42.00 331 PHE A O 1
ATOM 2619 N N . SER A 1 332 ? 30.418 10.938 7.004 1.00 40.25 332 SER A N 1
ATOM 2620 C CA . SER A 1 332 ? 28.998 10.746 7.330 1.00 40.25 332 SER A CA 1
ATOM 2621 C C . SER A 1 332 ? 28.078 11.814 6.725 1.00 40.25 332 SER A C 1
ATOM 2623 O O . SER A 1 332 ? 26.930 11.520 6.430 1.00 40.25 332 SER A O 1
ATOM 2625 N N . GLN A 1 333 ? 28.580 13.020 6.446 1.00 39.34 333 GLN A N 1
ATOM 2626 C CA . GLN A 1 333 ? 27.836 14.093 5.767 1.00 39.34 333 GLN A CA 1
ATOM 2627 C C . GLN A 1 333 ? 27.463 13.792 4.302 1.00 39.34 333 GLN A C 1
ATOM 2629 O O . GLN A 1 333 ? 26.583 14.446 3.745 1.00 39.34 333 GLN A O 1
ATOM 2634 N N . TYR A 1 334 ? 28.138 12.829 3.664 1.00 41.38 334 TYR A N 1
ATOM 2635 C CA . TYR A 1 334 ? 27.775 12.313 2.340 1.00 41.38 334 TYR A CA 1
ATOM 2636 C C . TYR A 1 334 ? 26.972 11.012 2.433 1.00 41.38 334 TYR A C 1
ATOM 2638 O O . TYR A 1 334 ? 26.493 10.518 1.412 1.00 41.38 334 TYR A O 1
ATOM 2646 N N . SER A 1 335 ? 26.812 10.461 3.644 1.00 42.31 335 SER A N 1
ATOM 2647 C CA . SER A 1 335 ? 25.840 9.411 3.907 1.00 42.31 335 SER A CA 1
ATOM 2648 C C . SER A 1 335 ? 24.457 10.012 3.778 1.00 42.31 335 SER A C 1
ATOM 2650 O O . SER A 1 335 ? 23.989 10.768 4.624 1.00 42.31 335 SER A O 1
ATOM 2652 N N . LEU A 1 336 ? 23.795 9.660 2.685 1.00 48.47 336 LEU A N 1
ATOM 2653 C CA . LEU A 1 336 ? 22.368 9.851 2.510 1.00 48.47 336 LEU A CA 1
ATOM 2654 C C . LEU A 1 336 ? 21.621 8.820 3.376 1.00 48.47 336 LEU A C 1
ATOM 2656 O O . LEU A 1 336 ? 20.839 8.014 2.877 1.00 48.47 336 LEU A O 1
ATOM 2660 N N . SER A 1 337 ? 21.920 8.768 4.679 1.00 46.59 337 SER A N 1
ATOM 2661 C CA . SER A 1 337 ? 21.159 7.945 5.609 1.00 46.59 337 SER A CA 1
ATOM 2662 C C . SER A 1 337 ? 19.720 8.432 5.568 1.00 46.59 337 SER A C 1
ATOM 2664 O O . SER A 1 337 ? 19.472 9.619 5.791 1.00 46.59 337 SER A O 1
ATOM 2666 N N . ALA A 1 338 ? 18.785 7.534 5.253 1.00 51.84 338 ALA A N 1
ATOM 2667 C CA . ALA A 1 338 ? 17.374 7.847 5.409 1.00 51.84 338 ALA A CA 1
ATOM 2668 C C . ALA A 1 338 ? 17.159 8.312 6.856 1.00 51.84 338 ALA A C 1
ATOM 2670 O O . ALA A 1 338 ? 17.777 7.766 7.778 1.00 51.84 338 ALA A O 1
ATOM 2671 N N . ASP A 1 339 ? 16.361 9.363 7.022 1.00 61.66 339 ASP A N 1
ATOM 2672 C CA . ASP A 1 339 ? 16.097 9.939 8.331 1.00 61.66 339 ASP A CA 1
ATOM 2673 C C . ASP A 1 339 ? 15.612 8.851 9.305 1.00 61.66 339 ASP A C 1
ATOM 2675 O O . ASP A 1 339 ? 14.929 7.897 8.919 1.00 61.66 339 ASP A O 1
ATOM 2679 N N . THR A 1 340 ? 15.987 8.989 10.572 1.00 68.38 340 THR A N 1
ATOM 2680 C CA . THR A 1 340 ? 15.690 8.026 11.637 1.00 68.38 340 THR A CA 1
ATOM 2681 C C . THR A 1 340 ? 14.199 7.715 11.766 1.00 68.38 340 THR A C 1
ATOM 2683 O O . THR A 1 340 ? 13.853 6.596 12.136 1.00 68.38 340 THR A O 1
ATOM 2686 N N . VAL A 1 341 ? 13.314 8.662 11.437 1.00 76.25 341 VAL A N 1
ATOM 2687 C CA . VAL A 1 341 ? 11.858 8.462 11.448 1.00 76.25 341 VAL A CA 1
ATOM 2688 C C . VAL A 1 341 ? 11.419 7.626 10.247 1.00 76.25 341 VAL A C 1
ATOM 2690 O O . VAL A 1 341 ? 10.640 6.688 10.392 1.00 76.25 341 VAL A O 1
ATOM 2693 N N . SER A 1 342 ? 11.966 7.904 9.063 1.00 75.19 342 SER A N 1
ATOM 2694 C CA . SER A 1 342 ? 11.603 7.218 7.814 1.00 75.19 342 SER A CA 1
ATOM 2695 C C . SER A 1 342 ? 11.959 5.728 7.778 1.00 75.19 342 SER A C 1
ATOM 2697 O O . SER A 1 342 ? 11.389 4.982 6.993 1.00 75.19 342 SER A O 1
ATOM 2699 N N . ARG A 1 343 ? 12.868 5.269 8.646 1.00 76.62 343 ARG A N 1
ATOM 2700 C CA . ARG A 1 343 ? 13.237 3.848 8.786 1.00 76.62 343 ARG A CA 1
ATOM 2701 C C . ARG A 1 343 ? 12.383 3.089 9.793 1.00 76.62 343 ARG A C 1
ATOM 2703 O O . ARG A 1 343 ? 12.635 1.918 10.032 1.00 76.62 343 ARG A O 1
ATOM 2710 N N . LYS A 1 344 ? 11.400 3.735 10.413 1.00 84.12 344 LYS A N 1
ATOM 2711 C CA . LYS A 1 344 ? 10.607 3.140 11.487 1.00 84.12 344 LYS A CA 1
ATOM 2712 C C . LYS A 1 344 ? 9.196 2.826 11.036 1.00 84.12 344 LYS A C 1
ATOM 2714 O O . LYS A 1 344 ? 8.673 3.360 10.058 1.00 84.12 344 LYS A O 1
ATOM 2719 N N . ILE A 1 345 ? 8.583 1.952 11.818 1.00 88.62 345 ILE A N 1
ATOM 2720 C CA . ILE A 1 345 ? 7.169 1.632 11.730 1.00 88.62 345 ILE A CA 1
ATOM 2721 C C . ILE A 1 345 ? 6.515 2.183 12.977 1.00 88.62 345 ILE A C 1
ATOM 2723 O O . ILE A 1 345 ? 7.004 2.015 14.099 1.00 88.62 345 ILE A O 1
ATOM 2727 N N . PHE A 1 346 ? 5.398 2.853 12.764 1.00 90.75 346 PHE A N 1
ATOM 2728 C CA . PHE A 1 346 ? 4.638 3.490 13.816 1.00 90.75 346 PHE A CA 1
ATOM 2729 C C . PHE A 1 346 ? 3.283 2.816 13.930 1.00 90.75 346 PHE A C 1
ATOM 2731 O O . PHE A 1 346 ? 2.708 2.417 12.926 1.00 90.75 346 PHE A O 1
ATOM 2738 N N . LEU A 1 347 ? 2.775 2.690 15.148 1.00 91.56 347 LEU A N 1
ATOM 2739 C CA . LEU A 1 347 ? 1.421 2.238 15.426 1.00 91.56 347 LEU A CA 1
ATOM 2740 C C . LEU A 1 347 ? 0.592 3.442 15.855 1.00 91.56 347 LEU A C 1
ATOM 2742 O O . LEU A 1 347 ? 0.874 4.055 16.886 1.00 91.56 347 LEU A O 1
ATOM 2746 N N . HIS A 1 348 ? -0.438 3.763 15.082 1.00 93.38 348 HIS A N 1
ATOM 2747 C CA . HIS A 1 348 ? -1.472 4.694 15.502 1.00 93.38 348 HIS A CA 1
ATOM 2748 C C . HIS A 1 348 ? -2.531 3.952 16.323 1.00 93.38 348 HIS A C 1
ATOM 2750 O O . HIS A 1 348 ? -3.221 3.070 15.810 1.00 93.38 348 HIS A O 1
ATOM 2756 N N . HIS A 1 349 ? -2.666 4.314 17.601 1.00 90.50 349 HIS A N 1
ATOM 2757 C CA . HIS A 1 349 ? -3.675 3.773 18.506 1.00 90.50 349 HIS A CA 1
ATOM 2758 C C . HIS A 1 349 ? -4.986 4.539 18.373 1.00 90.50 349 HIS A C 1
ATOM 2760 O O . HIS A 1 349 ? -5.123 5.640 18.912 1.00 90.50 349 HIS A O 1
ATOM 2766 N N . SER A 1 350 ? -5.982 3.926 17.740 1.00 89.88 350 SER A N 1
ATOM 2767 C CA . SER A 1 350 ? -7.284 4.562 17.509 1.00 89.88 350 SER A CA 1
ATOM 2768 C C . SER A 1 350 ? -8.123 4.743 18.782 1.00 89.88 350 SER A C 1
ATOM 2770 O O . SER A 1 350 ? -9.034 5.566 18.815 1.00 89.88 350 SER A O 1
ATOM 2772 N N . SER A 1 351 ? -7.825 4.007 19.858 1.00 85.69 351 SER A N 1
ATOM 2773 C CA . SER A 1 351 ? -8.541 4.115 21.137 1.00 85.69 351 SER A CA 1
ATOM 2774 C C . SER A 1 351 ? -8.222 5.395 21.913 1.00 85.69 351 SER A C 1
ATOM 2776 O O . SER A 1 351 ? -9.025 5.830 22.730 1.00 85.69 351 SER A O 1
ATOM 2778 N N . ILE A 1 352 ? -7.035 5.967 21.697 1.00 86.25 352 ILE A N 1
ATOM 2779 C CA . ILE A 1 352 ? -6.544 7.167 22.398 1.00 86.25 352 ILE A CA 1
ATOM 2780 C C . ILE A 1 352 ? -6.019 8.237 21.439 1.00 86.25 352 ILE A C 1
ATOM 2782 O O . ILE A 1 352 ? -5.498 9.250 21.896 1.00 86.2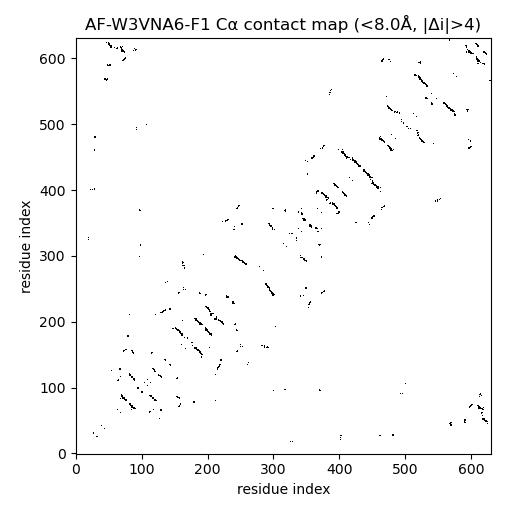5 352 ILE A O 1
ATOM 2786 N N . ASN A 1 353 ? -6.128 7.994 20.130 1.00 87.12 353 ASN A N 1
ATOM 2787 C CA . ASN A 1 353 ? -5.686 8.881 19.061 1.00 87.12 353 ASN A CA 1
ATOM 2788 C C . ASN A 1 353 ? -4.205 9.270 19.154 1.00 87.12 353 ASN A C 1
ATOM 2790 O O . ASN A 1 353 ? -3.843 10.438 19.036 1.00 87.12 353 ASN A O 1
ATOM 2794 N N . LYS A 1 354 ? -3.334 8.287 19.395 1.00 87.25 354 LYS A N 1
ATOM 2795 C CA . LYS A 1 354 ? -1.905 8.540 19.603 1.00 87.25 354 LYS A CA 1
ATOM 2796 C C . LYS A 1 354 ? -1.035 7.606 18.787 1.00 87.25 354 LYS A C 1
ATOM 2798 O O . LYS A 1 354 ? -1.229 6.393 18.824 1.00 87.25 354 LYS A O 1
ATOM 2803 N N . THR A 1 355 ? -0.024 8.165 18.137 1.00 89.75 355 THR A N 1
ATOM 2804 C CA . THR A 1 355 ? 0.991 7.389 17.427 1.00 89.75 355 THR A CA 1
ATOM 2805 C C . THR A 1 355 ? 2.177 7.065 18.331 1.00 89.75 355 THR A C 1
ATOM 2807 O O . THR A 1 355 ? 2.656 7.901 19.098 1.00 89.75 355 THR A O 1
ATOM 2810 N N . LEU A 1 356 ? 2.646 5.820 18.269 1.00 86.88 356 LEU A N 1
ATOM 2811 C CA . LEU A 1 356 ? 3.780 5.310 19.033 1.00 86.88 356 LEU A CA 1
ATOM 2812 C C . LEU A 1 356 ? 4.741 4.562 18.106 1.00 86.88 356 LEU A C 1
ATOM 2814 O O . LEU A 1 356 ? 4.317 3.902 17.161 1.00 86.88 356 LEU A O 1
ATOM 2818 N N . ALA A 1 357 ? 6.042 4.636 18.387 1.00 85.56 357 ALA A N 1
ATOM 2819 C CA . ALA A 1 357 ? 7.020 3.802 17.696 1.00 85.56 357 ALA A CA 1
ATOM 2820 C C . ALA A 1 357 ? 6.788 2.326 18.050 1.00 85.56 357 ALA A C 1
ATOM 2822 O O . ALA A 1 357 ? 6.647 1.979 19.230 1.00 85.56 357 ALA A O 1
ATOM 2823 N N . VAL A 1 358 ? 6.751 1.467 17.032 1.00 85.19 358 VAL A N 1
ATOM 2824 C CA . VAL A 1 358 ? 6.673 0.019 17.225 1.00 85.19 358 VAL A CA 1
ATOM 2825 C C . VAL A 1 358 ? 7.997 -0.476 17.783 1.00 85.19 358 VAL A C 1
ATOM 2827 O O . VAL A 1 358 ? 9.067 -0.077 17.326 1.00 85.19 358 VAL A O 1
ATOM 2830 N N . ARG A 1 359 ? 7.939 -1.358 18.782 1.00 82.31 359 ARG A N 1
ATOM 2831 C CA . ARG A 1 359 ? 9.151 -1.945 19.341 1.00 82.31 359 ARG A CA 1
ATOM 2832 C C . ARG A 1 359 ? 9.577 -3.152 18.514 1.00 82.31 359 ARG A C 1
ATOM 2834 O O . ARG A 1 359 ? 8.893 -4.171 18.529 1.00 82.31 359 ARG A O 1
ATOM 2841 N N . MET A 1 360 ? 10.717 -3.033 17.841 1.00 79.56 360 MET A N 1
ATOM 2842 C CA . MET A 1 360 ? 11.315 -4.096 17.034 1.00 79.56 360 MET A CA 1
ATOM 2843 C C . MET A 1 360 ? 12.577 -4.631 17.722 1.00 79.56 360 MET A C 1
ATOM 2845 O O . MET A 1 360 ? 13.631 -3.994 17.743 1.00 79.56 360 MET A O 1
ATOM 2849 N N . ASP A 1 361 ? 12.461 -5.815 18.314 1.00 73.62 361 ASP A N 1
ATOM 2850 C CA . ASP A 1 361 ? 13.570 -6.597 18.848 1.00 73.62 361 ASP A CA 1
ATOM 2851 C C . ASP A 1 361 ? 14.324 -7.221 17.657 1.00 73.62 361 ASP A C 1
ATOM 2853 O O . ASP A 1 361 ? 13.915 -8.227 17.076 1.00 73.62 361 ASP A O 1
ATOM 2857 N N . GLY A 1 362 ? 15.404 -6.559 17.238 1.00 67.31 362 GLY A N 1
ATOM 2858 C CA . GLY A 1 362 ? 16.148 -6.895 16.017 1.00 67.31 362 GLY A CA 1
ATOM 2859 C C . GLY A 1 362 ? 16.609 -5.683 15.204 1.00 67.31 362 GLY A C 1
ATOM 2860 O O . GLY A 1 362 ? 17.399 -5.858 14.280 1.00 67.31 362 GLY A O 1
ATOM 2861 N N . GLY A 1 363 ? 16.175 -4.475 15.582 1.00 73.69 363 GLY A N 1
ATOM 2862 C CA . GLY A 1 363 ? 16.552 -3.218 14.933 1.00 73.69 363 GLY A CA 1
ATOM 2863 C C . GLY A 1 363 ? 15.527 -2.728 13.909 1.00 73.69 363 GLY A C 1
ATOM 2864 O O . GLY A 1 363 ? 14.543 -3.408 13.620 1.00 73.69 363 GLY A O 1
ATOM 2865 N N . ASP A 1 364 ? 15.768 -1.525 13.391 1.00 76.06 364 ASP A N 1
ATOM 2866 C CA . ASP A 1 364 ? 14.951 -0.901 12.348 1.00 76.06 364 ASP A CA 1
ATOM 2867 C C . ASP A 1 364 ? 15.230 -1.549 10.974 1.00 76.06 364 ASP A C 1
ATOM 2869 O O . ASP A 1 364 ? 16.356 -1.996 10.730 1.00 76.06 364 ASP A O 1
ATOM 2873 N N . PRO A 1 365 ? 14.252 -1.598 10.049 1.00 74.38 365 PRO A N 1
ATOM 2874 C CA . PRO A 1 365 ? 14.515 -2.001 8.674 1.00 74.38 365 PRO A CA 1
ATOM 2875 C C . PRO A 1 365 ? 15.531 -1.062 8.017 1.00 74.38 365 PRO A C 1
ATOM 2877 O O . PRO A 1 365 ? 15.338 0.153 7.915 1.00 74.38 365 PRO A O 1
ATOM 2880 N N . ASP A 1 366 ? 16.612 -1.648 7.511 1.00 71.31 366 ASP A N 1
ATOM 2881 C CA . ASP A 1 366 ? 17.567 -0.929 6.677 1.00 71.31 366 ASP A CA 1
ATOM 2882 C C . ASP A 1 366 ? 16.896 -0.536 5.363 1.00 71.31 366 ASP A C 1
ATOM 2884 O O . ASP A 1 366 ? 16.426 -1.394 4.620 1.00 71.31 366 ASP A O 1
ATOM 2888 N N . LEU A 1 367 ? 16.853 0.757 5.057 1.00 67.25 367 LEU A N 1
ATOM 2889 C CA . LEU A 1 367 ? 16.277 1.268 3.817 1.00 67.25 367 LEU A CA 1
ATOM 2890 C C . LEU A 1 367 ? 17.221 2.272 3.164 1.00 67.25 367 LEU A C 1
ATOM 2892 O O . LEU A 1 367 ? 17.853 3.108 3.833 1.00 67.25 367 LEU A O 1
ATOM 2896 N N . TRP A 1 368 ? 17.297 2.192 1.837 1.00 59.31 368 TRP A N 1
ATOM 2897 C CA . TRP A 1 368 ? 17.962 3.202 1.024 1.00 59.31 368 TRP A CA 1
ATOM 2898 C C . TRP A 1 368 ? 17.133 4.478 0.963 1.00 59.31 368 TRP A C 1
ATOM 2900 O O . TRP A 1 368 ? 15.902 4.447 0.964 1.00 59.31 368 TRP A O 1
ATOM 2910 N N . GLN A 1 369 ? 17.822 5.610 0.834 1.00 52.69 369 GLN A N 1
ATOM 2911 C CA . GLN A 1 369 ? 17.158 6.866 0.529 1.00 52.69 369 GLN A CA 1
ATOM 2912 C C . GLN A 1 369 ? 16.430 6.747 -0.823 1.00 52.69 369 GLN A C 1
ATOM 2914 O O . GLN A 1 369 ? 16.973 6.204 -1.788 1.00 52.69 369 GLN A O 1
ATOM 2919 N N . GLY A 1 370 ? 15.170 7.188 -0.857 1.00 50.66 370 GLY A N 1
ATOM 2920 C CA . GLY A 1 370 ? 14.317 7.139 -2.048 1.00 50.66 370 GLY A CA 1
ATOM 2921 C C . GLY A 1 370 ? 13.542 5.830 -2.259 1.00 50.66 370 GLY A C 1
ATOM 2922 O O . GLY A 1 370 ? 12.689 5.790 -3.142 1.00 50.66 370 GLY A O 1
ATOM 2923 N N . PHE A 1 371 ? 13.761 4.792 -1.440 1.00 63.28 371 PHE A N 1
ATOM 2924 C CA . PHE A 1 371 ? 12.841 3.653 -1.339 1.00 63.28 371 PHE A CA 1
ATOM 2925 C C . PHE A 1 371 ? 11.932 3.871 -0.136 1.00 63.28 371 PHE A C 1
ATOM 2927 O O . PHE A 1 371 ? 12.366 3.675 1.001 1.00 63.28 371 PHE A O 1
ATOM 2934 N N . PRO A 1 372 ? 10.691 4.322 -0.350 1.00 68.00 372 PRO A N 1
ATOM 2935 C CA . PRO A 1 372 ? 9.802 4.550 0.764 1.00 68.00 372 PRO A CA 1
ATOM 2936 C C . PRO A 1 372 ? 9.388 3.189 1.357 1.00 68.00 372 PRO A C 1
ATOM 2938 O O . PRO A 1 372 ? 9.215 2.222 0.606 1.00 68.00 372 PRO A O 1
ATOM 2941 N N . PRO A 1 373 ? 9.254 3.076 2.688 1.00 74.88 373 PRO A N 1
ATOM 2942 C CA . PRO A 1 373 ? 9.038 1.784 3.322 1.00 74.88 373 PRO A CA 1
ATOM 2943 C C . PRO A 1 373 ? 7.668 1.228 2.942 1.00 74.88 373 PRO A C 1
ATOM 2945 O O . PRO A 1 373 ? 6.658 1.937 3.017 1.00 74.88 373 PRO A O 1
ATOM 2948 N N . LEU A 1 374 ? 7.627 -0.055 2.591 1.00 88.00 374 LEU A N 1
ATOM 2949 C CA . LEU A 1 374 ? 6.374 -0.792 2.456 1.00 88.00 374 LEU A CA 1
ATOM 2950 C C . LEU A 1 374 ? 6.065 -1.525 3.752 1.00 88.00 374 LEU A C 1
ATOM 2952 O O . LEU A 1 374 ? 6.971 -1.858 4.510 1.00 88.00 374 LEU A O 1
ATOM 2956 N N . ILE A 1 375 ? 4.790 -1.800 3.987 1.00 92.12 375 ILE A N 1
ATOM 2957 C CA . ILE A 1 375 ? 4.364 -2.636 5.099 1.00 92.12 375 ILE A CA 1
ATOM 2958 C C . ILE A 1 375 ? 3.115 -3.409 4.714 1.00 92.12 375 ILE A C 1
ATOM 2960 O O . ILE A 1 375 ? 2.217 -2.859 4.082 1.00 92.12 375 ILE A O 1
ATOM 2964 N N . GLN A 1 376 ? 3.081 -4.683 5.085 1.00 92.75 376 GLN A N 1
ATOM 2965 C CA . GLN A 1 376 ? 1.897 -5.526 4.984 1.00 92.75 376 GLN A CA 1
ATOM 2966 C C . GLN A 1 376 ? 1.716 -6.302 6.281 1.00 92.75 376 GLN A C 1
ATOM 2968 O O . GLN A 1 376 ? 2.682 -6.834 6.830 1.00 92.75 376 GLN A O 1
ATOM 2973 N N . ALA A 1 377 ? 0.480 -6.353 6.762 1.00 88.69 377 ALA A N 1
ATOM 2974 C CA . ALA A 1 377 ? 0.087 -7.172 7.896 1.00 88.69 377 ALA A CA 1
ATOM 2975 C C . ALA A 1 377 ? -0.462 -8.519 7.421 1.00 88.69 377 ALA A C 1
ATOM 2977 O O . ALA A 1 377 ? -1.164 -8.602 6.413 1.00 88.69 377 ALA A O 1
ATOM 2978 N N . TRP A 1 378 ? -0.191 -9.563 8.194 1.00 86.38 378 TRP A N 1
ATOM 2979 C CA . TRP A 1 378 ? -0.845 -10.859 8.071 1.00 86.38 378 TRP A CA 1
ATOM 2980 C C . TRP A 1 378 ? -1.207 -11.360 9.464 1.00 86.38 378 TRP A C 1
ATOM 2982 O O . TRP A 1 378 ? -0.361 -11.403 10.346 1.00 86.38 378 TRP A O 1
ATOM 2992 N N . ASP A 1 379 ? -2.452 -11.764 9.674 1.00 76.75 379 ASP A N 1
ATOM 2993 C CA . ASP A 1 379 ? -2.968 -12.265 10.956 1.00 76.75 379 ASP A CA 1
ATOM 2994 C C . ASP A 1 379 ? -2.507 -13.701 11.290 1.00 76.75 379 ASP A C 1
ATOM 2996 O O . ASP A 1 379 ? -3.031 -14.348 12.197 1.00 76.75 379 ASP A O 1
ATOM 3000 N N . GLY A 1 380 ? -1.563 -14.246 10.517 1.00 73.31 380 GLY A N 1
ATOM 3001 C CA . GLY A 1 380 ? -1.082 -15.613 10.674 1.00 73.31 380 GLY A CA 1
ATOM 3002 C C . GLY A 1 380 ? -2.072 -16.681 10.206 1.00 73.31 380 GLY A C 1
ATOM 3003 O O . GLY A 1 380 ? -1.855 -17.859 10.509 1.00 73.31 380 GLY A O 1
ATOM 3004 N N . GLY A 1 381 ? -3.138 -16.307 9.486 1.00 70.25 381 GLY A N 1
ATOM 3005 C CA . GLY A 1 381 ? -4.222 -17.193 9.052 1.00 70.25 381 GLY A CA 1
ATOM 3006 C C . GLY A 1 381 ? -5.312 -17.412 10.109 1.00 70.25 381 GLY A C 1
ATOM 3007 O O . GLY A 1 381 ? -6.006 -18.431 10.069 1.00 70.25 381 GLY A O 1
ATOM 3008 N N . GLY A 1 382 ? -5.434 -16.483 11.059 1.00 72.25 382 GLY A N 1
ATOM 3009 C CA . GLY A 1 382 ? -6.551 -16.404 11.997 1.00 72.25 382 GLY A CA 1
ATOM 3010 C C . GLY A 1 382 ? -6.698 -17.602 12.941 1.00 72.25 382 GLY A C 1
ATOM 3011 O O . GLY A 1 382 ? -5.734 -18.296 13.291 1.00 72.25 382 GLY A O 1
ATOM 3012 N N . LYS A 1 383 ? -7.941 -17.862 13.368 1.00 70.31 383 LYS A N 1
ATOM 3013 C CA . LYS A 1 383 ? -8.271 -18.998 14.246 1.00 70.31 383 LYS A CA 1
ATOM 3014 C C . LYS A 1 383 ? -8.062 -20.324 13.513 1.00 70.31 383 LYS A C 1
ATOM 3016 O O . LYS A 1 383 ? -7.615 -21.298 14.121 1.00 70.31 383 LYS A O 1
ATOM 3021 N N . LYS A 1 384 ? -8.307 -20.355 12.197 1.00 70.00 384 LYS A N 1
ATOM 3022 C CA . LYS A 1 384 ? -8.182 -21.560 11.353 1.00 70.00 384 LYS A CA 1
ATOM 3023 C C . LYS A 1 384 ? -6.786 -22.173 11.339 1.00 70.00 384 LYS A C 1
ATOM 3025 O O . LYS A 1 384 ? -6.655 -23.389 11.245 1.00 70.00 384 LYS A O 1
ATOM 3030 N N . THR A 1 385 ? -5.726 -21.376 11.456 1.00 65.62 385 THR A N 1
ATOM 3031 C CA . THR A 1 385 ? -4.351 -21.902 11.546 1.00 65.62 385 THR A CA 1
ATOM 3032 C C . THR A 1 385 ? -3.910 -22.188 12.982 1.00 65.62 385 THR A C 1
ATOM 3034 O O . THR A 1 385 ? -2.714 -22.365 13.230 1.00 65.62 385 THR A O 1
ATOM 3037 N N . GLY A 1 386 ? -4.849 -22.243 13.934 1.00 56.53 386 GLY A N 1
ATOM 3038 C CA . GLY A 1 386 ? -4.592 -22.508 15.348 1.00 56.53 386 GLY A CA 1
ATOM 3039 C C . GLY A 1 386 ? -3.864 -21.368 16.047 1.00 56.53 386 GLY A C 1
ATOM 3040 O O . GLY A 1 386 ? -3.093 -21.614 16.978 1.00 56.53 386 GLY A O 1
ATOM 3041 N N . SER A 1 387 ? -4.053 -20.131 15.580 1.00 60.69 387 SER A N 1
ATOM 3042 C CA . SER A 1 387 ? -3.558 -18.968 16.300 1.00 60.69 387 SER A CA 1
ATOM 3043 C C . SER A 1 387 ? -4.411 -18.746 17.550 1.00 60.69 387 SER A C 1
AT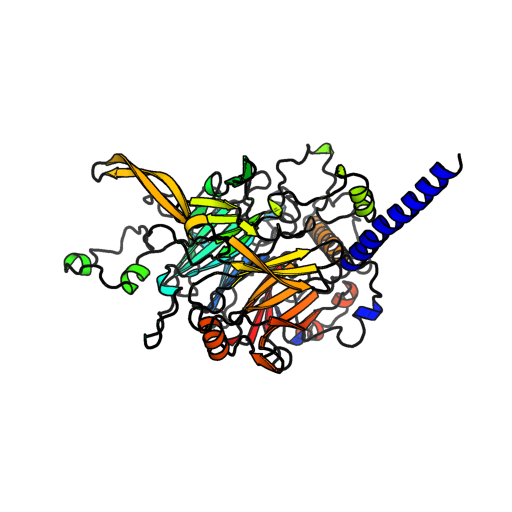OM 3045 O O . SER A 1 387 ? -5.575 -18.366 17.462 1.00 60.69 387 SER A O 1
ATOM 3047 N N . ASN A 1 388 ? -3.832 -18.988 18.731 1.00 45.66 388 ASN A N 1
ATOM 3048 C CA . ASN A 1 388 ? -4.491 -18.734 20.023 1.00 45.66 388 ASN A CA 1
ATOM 3049 C C . ASN A 1 388 ? -4.618 -17.227 20.336 1.00 45.66 388 ASN A C 1
ATOM 3051 O O . ASN A 1 388 ? -5.300 -16.843 21.283 1.00 45.66 388 ASN A O 1
ATOM 3055 N N . SER A 1 389 ? -3.939 -16.382 19.559 1.00 47.66 389 SER A N 1
ATOM 3056 C CA . SER A 1 389 ? -3.963 -14.923 19.629 1.00 47.66 389 SER A CA 1
ATOM 3057 C C . SER A 1 389 ? -3.902 -14.370 18.207 1.00 47.66 389 SER A C 1
ATOM 3059 O O . SER A 1 389 ? -3.114 -14.867 17.409 1.00 47.66 389 SER A O 1
ATOM 3061 N N . SER A 1 390 ? -4.672 -13.333 17.896 1.00 50.94 390 SER A N 1
ATOM 3062 C CA . SER A 1 390 ? -4.731 -12.580 16.624 1.00 50.94 390 SER A CA 1
ATOM 3063 C C . SER A 1 390 ? -3.418 -11.907 16.174 1.00 50.94 390 SER A C 1
ATOM 3065 O O . SER A 1 390 ? -3.439 -11.011 15.332 1.00 50.94 390 SER A O 1
ATOM 3067 N N . ALA A 1 391 ? -2.290 -12.309 16.760 1.00 67.19 391 ALA A N 1
ATOM 3068 C CA . ALA A 1 391 ? -1.019 -11.619 16.699 1.00 67.19 391 ALA A CA 1
ATOM 3069 C C . ALA A 1 391 ? -0.587 -11.420 15.246 1.00 67.19 391 ALA A C 1
ATOM 3071 O O . ALA A 1 391 ? -0.269 -12.367 14.526 1.00 67.19 391 ALA A O 1
ATOM 3072 N N . THR A 1 392 ? -0.601 -10.161 14.825 1.00 79.88 392 THR A N 1
ATOM 3073 C CA . THR A 1 392 ? -0.257 -9.770 13.462 1.00 79.88 392 THR A CA 1
ATOM 3074 C C . THR A 1 392 ? 1.237 -9.985 13.227 1.00 79.88 392 THR A C 1
ATOM 3076 O O . THR A 1 392 ? 2.062 -9.568 14.037 1.00 79.88 392 THR A O 1
ATOM 3079 N N . ALA A 1 393 ? 1.598 -10.600 12.105 1.00 86.12 393 ALA A N 1
ATOM 3080 C CA . ALA A 1 393 ? 2.935 -10.561 11.534 1.00 86.12 393 ALA A CA 1
ATOM 3081 C C . ALA A 1 393 ? 3.056 -9.356 10.592 1.00 86.12 393 ALA A C 1
ATOM 3083 O O . ALA A 1 393 ? 2.135 -9.048 9.832 1.00 86.12 393 ALA A O 1
ATOM 3084 N N . LEU A 1 394 ? 4.199 -8.678 10.635 1.00 90.25 394 LEU A N 1
ATOM 3085 C CA . LEU A 1 394 ? 4.522 -7.561 9.758 1.00 90.25 394 LEU A CA 1
ATOM 3086 C C . LEU A 1 394 ? 5.580 -7.987 8.751 1.00 90.25 394 LEU A C 1
ATOM 3088 O O . LEU A 1 394 ? 6.654 -8.450 9.127 1.00 90.25 394 LEU A O 1
ATOM 3092 N N . PHE A 1 395 ? 5.286 -7.780 7.474 1.00 91.81 395 PHE A N 1
ATOM 3093 C CA . PHE A 1 395 ? 6.223 -7.989 6.381 1.00 91.81 395 PHE A CA 1
ATOM 3094 C C . PHE A 1 395 ? 6.706 -6.649 5.863 1.00 91.81 395 PHE A C 1
ATOM 3096 O O . PHE A 1 395 ? 5.899 -5.819 5.429 1.00 91.81 395 PHE A O 1
ATOM 3103 N N . VAL A 1 396 ? 8.022 -6.451 5.884 1.00 90.75 396 VAL A N 1
ATOM 3104 C CA . VAL A 1 396 ? 8.640 -5.201 5.443 1.00 90.75 396 VAL A CA 1
ATOM 3105 C C . VAL A 1 396 ? 9.893 -5.475 4.629 1.00 90.75 396 VAL A C 1
ATOM 3107 O O . VAL A 1 396 ? 10.772 -6.228 5.058 1.00 90.75 396 VAL A O 1
ATOM 3110 N N . PRO A 1 397 ? 9.998 -4.883 3.429 1.00 87.94 397 PRO A N 1
ATOM 3111 C CA . PRO A 1 397 ? 11.224 -4.949 2.669 1.00 87.94 397 PRO A CA 1
ATOM 3112 C C . PRO A 1 397 ? 12.312 -4.140 3.374 1.00 87.94 397 PRO A C 1
ATOM 3114 O O . PRO A 1 397 ? 12.066 -3.054 3.890 1.00 87.94 397 PRO A O 1
ATOM 3117 N N . SER A 1 398 ? 13.532 -4.652 3.349 1.00 81.62 398 SER A N 1
ATOM 3118 C CA . SER A 1 398 ? 14.742 -3.910 3.682 1.00 81.62 398 SER A CA 1
ATOM 3119 C C . SER A 1 398 ? 15.765 -4.063 2.564 1.00 81.62 398 SER A C 1
ATOM 3121 O O . SER A 1 398 ? 15.742 -5.009 1.775 1.00 81.62 398 SER A O 1
ATOM 3123 N N . LEU A 1 399 ? 16.648 -3.084 2.458 1.00 75.56 399 LEU A N 1
ATOM 3124 C CA . LEU A 1 399 ? 17.637 -2.965 1.406 1.00 75.56 399 LEU A CA 1
ATOM 3125 C C . LEU A 1 399 ? 18.947 -2.472 2.021 1.00 75.56 399 LEU A C 1
ATOM 3127 O O . LEU A 1 399 ? 19.044 -1.337 2.492 1.00 75.56 399 LEU A O 1
ATOM 3131 N N . THR A 1 400 ? 19.959 -3.333 2.009 1.00 70.44 400 THR A N 1
ATOM 3132 C CA . THR A 1 400 ? 21.323 -3.041 2.464 1.00 70.44 400 THR A CA 1
ATOM 3133 C C . THR A 1 400 ? 22.223 -2.731 1.265 1.00 70.44 400 THR A C 1
ATOM 3135 O O . THR A 1 400 ? 21.763 -2.611 0.130 1.00 70.44 400 THR A O 1
ATOM 3138 N N . SER A 1 401 ? 23.522 -2.524 1.486 1.00 64.00 401 SER A N 1
ATOM 3139 C CA . SER A 1 401 ? 24.479 -2.333 0.386 1.00 64.00 401 SER A CA 1
ATOM 3140 C C . SER A 1 401 ? 24.703 -3.602 -0.442 1.00 64.00 401 SER A C 1
ATOM 3142 O O . SER A 1 401 ? 25.266 -3.516 -1.530 1.00 64.00 401 SER A O 1
ATOM 3144 N N . ASP A 1 402 ? 24.283 -4.765 0.053 1.00 68.06 402 ASP A N 1
ATOM 3145 C CA . ASP A 1 402 ? 24.595 -6.073 -0.512 1.00 68.06 402 ASP A CA 1
ATOM 3146 C C . ASP A 1 402 ? 23.402 -7.001 -0.745 1.00 68.06 402 ASP A C 1
ATOM 3148 O O . ASP A 1 402 ? 23.523 -7.913 -1.566 1.00 68.06 402 ASP A O 1
ATOM 3152 N N . ALA A 1 403 ? 22.253 -6.739 -0.123 1.00 76.06 403 ALA A N 1
ATOM 3153 C CA . ALA A 1 403 ? 21.043 -7.524 -0.306 1.00 76.06 403 ALA A CA 1
ATOM 3154 C C . ALA A 1 403 ? 19.787 -6.641 -0.347 1.00 76.06 403 ALA A C 1
ATOM 3156 O O . ALA A 1 403 ? 19.666 -5.653 0.377 1.00 76.06 403 ALA A O 1
ATOM 3157 N N . ALA A 1 404 ? 18.821 -7.033 -1.175 1.00 81.94 404 ALA A N 1
ATOM 3158 C CA . ALA A 1 404 ? 17.421 -6.691 -0.963 1.00 81.94 404 ALA A CA 1
ATOM 3159 C C . ALA A 1 404 ? 16.782 -7.865 -0.226 1.00 81.94 404 ALA A C 1
ATOM 3161 O O . ALA A 1 404 ? 17.087 -9.006 -0.553 1.00 81.94 404 ALA A O 1
ATOM 3162 N N . ARG A 1 405 ? 15.916 -7.625 0.756 1.00 87.38 405 ARG A N 1
ATOM 3163 C CA . ARG A 1 405 ? 15.254 -8.694 1.511 1.00 87.38 405 ARG A CA 1
ATOM 3164 C C . ARG A 1 405 ? 13.857 -8.285 1.961 1.00 87.38 405 ARG A C 1
ATOM 3166 O O . ARG A 1 405 ? 13.572 -7.101 2.068 1.00 87.38 405 ARG A O 1
ATOM 3173 N N . VAL A 1 406 ? 12.997 -9.248 2.260 1.00 90.69 406 VAL A N 1
ATOM 3174 C CA . VAL A 1 406 ? 11.741 -9.041 2.993 1.00 90.69 406 VAL A CA 1
ATOM 3175 C C . VAL A 1 406 ? 11.880 -9.702 4.352 1.00 90.69 406 VAL A C 1
ATOM 3177 O O . VAL A 1 406 ? 12.219 -10.881 4.442 1.00 90.69 406 VAL A O 1
ATOM 3180 N N . GLN A 1 407 ? 11.665 -8.917 5.401 1.00 88.88 407 GLN A N 1
ATOM 3181 C CA . GLN A 1 407 ? 11.697 -9.355 6.789 1.00 88.88 407 GLN A CA 1
ATOM 3182 C C . GLN A 1 407 ? 10.272 -9.628 7.258 1.00 88.88 407 GLN A C 1
ATOM 3184 O O . GLN A 1 407 ? 9.376 -8.824 7.012 1.00 88.88 407 GLN A O 1
ATOM 3189 N N . GLU A 1 408 ? 10.084 -10.760 7.924 1.00 88.62 408 GLU A N 1
ATOM 3190 C CA . GLU A 1 408 ? 8.876 -11.109 8.656 1.00 88.62 408 GLU A CA 1
ATOM 3191 C C . GLU A 1 408 ? 9.151 -10.905 10.145 1.00 88.62 408 GLU A C 1
ATOM 3193 O O . GLU A 1 408 ? 9.968 -11.604 10.762 1.00 88.62 408 GLU A O 1
ATOM 3198 N N . TRP A 1 409 ? 8.449 -9.941 10.726 1.00 86.44 409 TRP A N 1
ATOM 3199 C CA . TRP A 1 409 ? 8.428 -9.751 12.160 1.00 86.44 409 TRP A CA 1
ATOM 3200 C C . TRP A 1 409 ? 7.143 -10.296 12.742 1.00 86.44 409 TRP A C 1
ATOM 3202 O O . TRP A 1 409 ? 6.050 -9.833 12.424 1.00 86.44 409 TRP A O 1
ATOM 3212 N N . GLU A 1 410 ? 7.285 -11.240 13.657 1.00 82.06 410 GLU A N 1
ATOM 3213 C CA . GLU A 1 410 ? 6.159 -11.775 14.402 1.00 82.06 410 GLU A CA 1
ATOM 3214 C C . GLU A 1 410 ? 6.085 -11.093 15.765 1.00 82.06 410 GLU A C 1
ATOM 3216 O O . GLU A 1 410 ? 7.097 -10.842 16.432 1.00 82.06 410 GLU A O 1
ATOM 3221 N N . GLN A 1 411 ? 4.868 -10.784 16.196 1.00 78.69 411 GLN A N 1
ATOM 3222 C CA . GLN A 1 411 ? 4.628 -10.320 17.549 1.00 78.69 411 GLN A CA 1
ATOM 3223 C C . GLN A 1 411 ? 4.879 -11.480 18.522 1.00 78.69 411 GLN A C 1
ATOM 3225 O O . GLN A 1 411 ? 4.131 -12.454 18.561 1.00 78.69 411 GLN A O 1
ATOM 3230 N N . HIS A 1 412 ? 5.932 -11.371 19.333 1.00 68.31 412 HIS A N 1
ATOM 3231 C CA . HIS A 1 412 ? 6.318 -12.410 20.288 1.00 68.31 412 HIS A CA 1
ATOM 3232 C C . HIS A 1 412 ? 6.350 -11.852 21.712 1.00 68.31 412 HIS A C 1
ATOM 3234 O O . HIS A 1 412 ? 6.856 -10.758 21.970 1.00 68.31 412 HIS A O 1
ATOM 3240 N N . TRP A 1 413 ? 5.858 -12.623 22.682 1.00 63.91 413 TRP A N 1
ATOM 3241 C CA . TRP A 1 413 ? 5.749 -12.201 24.085 1.00 63.91 413 TRP A CA 1
ATOM 3242 C C . TRP A 1 413 ? 7.079 -12.310 24.853 1.00 63.91 413 TRP A C 1
ATOM 3244 O O . TRP A 1 413 ? 7.110 -12.772 25.991 1.00 63.91 413 TRP A O 1
ATOM 3254 N N . VAL A 1 414 ? 8.199 -11.890 24.246 1.00 51.59 414 VAL A N 1
ATOM 3255 C CA . VAL A 1 414 ? 9.526 -11.859 24.907 1.00 51.59 414 VAL A CA 1
ATOM 3256 C C . VAL A 1 414 ? 9.490 -10.977 26.161 1.00 51.59 414 VAL A C 1
ATOM 3258 O O . VAL A 1 414 ? 10.138 -11.269 27.164 1.00 51.59 414 VAL A O 1
ATOM 3261 N N . ARG A 1 415 ? 8.665 -9.924 26.136 1.00 57.97 415 ARG A N 1
ATOM 3262 C CA . ARG A 1 415 ? 8.122 -9.287 27.338 1.00 57.97 415 ARG A CA 1
ATOM 3263 C C . ARG A 1 415 ? 6.655 -9.700 27.420 1.00 57.97 415 ARG A C 1
ATOM 3265 O O . ARG A 1 415 ? 5.944 -9.571 26.425 1.00 57.97 415 ARG A O 1
ATOM 3272 N N . GLY A 1 416 ? 6.205 -10.213 28.568 1.00 59.78 416 GLY A N 1
ATOM 3273 C CA . GLY A 1 416 ? 4.788 -10.554 28.750 1.00 59.78 416 GLY A CA 1
ATOM 3274 C C . GLY A 1 416 ? 3.893 -9.357 28.406 1.00 59.78 416 GLY A C 1
ATOM 3275 O O . GLY A 1 416 ? 4.349 -8.219 28.514 1.00 59.78 416 GLY A O 1
ATOM 3276 N N . VAL A 1 417 ? 2.633 -9.594 28.012 1.00 70.19 417 VAL A N 1
ATOM 3277 C CA . VAL A 1 417 ? 1.684 -8.549 27.552 1.00 70.19 417 VAL A CA 1
ATOM 3278 C C . VAL A 1 417 ? 1.698 -7.310 28.457 1.00 70.19 417 VAL A C 1
ATOM 3280 O O . VAL A 1 417 ? 1.708 -6.188 27.959 1.00 70.19 417 VAL A O 1
ATOM 3283 N N . ALA A 1 418 ? 1.822 -7.507 29.775 1.00 75.06 418 ALA A N 1
ATOM 3284 C CA . ALA A 1 418 ? 1.950 -6.443 30.772 1.00 75.06 418 ALA A CA 1
ATOM 3285 C C . ALA A 1 418 ? 3.062 -5.416 30.476 1.00 75.06 418 ALA A C 1
ATOM 3287 O O . ALA A 1 418 ? 2.858 -4.230 30.699 1.00 75.06 418 ALA A O 1
ATOM 3288 N N . GLY A 1 419 ? 4.208 -5.838 29.934 1.00 72.81 419 GLY A N 1
ATOM 3289 C CA . GLY A 1 419 ? 5.312 -4.946 29.565 1.00 72.81 419 GLY A CA 1
ATOM 3290 C C . GLY A 1 419 ? 5.032 -4.066 28.341 1.00 72.81 419 GLY A C 1
ATOM 3291 O O . GLY A 1 419 ? 5.762 -3.104 28.111 1.00 72.81 419 GLY A O 1
ATOM 3292 N N . GLY A 1 420 ? 3.997 -4.387 27.560 1.00 75.44 420 GLY A N 1
ATOM 3293 C CA . GLY A 1 420 ? 3.486 -3.545 26.478 1.00 75.44 420 GLY A CA 1
ATOM 3294 C C . GLY A 1 420 ? 2.332 -2.636 26.908 1.00 75.44 420 GLY A C 1
ATOM 3295 O O . GLY A 1 420 ? 1.973 -1.740 26.152 1.00 75.44 420 GLY A O 1
ATOM 3296 N N . ILE A 1 421 ? 1.744 -2.834 28.095 1.00 83.62 421 ILE A N 1
ATOM 3297 C CA . ILE A 1 421 ? 0.598 -2.042 28.559 1.00 83.62 421 ILE A CA 1
ATOM 3298 C C . ILE A 1 421 ? 1.068 -0.685 29.093 1.00 83.62 421 ILE A C 1
ATOM 3300 O O . ILE A 1 421 ? 1.952 -0.603 29.943 1.00 83.62 421 ILE A O 1
ATOM 3304 N N . ARG A 1 422 ? 0.430 0.388 28.627 1.00 81.38 422 ARG A N 1
ATOM 3305 C CA . ARG A 1 422 ? 0.639 1.770 29.063 1.00 81.38 422 ARG A CA 1
ATOM 3306 C C . ARG A 1 422 ? -0.661 2.409 29.488 1.00 81.38 422 ARG A C 1
ATOM 3308 O O . ARG A 1 422 ? -1.711 2.159 28.900 1.00 81.38 422 ARG A O 1
ATOM 3315 N N . GLU A 1 423 ? -0.563 3.278 30.481 1.00 84.50 423 GLU A N 1
ATOM 3316 C CA . GLU A 1 423 ? -1.688 4.049 30.985 1.00 84.50 423 GLU A CA 1
ATOM 3317 C C . GLU A 1 423 ? -1.679 5.454 30.382 1.00 84.50 423 GLU A C 1
ATOM 3319 O O . GLU A 1 423 ? -0.697 6.189 30.484 1.00 84.50 423 GLU A O 1
ATOM 3324 N N . HIS A 1 424 ? -2.789 5.829 29.757 1.00 80.00 424 HIS A N 1
ATOM 3325 C CA . HIS A 1 424 ? -2.999 7.140 29.166 1.00 80.00 424 HIS A CA 1
ATOM 3326 C C . HIS A 1 424 ? -4.114 7.856 29.909 1.00 80.00 424 HIS A C 1
ATOM 3328 O O . HIS A 1 424 ? -5.202 7.315 30.095 1.00 80.00 424 HIS A O 1
ATOM 3334 N N . ARG A 1 425 ? -3.827 9.084 30.331 1.00 81.00 425 ARG A N 1
ATOM 3335 C CA . ARG A 1 425 ? -4.779 9.982 30.980 1.00 81.00 425 ARG A CA 1
ATOM 3336 C C . ARG A 1 425 ? -5.321 10.927 29.919 1.00 81.00 425 ARG A C 1
ATOM 3338 O O . ARG A 1 425 ? -4.571 11.764 29.424 1.00 81.00 425 ARG A O 1
ATOM 3345 N N . VAL A 1 426 ? -6.584 10.753 29.546 1.00 71.75 426 VAL A N 1
ATOM 3346 C CA . VAL A 1 426 ? -7.248 11.573 28.528 1.00 71.75 426 VAL A CA 1
ATOM 3347 C C . VAL A 1 426 ? -8.342 12.386 29.202 1.00 71.75 426 VAL A C 1
ATOM 3349 O O . VAL A 1 426 ? -9.164 11.844 29.940 1.00 71.75 426 VAL A O 1
ATOM 3352 N N . HIS A 1 427 ? -8.336 13.693 28.961 1.00 74.00 427 HIS A N 1
ATOM 3353 C CA . HIS A 1 427 ? -9.441 14.562 29.337 1.00 74.00 427 HIS A CA 1
ATOM 3354 C C . HIS A 1 427 ? -10.490 14.504 28.231 1.00 74.00 427 HIS A C 1
ATOM 3356 O O . HIS A 1 427 ? -10.234 14.953 27.116 1.00 74.00 427 HIS A O 1
ATOM 3362 N N . LEU A 1 428 ? -11.651 13.933 28.533 1.00 66.38 428 LEU A N 1
ATOM 3363 C CA . LEU A 1 428 ? -12.817 14.001 27.667 1.00 66.38 428 LEU A CA 1
ATOM 3364 C C . LEU A 1 428 ? -13.669 15.180 28.124 1.00 66.38 428 LEU A C 1
ATOM 3366 O O . LEU A 1 428 ? -14.119 15.225 29.270 1.00 66.38 428 LEU A O 1
ATOM 3370 N N . SER A 1 429 ? -13.850 16.151 27.236 1.00 65.69 429 SER A N 1
ATOM 3371 C CA . SER A 1 429 ? -14.811 17.230 27.435 1.00 65.69 429 SER A CA 1
ATOM 3372 C C . SER A 1 429 ? -16.145 16.775 26.865 1.00 65.69 429 SER A C 1
ATOM 3374 O O . SER A 1 429 ? -16.373 16.844 25.660 1.00 65.69 429 SER A O 1
ATOM 3376 N N . GLU A 1 430 ? -17.018 16.284 27.735 1.00 65.88 430 GLU A N 1
ATOM 3377 C CA . GLU A 1 430 ? -18.398 15.981 27.377 1.00 65.88 430 GLU A CA 1
ATOM 3378 C C . GLU A 1 430 ? -19.274 17.197 27.667 1.00 65.88 430 GLU A C 1
ATOM 3380 O O . GLU A 1 430 ? -19.040 17.947 28.616 1.00 65.88 430 GLU A O 1
ATOM 3385 N N . THR A 1 431 ? -20.295 17.411 26.845 1.00 64.00 431 THR A N 1
ATOM 3386 C CA . THR A 1 431 ? -21.361 18.362 27.162 1.00 64.00 431 THR A CA 1
ATOM 3387 C C . THR A 1 431 ? -22.507 17.587 27.788 1.00 64.00 431 THR A C 1
ATOM 3389 O O . THR A 1 431 ? -22.982 16.606 27.218 1.00 64.00 431 THR A O 1
ATOM 3392 N N . THR A 1 432 ? -22.944 17.993 28.982 1.00 64.75 432 THR A N 1
ATOM 3393 C CA . THR A 1 432 ? -24.152 17.415 29.580 1.00 64.75 432 THR A CA 1
ATOM 3394 C C . THR A 1 432 ? -25.361 17.712 28.685 1.00 64.75 432 THR A C 1
ATOM 3396 O O . THR A 1 432 ? -25.304 18.643 27.875 1.00 64.75 432 THR A O 1
ATOM 3399 N N . PRO A 1 433 ? -26.487 16.994 28.842 1.00 63.53 433 PRO A N 1
ATOM 3400 C CA . PRO A 1 433 ? -27.729 17.318 28.137 1.00 63.53 433 PRO A CA 1
ATOM 3401 C C . PRO A 1 433 ? -28.186 18.778 28.319 1.00 63.53 433 PRO A C 1
ATOM 3403 O O . PRO A 1 433 ? -28.906 19.302 27.476 1.00 63.53 433 PRO A O 1
ATOM 3406 N N . GLU A 1 434 ? -27.744 19.463 29.384 1.00 70.94 434 GLU A N 1
ATOM 3407 C CA . GLU A 1 434 ? -28.004 20.894 29.610 1.00 70.94 434 GLU A CA 1
ATOM 3408 C C . GLU A 1 434 ? -26.928 21.838 29.030 1.00 70.94 434 GLU A C 1
ATOM 3410 O O . GLU A 1 434 ? -26.923 23.031 29.334 1.00 70.94 434 GLU A O 1
ATOM 3415 N N . GLY A 1 435 ? -25.988 21.326 28.230 1.00 66.50 435 GLY A N 1
ATOM 3416 C CA . GLY A 1 435 ? -24.945 22.108 27.560 1.00 66.50 435 GLY A CA 1
ATOM 3417 C C . GLY A 1 435 ? -23.779 22.549 28.453 1.00 66.50 435 GLY A C 1
ATOM 3418 O O . GLY A 1 435 ? -23.002 23.416 28.051 1.00 66.50 435 GLY A O 1
ATOM 3419 N N . LYS A 1 436 ? -23.621 21.987 29.661 1.00 71.19 436 LYS A N 1
ATOM 3420 C CA . LYS A 1 436 ? -22.473 22.292 30.535 1.00 71.19 436 LYS A CA 1
ATOM 3421 C C . LYS A 1 436 ? -21.277 21.416 30.185 1.00 71.19 436 LYS A C 1
ATOM 3423 O O . LYS A 1 436 ? -21.428 20.216 29.986 1.00 71.19 436 LYS A O 1
ATOM 3428 N N . VAL A 1 437 ? -20.082 22.005 30.166 1.00 69.50 437 VAL A N 1
ATOM 3429 C CA . VAL A 1 437 ? -18.829 21.268 29.951 1.00 69.50 437 VAL A CA 1
ATOM 3430 C C . VAL A 1 437 ? -18.498 20.453 31.201 1.00 69.50 437 VAL A C 1
ATOM 3432 O O . VAL A 1 437 ? -18.281 21.016 32.275 1.00 69.50 437 VAL A O 1
ATOM 3435 N N . ASN A 1 438 ? -18.446 19.135 31.055 1.00 70.75 438 ASN A N 1
ATOM 3436 C CA . ASN A 1 438 ? -17.977 18.194 32.057 1.00 70.75 438 ASN A CA 1
ATOM 3437 C C . ASN A 1 438 ? -16.636 17.609 31.597 1.00 70.75 438 ASN A C 1
ATOM 3439 O O . ASN A 1 438 ? -16.559 16.947 30.565 1.00 70.75 438 ASN A O 1
ATOM 3443 N N . ASN A 1 439 ? -15.573 17.867 32.358 1.00 72.25 439 ASN A N 1
ATOM 3444 C CA . ASN A 1 439 ? -14.247 17.331 32.062 1.00 72.25 439 ASN A CA 1
ATOM 3445 C C . ASN A 1 439 ? -14.059 16.021 32.823 1.00 72.25 439 ASN A C 1
ATOM 3447 O O . ASN A 1 439 ? -13.721 16.023 34.008 1.00 72.25 439 ASN A O 1
ATOM 3451 N N . ILE A 1 440 ? -14.263 14.903 32.136 1.00 73.81 440 ILE A N 1
ATOM 3452 C CA . ILE A 1 440 ? -14.059 13.572 32.694 1.00 73.81 440 ILE A CA 1
ATOM 3453 C C . ILE A 1 440 ? -12.625 13.149 32.386 1.00 73.81 440 ILE A C 1
ATOM 3455 O O . ILE A 1 440 ? -12.197 13.117 31.233 1.00 73.81 440 ILE A O 1
ATOM 3459 N N . LEU A 1 441 ? -11.856 12.829 33.428 1.00 77.44 441 LEU A N 1
ATOM 3460 C CA . LEU A 1 441 ? -10.556 12.195 33.250 1.00 77.44 441 LEU A CA 1
ATOM 3461 C C . LEU A 1 441 ? -10.765 10.690 33.079 1.00 77.44 441 LEU A C 1
ATOM 3463 O O . LEU A 1 441 ? -11.097 10.001 34.045 1.00 77.44 441 LEU A O 1
ATOM 3467 N N . GLN A 1 442 ? -10.532 10.175 31.875 1.00 78.06 442 GLN A N 1
ATOM 3468 C CA . GLN A 1 442 ? -10.586 8.744 31.606 1.00 78.06 442 GLN A CA 1
ATOM 3469 C C . GLN A 1 442 ? -9.173 8.161 31.504 1.00 78.06 442 GLN A C 1
ATOM 3471 O O . GLN A 1 442 ? -8.279 8.721 30.862 1.00 78.06 442 GLN A O 1
ATOM 3476 N N . LEU A 1 443 ? -8.973 7.022 32.168 1.00 82.31 443 LEU A N 1
ATOM 3477 C CA . LEU A 1 443 ? -7.742 6.245 32.097 1.00 82.31 443 LEU A CA 1
ATOM 3478 C C . LEU A 1 443 ? -7.906 5.136 31.055 1.00 82.31 443 LEU A C 1
ATOM 3480 O O . LEU A 1 443 ? -8.730 4.239 31.228 1.00 82.31 443 LEU A O 1
ATOM 3484 N N . PHE A 1 444 ? -7.090 5.165 30.007 1.00 81.00 444 PHE A N 1
ATOM 3485 C CA . PHE A 1 444 ? -7.032 4.108 29.002 1.00 81.00 444 PHE A CA 1
ATOM 3486 C C . PHE A 1 444 ? -5.775 3.269 29.191 1.00 81.00 444 PHE A C 1
ATOM 3488 O O . PHE A 1 444 ? -4.664 3.799 29.223 1.00 81.00 444 PHE A O 1
ATOM 3495 N N . LYS A 1 445 ? -5.943 1.948 29.278 1.00 84.44 445 LYS A N 1
ATOM 3496 C CA . LYS A 1 445 ? -4.836 0.993 29.200 1.00 84.44 445 LYS A CA 1
ATOM 3497 C C . LYS A 1 445 ? -4.687 0.559 27.752 1.00 84.44 445 LYS A C 1
ATOM 3499 O O . LYS A 1 445 ? -5.586 -0.074 27.212 1.00 84.44 445 LYS A O 1
ATOM 3504 N N . THR A 1 446 ? -3.577 0.920 27.125 1.00 79.75 446 THR A N 1
ATOM 3505 C CA . THR A 1 446 ? -3.291 0.552 25.732 1.00 79.75 446 THR A CA 1
ATOM 3506 C C . THR A 1 446 ? -2.095 -0.371 25.679 1.00 79.75 446 THR A C 1
ATOM 3508 O O . THR A 1 446 ? -1.181 -0.237 26.483 1.00 79.75 446 THR A O 1
ATOM 3511 N N . TYR A 1 447 ? -2.109 -1.329 24.764 1.00 81.00 447 TYR A N 1
ATOM 3512 C CA . TYR A 1 447 ? -1.017 -2.277 24.588 1.00 81.00 447 TYR A CA 1
ATOM 3513 C C . TYR A 1 447 ? -0.210 -1.912 23.339 1.00 81.00 447 TYR A C 1
ATOM 3515 O O . TYR A 1 447 ? -0.780 -1.854 22.252 1.00 81.00 447 TYR A O 1
ATOM 3523 N N . THR A 1 448 ? 1.094 -1.672 23.494 1.00 81.62 448 THR A N 1
ATOM 3524 C CA . THR A 1 448 ? 2.054 -1.519 22.394 1.00 81.62 448 THR A CA 1
ATOM 3525 C C . THR A 1 448 ? 2.701 -2.880 22.093 1.00 81.62 448 THR A C 1
ATOM 3527 O O . THR A 1 448 ? 3.408 -3.411 22.959 1.00 81.62 448 THR A O 1
ATOM 3530 N N . PRO A 1 449 ? 2.499 -3.450 20.892 1.00 80.56 449 PRO A N 1
ATOM 3531 C CA . PRO A 1 449 ? 3.094 -4.724 20.507 1.00 80.56 449 PRO A CA 1
ATOM 3532 C C . PRO A 1 449 ? 4.624 -4.647 20.387 1.00 80.56 449 PRO A C 1
ATOM 3534 O O . PRO A 1 449 ? 5.198 -3.608 20.052 1.00 80.56 449 PRO A O 1
ATOM 3537 N N . SER A 1 450 ? 5.276 -5.778 20.676 1.00 82.06 450 SER A N 1
ATOM 3538 C CA . SER A 1 450 ? 6.719 -5.996 20.519 1.00 82.06 450 SER A CA 1
ATOM 3539 C C . SER A 1 450 ? 6.926 -7.074 19.469 1.00 82.06 450 SER A C 1
ATOM 3541 O O . SER A 1 450 ? 6.330 -8.148 19.558 1.00 82.06 450 SER A O 1
ATOM 3543 N N . PHE A 1 451 ? 7.776 -6.782 18.500 1.00 83.38 451 PHE A N 1
ATOM 3544 C CA . PHE A 1 451 ? 8.003 -7.605 17.325 1.00 83.38 451 PHE A CA 1
ATOM 3545 C C . PHE A 1 451 ? 9.417 -8.152 17.332 1.00 83.38 451 PHE A C 1
ATOM 3547 O O . PHE A 1 451 ? 10.347 -7.419 17.650 1.00 83.38 451 PHE A O 1
ATOM 3554 N N . VAL A 1 452 ? 9.583 -9.421 16.975 1.00 81.94 452 VAL A N 1
ATOM 3555 C CA . VAL A 1 452 ? 10.896 -10.056 16.834 1.00 81.94 452 VAL A CA 1
ATOM 3556 C C . VAL A 1 452 ? 11.086 -10.432 15.376 1.00 81.94 452 VAL A C 1
ATOM 3558 O O . VAL A 1 452 ? 10.180 -10.992 14.758 1.00 81.94 452 VAL A O 1
ATOM 3561 N N . ASN A 1 453 ? 12.267 -10.143 14.827 1.00 85.06 453 ASN A N 1
ATOM 3562 C CA . ASN A 1 453 ? 12.616 -10.635 13.496 1.00 85.06 453 ASN A CA 1
ATOM 3563 C C . ASN A 1 453 ? 12.774 -12.147 13.553 1.00 85.06 453 ASN A C 1
ATOM 3565 O O . ASN A 1 453 ? 13.712 -12.655 14.169 1.00 85.06 453 ASN A O 1
ATOM 3569 N N . PHE A 1 454 ? 11.831 -12.845 12.933 1.00 75.25 454 PHE A N 1
ATOM 3570 C CA . PHE A 1 454 ? 11.827 -14.294 12.914 1.00 75.25 454 PHE A CA 1
ATOM 3571 C C . PHE A 1 454 ? 12.474 -14.829 11.642 1.00 75.25 454 PHE A C 1
ATOM 3573 O O . PHE A 1 454 ? 13.207 -15.821 11.673 1.00 75.25 454 PHE A O 1
ATOM 3580 N N . PHE A 1 455 ? 12.202 -14.169 10.520 1.00 81.81 455 PHE A N 1
ATOM 3581 C CA . PHE A 1 455 ? 12.603 -14.648 9.216 1.00 81.81 455 PHE A CA 1
ATOM 3582 C C . PHE A 1 455 ? 12.957 -13.489 8.279 1.00 81.81 455 PHE A C 1
ATOM 3584 O O . PHE A 1 455 ? 12.314 -12.443 8.282 1.00 81.81 455 PHE A O 1
ATOM 3591 N N . SER A 1 456 ? 13.954 -13.689 7.418 1.00 87.25 456 SER A N 1
ATOM 3592 C CA . SER A 1 456 ? 14.230 -12.790 6.297 1.00 87.25 456 SER A CA 1
ATOM 3593 C C . SER A 1 456 ? 14.525 -13.574 5.027 1.00 87.25 456 SER A C 1
ATOM 3595 O O . SER A 1 456 ? 15.347 -14.490 5.049 1.00 87.25 456 SER A O 1
ATOM 3597 N N . MET A 1 457 ? 13.892 -13.193 3.922 1.00 87.62 457 MET A N 1
ATOM 3598 C CA . MET A 1 457 ? 14.183 -13.731 2.593 1.00 87.62 457 MET A CA 1
ATOM 3599 C C . MET A 1 457 ? 14.909 -12.687 1.767 1.00 87.62 457 MET A C 1
ATOM 3601 O O . MET A 1 457 ? 14.408 -11.575 1.630 1.00 87.62 457 MET A O 1
ATOM 3605 N N . ASP A 1 458 ? 15.996 -13.089 1.121 1.00 87.94 458 ASP A N 1
ATOM 3606 C CA . ASP A 1 458 ? 16.688 -12.256 0.146 1.00 87.94 458 ASP A CA 1
ATOM 3607 C C . ASP A 1 458 ? 15.981 -12.275 -1.219 1.00 87.94 458 ASP A C 1
ATOM 3609 O O . ASP A 1 458 ? 15.522 -13.310 -1.704 1.00 87.94 458 ASP A O 1
ATOM 3613 N N . HIS A 1 459 ? 15.941 -11.113 -1.860 1.00 84.06 459 HIS A N 1
ATOM 3614 C CA . HIS A 1 459 ? 15.490 -10.895 -3.223 1.00 84.06 459 HIS A CA 1
ATOM 3615 C C . HIS A 1 459 ? 16.655 -10.413 -4.084 1.00 84.06 459 HIS A C 1
ATOM 3617 O O . HIS A 1 459 ? 17.517 -9.648 -3.653 1.00 84.06 459 HIS A O 1
ATOM 3623 N N . GLU A 1 460 ? 16.646 -10.806 -5.355 1.00 77.44 460 GLU A N 1
ATOM 3624 C CA . GLU A 1 460 ? 17.661 -10.349 -6.310 1.00 77.44 460 GLU A CA 1
ATOM 3625 C C . GLU A 1 460 ? 17.515 -8.863 -6.669 1.00 77.44 460 GLU A C 1
ATOM 3627 O O . GLU A 1 460 ? 18.474 -8.241 -7.122 1.00 77.44 460 GLU A O 1
ATOM 3632 N N . THR A 1 461 ? 16.317 -8.297 -6.493 1.00 78.94 461 THR A N 1
ATOM 3633 C CA . THR A 1 461 ? 15.984 -6.930 -6.905 1.00 78.94 461 THR A CA 1
ATOM 3634 C C . THR A 1 461 ? 15.271 -6.173 -5.786 1.00 78.94 461 THR A C 1
ATOM 3636 O O . THR A 1 461 ? 14.489 -6.794 -5.063 1.00 78.94 461 THR A O 1
ATOM 3639 N N . PRO A 1 462 ? 15.453 -4.844 -5.664 1.00 83.69 462 PRO A N 1
ATOM 3640 C CA . PRO A 1 462 ? 14.718 -4.038 -4.693 1.00 83.69 462 PRO A CA 1
ATOM 3641 C C . PRO A 1 462 ? 13.197 -4.164 -4.851 1.00 83.69 462 PRO A C 1
ATOM 3643 O O . PRO A 1 462 ? 12.656 -3.998 -5.948 1.00 83.69 462 PRO A O 1
ATOM 3646 N N . VAL A 1 463 ? 12.512 -4.423 -3.737 1.00 88.12 463 VAL A N 1
ATOM 3647 C CA . VAL A 1 463 ? 11.053 -4.577 -3.684 1.00 88.12 463 VAL A CA 1
ATOM 3648 C C . VAL A 1 463 ? 10.392 -3.196 -3.674 1.00 88.12 463 VAL A C 1
ATOM 3650 O O . VAL A 1 463 ? 10.665 -2.378 -2.799 1.00 88.12 463 VAL A O 1
ATOM 3653 N N . ARG A 1 464 ? 9.527 -2.933 -4.659 1.00 88.44 464 ARG A N 1
ATOM 3654 C CA . ARG A 1 464 ? 8.780 -1.669 -4.832 1.00 88.44 464 ARG A CA 1
ATOM 3655 C C . ARG A 1 464 ? 7.275 -1.813 -4.611 1.00 88.44 464 ARG A C 1
ATOM 3657 O O . ARG A 1 464 ? 6.606 -0.813 -4.371 1.00 88.44 464 ARG A O 1
ATOM 3664 N N . ALA A 1 465 ? 6.764 -3.040 -4.630 1.00 93.00 465 ALA A N 1
ATOM 3665 C CA . ALA A 1 465 ? 5.419 -3.370 -4.184 1.00 93.00 465 ALA A CA 1
ATOM 3666 C C . ALA A 1 465 ? 5.425 -4.722 -3.461 1.00 93.00 465 ALA A C 1
ATOM 3668 O O . ALA A 1 465 ? 6.192 -5.616 -3.822 1.00 93.00 465 ALA A O 1
ATOM 3669 N N . LEU A 1 466 ? 4.570 -4.862 -2.451 1.00 94.50 466 LEU A N 1
ATOM 3670 C CA . LEU A 1 466 ? 4.457 -6.051 -1.610 1.00 94.50 466 LEU A CA 1
ATOM 3671 C C . LEU A 1 466 ? 2.985 -6.268 -1.256 1.00 94.50 466 LEU A C 1
ATOM 3673 O O . LEU A 1 466 ? 2.320 -5.328 -0.820 1.00 94.50 466 LEU A O 1
ATOM 3677 N N . VAL A 1 467 ? 2.511 -7.505 -1.384 1.00 94.88 467 VAL A N 1
ATOM 3678 C CA . VAL A 1 467 ? 1.243 -7.962 -0.803 1.00 94.88 467 VAL A CA 1
ATOM 3679 C C . VAL A 1 467 ? 1.425 -9.345 -0.190 1.00 94.88 467 VAL A C 1
ATOM 3681 O O . VAL A 1 467 ? 2.196 -10.161 -0.697 1.00 94.88 467 VAL A O 1
ATOM 3684 N N . VAL A 1 468 ? 0.724 -9.604 0.910 1.00 91.88 468 VAL A N 1
ATOM 3685 C CA . VAL A 1 468 ? 0.665 -10.925 1.538 1.00 91.88 468 VAL A CA 1
ATOM 3686 C C . VAL A 1 468 ? -0.724 -11.493 1.317 1.00 91.88 468 VAL A C 1
ATOM 3688 O O . VAL A 1 468 ? -1.741 -10.817 1.488 1.00 91.88 468 VAL A O 1
ATOM 3691 N N . ASP A 1 469 ? -0.778 -12.730 0.857 1.00 88.75 469 ASP A N 1
ATOM 3692 C CA . ASP A 1 469 ? -2.042 -13.397 0.610 1.00 88.75 469 ASP A CA 1
ATOM 3693 C C . ASP A 1 469 ? -2.571 -14.108 1.880 1.00 88.75 469 ASP A C 1
ATOM 3695 O O . ASP A 1 469 ? -1.873 -14.151 2.890 1.00 88.75 469 ASP A O 1
ATOM 3699 N N . PRO A 1 470 ? -3.816 -14.620 1.917 1.00 81.88 470 PRO A N 1
ATOM 3700 C CA . PRO A 1 470 ? -4.369 -15.242 3.117 1.00 81.88 470 PRO A CA 1
ATOM 3701 C C . PRO A 1 470 ? -3.644 -16.541 3.503 1.00 81.88 470 PRO A C 1
ATOM 3703 O O . PRO A 1 470 ? -3.768 -16.983 4.641 1.00 81.88 470 PRO A O 1
ATOM 3706 N N . HIS A 1 471 ? -2.864 -17.139 2.597 1.00 79.69 471 HIS A N 1
ATOM 3707 C CA . HIS A 1 471 ? -1.990 -18.267 2.910 1.00 79.69 471 HIS A CA 1
ATOM 3708 C C . HIS A 1 471 ? -0.630 -17.808 3.459 1.00 79.69 471 HIS A C 1
ATOM 3710 O O . HIS A 1 471 ? 0.238 -18.641 3.690 1.00 79.69 471 HIS A O 1
ATOM 3716 N N . GLY A 1 472 ? -0.407 -16.506 3.654 1.00 80.12 472 GLY A N 1
ATOM 3717 C CA . GLY A 1 472 ? 0.868 -15.965 4.119 1.00 80.12 472 GLY A CA 1
ATOM 3718 C C . GLY A 1 472 ? 1.964 -15.964 3.053 1.00 80.12 472 GLY A C 1
ATOM 3719 O O . GLY A 1 472 ? 3.119 -15.702 3.380 1.00 80.12 472 GLY A O 1
ATOM 3720 N N . ARG A 1 473 ? 1.648 -16.256 1.781 1.00 86.69 473 ARG A N 1
ATOM 3721 C CA . ARG A 1 473 ? 2.637 -16.170 0.695 1.00 86.69 473 ARG A CA 1
ATOM 3722 C C . ARG A 1 473 ? 2.871 -14.702 0.369 1.00 86.69 473 ARG A C 1
ATOM 3724 O O . ARG A 1 473 ? 1.920 -13.917 0.281 1.00 86.69 473 ARG A O 1
ATOM 3731 N N . THR A 1 474 ? 4.131 -14.331 0.188 1.00 92.06 474 THR A N 1
ATOM 3732 C CA . THR A 1 474 ? 4.502 -12.957 -0.150 1.00 92.06 474 THR A CA 1
ATOM 3733 C C . THR A 1 474 ? 4.600 -12.819 -1.663 1.00 92.06 474 THR A C 1
ATOM 3735 O O . THR A 1 474 ? 5.213 -13.635 -2.348 1.00 92.06 474 THR A O 1
ATOM 3738 N N . TRP A 1 475 ? 3.985 -11.771 -2.193 1.00 94.38 475 TRP A N 1
ATOM 3739 C CA . TRP A 1 475 ? 4.065 -11.397 -3.597 1.00 94.38 475 TRP A CA 1
ATOM 3740 C C . TRP A 1 475 ? 4.791 -10.068 -3.678 1.00 94.38 475 TRP A C 1
ATOM 3742 O O . TRP A 1 475 ? 4.344 -9.073 -3.103 1.00 94.38 475 TRP A O 1
ATOM 3752 N N . THR A 1 476 ? 5.921 -10.055 -4.372 1.00 94.69 476 THR A N 1
ATOM 3753 C CA . THR A 1 476 ? 6.779 -8.874 -4.484 1.00 94.69 476 THR A CA 1
ATOM 3754 C C . THR A 1 476 ? 6.936 -8.469 -5.929 1.00 94.69 476 THR A C 1
ATOM 3756 O O . THR A 1 476 ? 7.137 -9.324 -6.788 1.00 94.69 476 THR A O 1
ATOM 3759 N N . ALA A 1 477 ? 6.911 -7.167 -6.192 1.00 93.12 477 ALA A N 1
ATOM 3760 C CA . ALA A 1 477 ? 7.246 -6.626 -7.498 1.00 93.12 477 ALA A CA 1
ATOM 3761 C C . ALA A 1 477 ? 8.392 -5.626 -7.396 1.00 93.12 477 ALA A C 1
ATOM 3763 O O . ALA A 1 477 ? 8.498 -4.866 -6.428 1.00 93.12 477 ALA A O 1
ATOM 3764 N N . GLY A 1 478 ? 9.244 -5.615 -8.413 1.00 89.19 478 GLY A N 1
ATOM 3765 C CA . GLY A 1 478 ? 10.417 -4.758 -8.454 1.00 89.19 478 GLY A CA 1
ATOM 3766 C C . GLY A 1 478 ? 10.985 -4.604 -9.855 1.00 89.19 478 GLY A C 1
ATOM 3767 O O . GLY A 1 478 ? 10.526 -5.214 -10.824 1.00 89.19 478 GLY A O 1
ATOM 3768 N N . ASN A 1 479 ? 12.010 -3.766 -9.951 1.00 86.31 479 ASN A N 1
ATOM 3769 C CA . ASN A 1 479 ? 12.772 -3.558 -11.172 1.00 86.31 479 ASN A CA 1
ATOM 3770 C C . ASN A 1 479 ? 14.224 -3.985 -10.911 1.00 86.31 479 ASN A C 1
ATOM 3772 O O . ASN A 1 479 ? 14.813 -3.511 -9.937 1.00 86.31 479 ASN A O 1
ATOM 3776 N N . PRO A 1 480 ? 14.843 -4.802 -11.782 1.00 78.56 480 PRO A N 1
ATOM 3777 C CA . PRO A 1 480 ? 16.229 -5.230 -11.591 1.00 78.56 480 PRO A CA 1
ATOM 3778 C C . PRO A 1 480 ? 17.256 -4.095 -11.590 1.00 78.56 480 PRO A C 1
ATOM 3780 O O . PRO A 1 480 ? 18.311 -4.220 -10.979 1.00 78.56 480 PRO A O 1
ATOM 3783 N N . ASN A 1 481 ? 16.966 -2.987 -12.278 1.00 77.06 481 ASN A N 1
ATOM 3784 C CA . ASN A 1 481 ? 17.882 -1.859 -12.392 1.00 77.06 481 ASN A CA 1
ATOM 3785 C C . ASN A 1 481 ? 17.220 -0.563 -11.909 1.00 77.06 481 ASN A C 1
ATOM 3787 O O . ASN A 1 481 ? 16.527 0.127 -12.659 1.00 77.06 481 ASN A O 1
ATOM 3791 N N . THR A 1 482 ? 17.496 -0.196 -10.660 1.00 75.69 482 THR A N 1
ATOM 3792 C CA . THR A 1 482 ? 17.006 1.043 -10.040 1.00 75.69 482 THR A CA 1
ATOM 3793 C C . THR A 1 482 ? 17.407 2.296 -10.818 1.00 75.69 482 THR A C 1
ATOM 3795 O O . THR A 1 482 ? 16.590 3.193 -10.981 1.00 75.69 482 THR A O 1
ATOM 3798 N N . ARG A 1 483 ? 18.630 2.379 -11.360 1.00 75.50 483 ARG A N 1
ATOM 3799 C CA . ARG A 1 483 ? 19.081 3.582 -12.088 1.00 75.50 483 ARG A CA 1
ATOM 3800 C C . ARG A 1 483 ? 18.315 3.795 -13.388 1.00 75.50 483 ARG A C 1
ATOM 3802 O O . ARG A 1 483 ? 18.032 4.933 -13.757 1.00 75.50 483 ARG A O 1
ATOM 3809 N N . SER A 1 484 ? 17.983 2.707 -14.079 1.00 77.69 484 SER A N 1
ATOM 3810 C CA . SER A 1 484 ? 17.160 2.757 -15.286 1.00 77.69 484 SER A CA 1
ATOM 3811 C C . SER A 1 484 ? 15.754 3.274 -14.982 1.00 77.69 484 SER A C 1
ATOM 3813 O O . SER A 1 484 ? 15.246 4.101 -15.735 1.00 77.69 484 SER A O 1
ATOM 3815 N N . VAL A 1 485 ? 15.182 2.880 -13.837 1.00 80.31 485 VAL A N 1
ATOM 3816 C CA . VAL A 1 485 ? 13.889 3.380 -13.355 1.00 80.31 485 VAL A CA 1
ATOM 3817 C C . VAL A 1 485 ? 13.937 4.885 -13.137 1.00 80.31 485 VAL A C 1
ATOM 3819 O O . VAL A 1 485 ? 13.121 5.597 -13.711 1.00 80.31 485 VAL A O 1
ATOM 3822 N N . GLU A 1 486 ? 14.922 5.389 -12.393 1.00 77.88 486 GLU A N 1
ATOM 3823 C CA . GLU A 1 486 ? 15.002 6.826 -12.103 1.00 77.88 486 GLU A CA 1
ATOM 3824 C C . GLU A 1 486 ? 15.219 7.671 -13.361 1.00 77.88 486 GLU A C 1
ATOM 3826 O O . GLU A 1 486 ? 14.568 8.700 -13.547 1.00 77.88 486 GLU A O 1
ATOM 3831 N N . ARG A 1 487 ? 16.089 7.218 -14.276 1.00 77.44 487 ARG A N 1
ATOM 3832 C CA . ARG A 1 487 ? 16.281 7.882 -15.576 1.00 77.44 487 ARG A CA 1
ATOM 3833 C C . ARG A 1 487 ? 14.992 7.895 -16.390 1.00 77.44 487 ARG A C 1
ATOM 3835 O O . ARG A 1 487 ? 14.681 8.904 -17.020 1.00 77.44 487 ARG A O 1
ATOM 3842 N N . TRP A 1 488 ? 14.251 6.789 -16.381 1.00 82.81 488 TRP A N 1
ATOM 3843 C CA . TRP A 1 488 ? 12.983 6.680 -17.088 1.00 82.81 488 TRP A CA 1
ATOM 3844 C C . TRP A 1 488 ? 11.914 7.600 -16.486 1.00 82.81 488 TRP A C 1
ATOM 3846 O O . TRP A 1 488 ? 11.308 8.364 -17.233 1.00 82.81 488 TRP A O 1
ATOM 3856 N N . ILE A 1 489 ? 11.745 7.623 -15.157 1.00 82.94 489 ILE A N 1
ATOM 3857 C CA . ILE A 1 489 ? 10.816 8.534 -14.464 1.00 82.94 489 ILE A CA 1
ATOM 3858 C C . ILE A 1 489 ? 11.174 9.992 -14.776 1.00 82.94 489 ILE A C 1
ATOM 3860 O O . ILE A 1 489 ? 10.306 10.764 -15.179 1.00 82.94 489 ILE A O 1
ATOM 3864 N N . ALA A 1 490 ? 12.451 10.372 -14.670 1.00 78.19 490 ALA A N 1
ATOM 3865 C CA . ALA A 1 490 ? 12.908 11.721 -15.008 1.00 78.19 490 ALA A CA 1
ATOM 3866 C C . ALA A 1 490 ? 12.602 12.093 -16.471 1.00 78.19 490 ALA A C 1
ATOM 3868 O O . ALA A 1 490 ? 12.179 13.214 -16.757 1.00 78.19 490 ALA A O 1
ATOM 3869 N N . ALA A 1 491 ? 12.755 11.152 -17.406 1.00 79.56 491 ALA A N 1
ATOM 3870 C CA . ALA A 1 491 ? 12.372 11.370 -18.796 1.00 79.56 491 ALA A CA 1
ATOM 3871 C C . ALA A 1 491 ? 10.853 11.520 -18.981 1.00 79.56 491 ALA A C 1
ATOM 3873 O O . ALA A 1 491 ? 10.441 12.389 -19.748 1.00 79.56 491 ALA A O 1
ATOM 3874 N N . GLN A 1 492 ? 10.021 10.750 -18.266 1.00 81.69 492 GLN A N 1
ATOM 3875 C CA . GLN A 1 492 ? 8.561 10.930 -18.283 1.00 81.69 492 GLN A CA 1
ATOM 3876 C C . GLN A 1 492 ? 8.157 12.310 -17.750 1.00 81.69 492 GLN A C 1
ATOM 3878 O O . GLN A 1 492 ? 7.313 12.983 -18.341 1.00 81.69 492 GLN A O 1
ATOM 3883 N N . ARG A 1 493 ? 8.810 12.778 -16.679 1.00 79.38 493 ARG A N 1
ATOM 3884 C CA . ARG A 1 493 ? 8.607 14.127 -16.127 1.00 79.38 493 ARG A CA 1
ATOM 3885 C C . ARG A 1 493 ? 8.955 15.210 -17.144 1.00 79.38 493 ARG A C 1
ATOM 3887 O O . ARG A 1 493 ? 8.142 16.093 -17.407 1.00 79.38 493 ARG A O 1
ATOM 3894 N N . ASN A 1 494 ? 10.127 15.115 -17.769 1.00 77.12 494 ASN A N 1
ATOM 3895 C CA . ASN A 1 494 ? 10.556 16.065 -18.797 1.00 77.12 494 ASN A CA 1
ATOM 3896 C C . ASN A 1 494 ? 9.632 16.060 -20.020 1.00 77.12 494 ASN A C 1
ATOM 3898 O O . ASN A 1 494 ? 9.291 17.123 -20.535 1.00 77.12 494 ASN A O 1
ATOM 3902 N N . GLU A 1 495 ? 9.185 14.884 -20.464 1.00 78.12 495 GLU A N 1
ATOM 3903 C CA . GLU A 1 495 ? 8.228 14.771 -21.565 1.00 78.12 495 GLU A CA 1
ATOM 3904 C C . GLU A 1 495 ? 6.887 15.425 -21.215 1.00 78.12 495 GLU A C 1
ATOM 3906 O O . GLU A 1 495 ? 6.320 16.138 -22.044 1.00 78.12 495 GLU A O 1
ATOM 3911 N N . ARG A 1 496 ? 6.403 15.248 -19.981 1.00 76.75 496 ARG A N 1
ATOM 3912 C CA . ARG A 1 496 ? 5.192 15.917 -19.496 1.00 76.75 496 ARG A CA 1
ATOM 3913 C C . ARG A 1 496 ? 5.360 17.435 -19.461 1.00 76.75 496 ARG A C 1
ATOM 3915 O O . ARG A 1 496 ? 4.521 18.149 -20.001 1.00 76.75 496 ARG A O 1
ATOM 3922 N N . ARG A 1 497 ? 6.470 17.938 -18.911 1.00 75.12 497 ARG A N 1
ATOM 3923 C CA . ARG A 1 497 ? 6.787 19.379 -18.904 1.00 75.12 497 ARG A CA 1
ATOM 3924 C C . ARG A 1 497 ? 6.823 19.948 -20.322 1.00 75.12 497 ARG A C 1
ATOM 3926 O O . ARG A 1 497 ? 6.246 21.004 -20.564 1.00 75.12 497 ARG A O 1
ATOM 3933 N N . ARG A 1 498 ? 7.417 19.213 -21.269 1.00 76.75 498 ARG A N 1
ATOM 3934 C CA . ARG A 1 498 ? 7.438 19.574 -22.693 1.00 76.75 498 ARG A CA 1
ATOM 3935 C C . ARG A 1 498 ? 6.029 19.681 -23.280 1.00 76.75 498 ARG A C 1
ATOM 3937 O O . ARG A 1 498 ? 5.746 20.677 -23.938 1.00 76.75 498 ARG A O 1
ATOM 3944 N N . ARG A 1 499 ? 5.161 18.684 -23.053 1.00 75.12 499 ARG A N 1
ATOM 3945 C CA . ARG A 1 499 ? 3.759 18.697 -23.529 1.00 75.12 499 ARG A CA 1
ATOM 3946 C C . ARG A 1 499 ? 2.994 19.909 -22.993 1.00 75.12 499 ARG A C 1
ATOM 3948 O O . ARG A 1 499 ? 2.301 20.572 -23.752 1.00 75.12 499 ARG A O 1
ATOM 3955 N N . LEU A 1 500 ? 3.224 20.250 -21.727 1.00 71.31 500 LEU A N 1
ATOM 3956 C CA . LEU A 1 500 ? 2.594 21.379 -21.040 1.00 71.31 500 LEU A CA 1
ATOM 3957 C C . LEU A 1 500 ? 3.228 22.749 -21.347 1.00 71.31 500 LEU A C 1
ATOM 3959 O O . LEU A 1 500 ? 2.789 23.768 -20.808 1.00 71.31 500 LEU A O 1
ATOM 3963 N N . GLY A 1 501 ? 4.274 22.802 -22.180 1.00 72.62 501 GLY A N 1
ATOM 3964 C CA . GLY A 1 501 ? 4.994 24.039 -22.497 1.00 72.62 501 GLY A CA 1
ATOM 3965 C C . GLY A 1 501 ? 5.715 24.664 -21.295 1.00 72.62 501 GLY A C 1
ATOM 3966 O O . GLY A 1 501 ? 5.925 25.877 -21.264 1.00 72.62 501 GLY A O 1
ATOM 3967 N N . LEU A 1 502 ? 6.064 23.856 -20.292 1.00 72.94 502 LEU A N 1
ATOM 3968 C CA . LEU A 1 502 ? 6.799 24.280 -19.103 1.00 72.94 502 LEU A CA 1
ATOM 3969 C C . LEU A 1 502 ? 8.316 24.234 -19.353 1.00 72.94 502 LEU A C 1
ATOM 3971 O O . LEU A 1 502 ? 8.782 23.415 -20.153 1.00 72.94 502 LEU A O 1
ATOM 3975 N N . PRO A 1 503 ? 9.117 25.061 -18.651 1.00 70.19 503 PRO A N 1
ATOM 3976 C CA . PRO A 1 503 ? 10.572 24.984 -18.728 1.00 70.19 503 PRO A CA 1
ATOM 3977 C C . PRO A 1 503 ? 11.058 23.575 -18.388 1.00 70.19 503 PRO A C 1
ATOM 3979 O O . PRO A 1 503 ? 10.633 23.006 -17.382 1.00 70.19 503 PRO A O 1
ATOM 3982 N N . LEU A 1 504 ? 11.944 23.004 -19.201 1.00 67.62 504 LEU A N 1
ATOM 3983 C CA . LEU A 1 504 ? 12.551 21.706 -18.902 1.00 67.62 504 LEU A CA 1
ATOM 3984 C C . LEU A 1 504 ? 13.473 21.804 -17.679 1.00 67.62 504 LEU A C 1
ATOM 3986 O O . LEU A 1 504 ? 13.967 22.887 -17.355 1.00 67.62 504 LEU A O 1
ATOM 3990 N N . ALA A 1 505 ? 13.711 20.674 -17.010 1.00 63.47 505 ALA A N 1
ATOM 3991 C CA . ALA A 1 505 ? 14.699 20.603 -15.939 1.00 63.47 505 ALA A CA 1
ATOM 3992 C C . ALA A 1 505 ? 16.097 21.006 -16.451 1.00 63.47 505 ALA A C 1
ATOM 3994 O O . ALA A 1 505 ? 16.425 20.830 -17.631 1.00 63.47 505 ALA A O 1
ATOM 3995 N N . ALA A 1 506 ? 16.931 21.558 -15.568 1.00 54.12 506 ALA A N 1
ATOM 3996 C CA . ALA A 1 506 ? 18.272 22.006 -15.930 1.00 54.12 506 ALA A CA 1
ATOM 3997 C C . ALA A 1 506 ? 19.097 20.839 -16.514 1.00 54.12 506 ALA A C 1
ATOM 3999 O O . ALA A 1 506 ? 19.257 19.800 -15.881 1.00 54.12 506 ALA A O 1
ATOM 4000 N N . GLY A 1 507 ? 19.616 21.006 -17.736 1.00 55.19 507 GLY A N 1
ATOM 4001 C CA . GLY A 1 507 ? 20.387 19.972 -18.442 1.00 55.19 507 GLY A CA 1
ATOM 4002 C C . GLY A 1 507 ? 19.563 18.980 -19.277 1.00 55.19 507 GLY A C 1
ATOM 4003 O O . GLY A 1 507 ? 20.149 18.130 -19.945 1.00 55.19 507 GLY A O 1
ATOM 4004 N N . ALA A 1 508 ? 18.230 19.086 -19.301 1.00 59.12 508 ALA A N 1
ATOM 4005 C CA . ALA A 1 508 ? 17.389 18.290 -20.193 1.00 59.12 508 ALA A CA 1
ATOM 4006 C C . ALA A 1 508 ? 17.369 18.877 -21.619 1.00 59.12 508 ALA A C 1
ATOM 4008 O O . ALA A 1 508 ? 17.158 20.075 -21.815 1.00 59.12 508 ALA A O 1
ATOM 4009 N N . SER A 1 509 ? 17.590 18.031 -22.632 1.00 56.16 509 SER A N 1
ATOM 4010 C CA . SER A 1 509 ? 17.555 18.456 -24.039 1.00 56.16 509 SER A CA 1
ATOM 4011 C C . SER A 1 509 ? 16.114 18.649 -24.539 1.00 56.16 509 SER A C 1
ATOM 4013 O O . SER A 1 509 ? 15.205 17.918 -24.147 1.00 56.16 509 SER A O 1
ATOM 4015 N N . GLN A 1 510 ? 15.900 19.624 -25.432 1.00 56.53 510 GLN A N 1
ATOM 4016 C CA . GLN A 1 510 ? 14.573 19.976 -25.967 1.00 56.53 510 GLN A CA 1
ATOM 4017 C C . GLN A 1 510 ? 13.969 18.920 -26.914 1.00 56.53 510 GLN A C 1
ATOM 4019 O O . GLN A 1 510 ? 12.783 18.985 -27.234 1.00 56.53 510 GLN A O 1
ATOM 4024 N N . SER A 1 511 ? 14.763 17.941 -27.354 1.00 52.72 511 SER A N 1
ATOM 4025 C CA . SER A 1 511 ? 14.361 16.923 -28.325 1.00 52.72 511 SER A CA 1
ATOM 4026 C C . SER A 1 511 ? 15.281 15.705 -28.220 1.00 52.72 511 SER A C 1
ATOM 4028 O O . SER A 1 511 ? 16.305 15.642 -28.898 1.00 52.72 511 SER A O 1
ATOM 4030 N N . LEU A 1 512 ? 14.909 14.718 -27.402 1.00 56.50 512 LEU A N 1
ATOM 4031 C CA . LEU A 1 512 ? 15.477 13.373 -27.522 1.00 56.50 512 LEU A CA 1
ATOM 4032 C C . LEU A 1 512 ? 14.753 12.649 -28.661 1.00 56.50 512 LEU A C 1
ATOM 4034 O O . LEU A 1 512 ? 13.518 12.534 -28.627 1.00 56.50 512 LEU A O 1
ATOM 4038 N N . SER A 1 513 ? 15.508 12.153 -29.647 1.00 59.38 513 SER A N 1
ATOM 4039 C CA . SER A 1 513 ? 14.970 11.216 -30.640 1.00 59.38 513 SER A CA 1
ATOM 4040 C C . SER A 1 513 ? 14.412 9.968 -29.933 1.00 59.38 513 SER A C 1
ATOM 4042 O O . SER A 1 513 ? 14.730 9.711 -28.768 1.00 59.38 513 SER A O 1
ATOM 4044 N N . SER A 1 514 ? 13.555 9.178 -30.588 1.00 60.16 514 SER A N 1
ATOM 4045 C CA . SER A 1 514 ? 12.997 7.956 -29.978 1.00 60.16 514 SER A CA 1
ATOM 4046 C C . SER A 1 514 ? 14.081 6.964 -29.525 1.00 60.16 514 SER A C 1
ATOM 4048 O O . SER A 1 514 ? 13.849 6.232 -28.562 1.00 60.16 514 SER A O 1
ATOM 4050 N N . SER A 1 515 ? 15.264 6.993 -30.154 1.00 60.34 515 SER A N 1
ATOM 4051 C CA . SER A 1 515 ? 16.461 6.231 -29.774 1.00 60.34 515 SER A CA 1
ATOM 4052 C C . SER A 1 515 ? 17.260 6.829 -28.610 1.00 60.34 515 SER A C 1
ATOM 4054 O O . SER A 1 515 ? 17.941 6.080 -27.919 1.00 60.34 515 SER A O 1
ATOM 4056 N N . ASP A 1 516 ? 17.163 8.138 -28.354 1.00 64.56 516 ASP A N 1
ATOM 4057 C CA . ASP A 1 516 ? 17.895 8.805 -27.260 1.00 64.56 516 ASP A CA 1
ATOM 4058 C C . ASP A 1 516 ? 17.109 8.820 -25.938 1.00 64.56 516 ASP A C 1
ATOM 4060 O O . ASP A 1 516 ? 17.625 9.224 -24.892 1.00 64.56 516 ASP A O 1
ATOM 4064 N N . ARG A 1 517 ? 15.833 8.410 -25.962 1.00 72.44 517 ARG A N 1
ATOM 4065 C CA . ARG A 1 517 ? 15.009 8.292 -24.753 1.00 72.44 517 ARG A CA 1
ATOM 4066 C C . ARG A 1 517 ? 15.438 7.063 -23.945 1.00 72.44 517 ARG A C 1
ATOM 4068 O O . ARG A 1 517 ? 15.662 6.004 -24.533 1.00 72.44 517 ARG A O 1
ATOM 4075 N N . PRO A 1 518 ? 15.504 7.157 -22.603 1.00 79.06 518 PRO A N 1
ATOM 4076 C CA . PRO A 1 518 ? 15.838 6.001 -21.786 1.00 79.06 518 PRO A CA 1
ATOM 4077 C C . PRO A 1 518 ? 14.815 4.881 -22.022 1.00 79.06 518 PRO A C 1
ATOM 4079 O O . PRO A 1 518 ? 13.610 5.162 -22.081 1.00 79.06 518 PRO A O 1
ATOM 4082 N N . PRO A 1 519 ? 15.271 3.623 -22.158 1.00 80.69 519 PRO A N 1
ATOM 4083 C CA . PRO A 1 519 ? 14.371 2.500 -22.340 1.00 80.69 519 PRO A CA 1
ATOM 4084 C C . PRO A 1 519 ? 13.448 2.357 -21.130 1.00 80.69 519 PRO A C 1
ATOM 4086 O O . PRO A 1 519 ? 13.814 2.675 -19.995 1.00 80.69 519 PRO A O 1
ATOM 4089 N N . ARG A 1 520 ? 12.248 1.840 -21.384 1.00 83.38 520 ARG A N 1
ATOM 4090 C CA . ARG A 1 520 ? 11.347 1.323 -20.361 1.00 83.38 520 ARG A CA 1
ATOM 4091 C C . ARG A 1 520 ? 12.113 0.282 -19.531 1.00 83.38 520 ARG A C 1
ATOM 4093 O O . ARG A 1 520 ? 12.647 -0.651 -20.131 1.00 83.38 520 ARG A O 1
ATOM 4100 N N . PRO A 1 521 ? 12.212 0.416 -18.200 1.00 83.81 521 PRO A N 1
ATOM 4101 C CA . PRO A 1 521 ? 12.875 -0.576 -17.361 1.00 83.81 521 PRO A CA 1
ATOM 4102 C C . PRO A 1 521 ? 12.103 -1.901 -17.345 1.00 83.81 521 PRO A C 1
ATOM 4104 O O . PRO A 1 521 ? 10.877 -1.926 -17.449 1.00 83.81 521 PRO A O 1
ATOM 4107 N N . ALA A 1 522 ? 12.837 -3.002 -17.175 1.00 84.50 522 ALA A N 1
ATOM 4108 C CA . ALA A 1 522 ? 12.254 -4.320 -16.937 1.00 84.50 522 ALA A CA 1
ATOM 4109 C C . ALA A 1 522 ? 11.549 -4.359 -15.574 1.00 84.50 522 ALA A C 1
ATOM 4111 O O . ALA A 1 522 ? 12.064 -3.787 -14.607 1.00 84.50 522 ALA A O 1
ATOM 4112 N N . ALA A 1 523 ? 10.430 -5.073 -15.475 1.00 87.31 523 ALA A N 1
ATOM 4113 C CA . ALA A 1 523 ? 9.737 -5.335 -14.216 1.00 87.31 523 ALA A CA 1
ATOM 4114 C C . ALA A 1 523 ? 9.597 -6.841 -13.981 1.00 87.31 523 ALA A C 1
ATOM 4116 O O . ALA A 1 523 ? 9.485 -7.629 -14.924 1.00 87.31 523 ALA A O 1
ATOM 4117 N N . ARG A 1 524 ? 9.610 -7.240 -12.711 1.00 89.19 524 ARG A N 1
ATOM 4118 C CA . ARG A 1 524 ? 9.475 -8.632 -12.286 1.00 89.19 524 ARG A CA 1
ATOM 4119 C C . ARG A 1 524 ? 8.501 -8.736 -11.123 1.00 89.19 524 ARG A C 1
ATOM 4121 O O . ARG A 1 524 ? 8.490 -7.855 -10.263 1.00 89.19 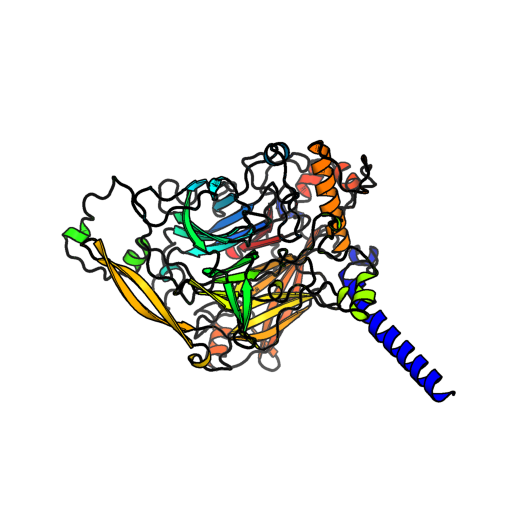524 ARG A O 1
ATOM 4128 N N . ILE A 1 525 ? 7.707 -9.802 -11.119 1.00 93.00 525 ILE A N 1
ATOM 4129 C CA . ILE A 1 525 ? 6.854 -10.194 -10.001 1.00 93.00 525 ILE A CA 1
ATOM 4130 C C . ILE A 1 525 ? 7.223 -11.605 -9.580 1.00 93.00 525 ILE A C 1
ATOM 4132 O O . ILE A 1 525 ? 7.157 -12.532 -10.392 1.00 93.00 525 ILE A O 1
ATOM 4136 N N . ASP A 1 526 ? 7.541 -11.736 -8.301 1.00 92.00 526 ASP A N 1
ATOM 4137 C CA . ASP A 1 526 ? 7.926 -12.983 -7.662 1.00 92.00 526 ASP A CA 1
ATOM 4138 C C . ASP A 1 526 ? 6.857 -13.372 -6.634 1.00 92.00 526 ASP A C 1
ATOM 4140 O O . ASP A 1 526 ? 6.363 -12.519 -5.889 1.00 92.00 526 ASP A O 1
ATOM 4144 N N . GLN A 1 527 ? 6.515 -14.658 -6.589 1.00 92.38 527 GLN A N 1
ATOM 4145 C CA . GLN A 1 527 ? 5.778 -15.271 -5.490 1.00 92.38 527 GLN A CA 1
ATOM 4146 C C . GLN A 1 527 ? 6.772 -16.031 -4.624 1.00 92.38 527 GLN A C 1
ATOM 4148 O O . GLN A 1 527 ? 7.512 -16.874 -5.130 1.00 92.38 527 GLN A O 1
ATOM 4153 N N . THR A 1 528 ? 6.705 -15.825 -3.317 1.00 89.62 528 THR A N 1
ATOM 4154 C CA . THR A 1 528 ? 7.412 -16.656 -2.352 1.00 89.62 528 THR A CA 1
ATOM 4155 C C . THR A 1 528 ? 6.431 -17.426 -1.490 1.00 89.62 528 THR A C 1
ATOM 4157 O O . THR A 1 528 ? 5.581 -16.849 -0.807 1.00 89.62 528 THR A O 1
ATOM 4160 N N . THR A 1 529 ? 6.601 -18.744 -1.470 1.00 86.31 529 THR A N 1
ATOM 4161 C CA . THR A 1 529 ? 5.878 -19.637 -0.566 1.00 86.31 529 THR A CA 1
ATOM 4162 C C . THR A 1 529 ? 6.773 -20.068 0.583 1.00 86.31 529 THR A C 1
ATOM 4164 O O . THR A 1 529 ? 7.903 -20.512 0.376 1.00 86.31 529 THR A O 1
ATOM 4167 N N . TRP A 1 530 ? 6.233 -19.994 1.797 1.00 80.50 530 TRP A N 1
ATOM 4168 C CA . TRP A 1 530 ? 6.865 -20.517 3.003 1.00 80.50 530 TRP A CA 1
ATOM 4169 C C . TRP A 1 530 ? 6.489 -21.974 3.216 1.00 80.50 530 TRP A C 1
ATOM 4171 O O . TRP A 1 530 ? 5.320 -22.333 3.176 1.00 80.50 530 TRP A O 1
ATOM 4181 N N . VAL A 1 531 ? 7.462 -22.822 3.500 1.00 79.06 531 VAL A N 1
ATOM 4182 C CA . VAL A 1 531 ? 7.250 -24.244 3.741 1.00 79.06 531 VAL A CA 1
ATOM 4183 C C . VAL A 1 531 ? 7.738 -24.585 5.141 1.00 79.06 531 VAL A C 1
ATOM 4185 O O . VAL A 1 531 ? 8.877 -24.305 5.507 1.00 79.06 531 VAL A O 1
ATOM 4188 N N . PHE A 1 532 ? 6.878 -25.199 5.948 1.00 75.44 532 PHE A N 1
ATOM 4189 C CA . PHE A 1 532 ? 7.155 -25.487 7.350 1.00 75.44 532 PHE A CA 1
ATOM 4190 C C . PHE A 1 532 ? 7.666 -26.919 7.512 1.00 75.44 532 PHE A C 1
ATOM 4192 O O . PHE A 1 532 ? 6.933 -27.883 7.284 1.00 75.44 532 PHE A O 1
ATOM 4199 N N . ARG A 1 533 ? 8.918 -27.089 7.943 1.00 71.12 533 ARG A N 1
ATOM 4200 C CA . ARG A 1 533 ? 9.504 -28.411 8.193 1.00 71.12 533 ARG A CA 1
ATOM 4201 C C . ARG A 1 533 ? 9.493 -28.781 9.666 1.00 71.12 533 ARG A C 1
ATOM 4203 O O . ARG A 1 533 ? 9.963 -28.038 10.528 1.00 71.12 533 ARG A O 1
ATOM 4210 N N . HIS A 1 534 ? 9.044 -30.005 9.929 1.00 62.81 534 HIS A N 1
ATOM 4211 C CA . HIS A 1 534 ? 9.273 -30.702 11.187 1.00 62.81 534 HIS A CA 1
ATOM 4212 C C . HIS A 1 534 ? 10.404 -31.716 10.993 1.00 62.81 534 HIS A C 1
ATOM 4214 O O . HIS A 1 534 ? 10.317 -32.524 10.070 1.00 62.81 534 HIS A O 1
ATOM 4220 N N . PHE A 1 535 ? 11.433 -31.673 11.854 1.00 57.72 535 PHE A N 1
ATOM 4221 C CA . PHE A 1 535 ? 12.600 -32.574 11.911 1.00 57.72 535 PHE A CA 1
ATOM 4222 C C . PHE A 1 535 ? 12.640 -33.681 10.830 1.00 57.72 535 PHE A C 1
ATOM 4224 O O . PHE A 1 535 ? 12.060 -34.750 11.003 1.00 57.72 535 PHE A O 1
ATOM 4231 N N . GLY A 1 536 ? 13.348 -33.418 9.725 1.00 51.78 536 GLY A N 1
ATOM 4232 C CA . GLY A 1 536 ? 13.901 -34.446 8.833 1.00 51.78 536 GLY A CA 1
ATOM 4233 C C . GLY A 1 536 ? 13.119 -34.831 7.571 1.00 51.78 536 GLY A C 1
ATOM 4234 O O . GLY A 1 536 ? 13.767 -35.221 6.606 1.00 51.78 536 GLY A O 1
ATOM 4235 N N . SER A 1 537 ? 11.788 -34.704 7.502 1.00 54.44 537 SER A N 1
ATOM 4236 C CA . SER A 1 537 ? 11.063 -35.100 6.266 1.00 54.44 537 SER A CA 1
ATOM 4237 C C . SER A 1 537 ? 9.626 -34.602 6.112 1.00 54.44 537 SER A C 1
ATOM 4239 O O . SER A 1 537 ? 9.126 -34.550 4.990 1.00 54.44 537 SER A O 1
ATOM 4241 N N . VAL A 1 538 ? 8.939 -34.223 7.193 1.00 58.72 538 VAL A N 1
ATOM 4242 C CA . VAL A 1 538 ? 7.532 -33.815 7.096 1.00 58.72 538 VAL A CA 1
ATOM 4243 C C . VAL A 1 538 ? 7.448 -32.329 6.765 1.00 58.72 538 VAL A C 1
ATOM 4245 O O . VAL A 1 538 ? 7.652 -31.472 7.626 1.00 58.72 538 VAL A O 1
ATOM 4248 N N . VAL A 1 539 ? 7.113 -32.056 5.507 1.00 67.25 539 VAL A N 1
ATOM 4249 C CA . VAL A 1 539 ? 6.782 -30.734 4.976 1.00 67.25 539 VAL A CA 1
ATOM 4250 C C . VAL A 1 539 ? 5.308 -30.422 5.252 1.00 67.25 539 VAL A C 1
ATOM 4252 O O . VAL A 1 539 ? 4.433 -31.260 5.018 1.00 67.25 539 VAL A O 1
ATOM 4255 N N . ALA A 1 540 ? 5.021 -29.245 5.802 1.00 68.88 540 ALA A N 1
ATOM 4256 C CA . ALA A 1 540 ? 3.688 -28.666 5.875 1.00 68.88 540 ALA A CA 1
ATOM 4257 C C . ALA A 1 540 ? 3.642 -27.382 5.044 1.00 68.88 540 ALA A C 1
ATOM 4259 O O . ALA A 1 540 ? 4.426 -26.463 5.276 1.00 68.88 540 ALA A O 1
ATOM 4260 N N . HIS A 1 541 ? 2.735 -27.335 4.073 1.00 73.25 541 HIS A N 1
ATOM 4261 C CA . HIS A 1 541 ? 2.494 -26.132 3.280 1.00 73.25 541 HIS A CA 1
ATOM 4262 C C . HIS A 1 541 ? 1.558 -25.167 4.027 1.00 73.25 541 HIS A C 1
ATOM 4264 O O . HIS A 1 541 ? 0.814 -25.619 4.903 1.00 73.25 541 HIS A O 1
ATOM 4270 N N . PRO A 1 542 ? 1.539 -23.866 3.686 1.00 68.31 542 PRO A N 1
ATOM 4271 C CA . PRO A 1 542 ? 0.719 -22.878 4.386 1.00 68.31 542 PRO A CA 1
ATOM 4272 C C . PRO A 1 542 ? -0.787 -23.157 4.338 1.00 68.31 542 PRO A C 1
ATOM 4274 O O . PRO A 1 542 ? -1.506 -22.840 5.280 1.00 68.31 542 PRO A O 1
ATOM 4277 N N . TRP A 1 543 ? -1.270 -23.805 3.275 1.00 73.69 543 TRP A N 1
ATOM 4278 C CA . TRP A 1 543 ? -2.673 -24.212 3.135 1.00 73.69 543 TRP A CA 1
ATOM 4279 C C . TRP A 1 543 ? -3.029 -25.493 3.901 1.00 73.69 543 TRP A C 1
ATOM 4281 O O . TRP A 1 543 ? -4.202 -25.840 3.994 1.00 73.69 543 TRP A O 1
ATOM 4291 N N . GLN A 1 544 ? -2.058 -26.197 4.497 1.00 75.81 544 GLN A N 1
ATOM 4292 C CA . GLN A 1 544 ? -2.327 -27.310 5.416 1.00 75.81 544 GLN A CA 1
ATOM 4293 C C . GLN A 1 544 ? -2.644 -26.766 6.818 1.00 75.81 544 GLN A C 1
ATOM 4295 O O . GLN A 1 544 ? -1.958 -27.085 7.795 1.00 75.81 544 GLN A O 1
ATOM 4300 N N . THR A 1 545 ? -3.674 -25.920 6.902 1.00 74.94 545 THR A N 1
ATOM 4301 C CA . THR A 1 545 ? -4.029 -25.123 8.084 1.00 74.94 545 THR A CA 1
ATOM 4302 C C . THR A 1 545 ? -4.236 -25.986 9.320 1.00 74.94 545 THR A C 1
ATOM 4304 O O . THR A 1 545 ? -3.648 -25.684 10.351 1.00 74.94 545 THR A O 1
ATOM 4307 N N . ASP A 1 546 ? -4.927 -27.121 9.204 1.00 75.94 546 ASP A N 1
ATOM 4308 C CA . ASP A 1 546 ? -5.200 -28.030 10.330 1.00 75.94 546 ASP A CA 1
ATOM 4309 C C . ASP A 1 546 ? -3.917 -28.654 10.892 1.00 75.94 546 ASP A C 1
ATOM 4311 O O . ASP A 1 546 ? -3.731 -28.816 12.101 1.00 75.94 546 ASP A O 1
ATOM 4315 N N . LYS A 1 547 ? -2.979 -28.986 9.998 1.00 76.50 547 LYS A N 1
ATOM 4316 C CA . LYS A 1 547 ? -1.676 -29.541 10.370 1.00 76.50 547 LYS A CA 1
ATOM 4317 C C . LYS A 1 547 ? -0.829 -28.487 11.073 1.00 76.50 547 LYS A C 1
ATOM 4319 O O . LYS A 1 547 ? -0.168 -28.813 12.059 1.00 76.50 547 LYS A O 1
ATOM 4324 N N . LEU A 1 548 ? -0.844 -27.246 10.583 1.00 74.06 548 LEU A N 1
ATOM 4325 C CA . LEU A 1 548 ? -0.158 -26.121 11.219 1.00 74.06 548 LEU A CA 1
ATOM 4326 C C . LEU A 1 548 ? -0.797 -25.782 12.572 1.00 74.06 548 LEU A C 1
ATOM 4328 O O . LEU A 1 548 ? -0.071 -25.658 13.557 1.00 74.06 548 LEU A O 1
ATOM 4332 N N . ALA A 1 549 ? -2.127 -25.757 12.648 1.00 75.00 549 ALA A N 1
ATOM 4333 C CA . ALA A 1 549 ? -2.899 -25.523 13.861 1.00 75.00 549 ALA A CA 1
ATOM 4334 C C . ALA A 1 549 ? -2.558 -26.537 14.951 1.00 75.00 549 ALA A C 1
ATOM 4336 O O . ALA A 1 549 ? -2.149 -26.162 16.049 1.00 75.00 549 ALA A O 1
ATOM 4337 N N . LEU A 1 550 ? -2.607 -27.832 14.626 1.00 76.50 550 LEU A N 1
ATOM 4338 C CA . LEU A 1 550 ? -2.254 -28.902 15.556 1.00 76.50 550 LEU A CA 1
ATOM 4339 C C . LEU A 1 550 ? -0.808 -28.781 16.061 1.00 76.50 550 LEU A C 1
ATOM 4341 O O . LEU A 1 550 ? -0.512 -29.132 17.204 1.00 76.50 550 LEU A O 1
ATOM 4345 N N . LYS A 1 551 ? 0.123 -28.324 15.214 1.00 73.94 551 LYS A N 1
ATOM 4346 C CA . LYS A 1 551 ? 1.529 -28.130 15.599 1.00 73.94 551 LYS A CA 1
ATOM 4347 C C . LYS A 1 551 ? 1.707 -26.908 16.499 1.00 73.94 551 LYS A C 1
ATOM 4349 O O . LYS A 1 551 ? 2.386 -27.041 17.518 1.00 73.94 551 LYS A O 1
ATOM 4354 N N . LYS A 1 552 ? 1.049 -25.784 16.191 1.00 71.50 552 LYS A N 1
ATOM 4355 C CA . LYS A 1 552 ? 1.028 -24.584 17.043 1.00 71.50 552 LYS A CA 1
ATOM 4356 C C . LYS A 1 552 ? 0.408 -24.877 18.413 1.00 71.50 552 LYS A C 1
ATOM 4358 O O . LYS A 1 552 ? 1.027 -24.572 19.426 1.00 71.50 552 LYS A O 1
ATOM 4363 N N . GLN A 1 553 ? -0.736 -25.566 18.464 1.00 71.56 553 GLN A N 1
ATOM 4364 C CA . GLN A 1 553 ? -1.386 -25.986 19.717 1.00 71.56 553 GLN A CA 1
ATOM 4365 C C . GLN A 1 553 ? -0.487 -26.877 20.586 1.00 71.56 553 GLN A C 1
ATOM 4367 O O . GLN A 1 553 ? -0.530 -26.808 21.811 1.00 71.56 553 GLN A O 1
ATOM 4372 N N . LYS A 1 554 ? 0.365 -27.697 19.962 1.00 72.81 554 LYS A N 1
ATOM 4373 C CA . LYS A 1 554 ? 1.361 -28.534 20.652 1.00 72.81 554 LYS A CA 1
ATOM 4374 C C . LYS A 1 554 ? 2.642 -27.778 21.036 1.00 72.81 554 LYS A C 1
ATOM 4376 O O . LYS A 1 554 ? 3.574 -28.408 21.530 1.00 72.81 554 LYS A O 1
ATOM 4381 N N . GLY A 1 555 ? 2.718 -26.469 20.785 1.00 67.00 555 GLY A N 1
ATOM 4382 C CA . GLY A 1 555 ? 3.894 -25.638 21.060 1.00 67.00 555 GLY A CA 1
ATOM 4383 C C . GLY A 1 555 ? 5.107 -25.964 20.183 1.00 67.00 555 GLY A C 1
ATOM 4384 O O . GLY A 1 555 ? 6.240 -25.684 20.572 1.00 67.00 555 GLY A O 1
ATOM 4385 N N . VAL A 1 556 ? 4.903 -26.598 19.023 1.00 68.62 556 VAL A N 1
ATOM 4386 C CA . VAL A 1 556 ? 5.997 -27.019 18.141 1.00 68.62 556 VAL A CA 1
ATOM 4387 C C . VAL A 1 556 ? 6.355 -25.893 17.180 1.00 68.62 556 VAL A C 1
ATOM 4389 O O . VAL A 1 556 ? 5.578 -25.561 16.286 1.00 68.62 556 VAL A O 1
ATOM 4392 N N . TRP A 1 557 ? 7.575 -25.375 17.311 1.00 64.25 557 TRP A N 1
ATOM 4393 C CA . TRP A 1 557 ? 8.160 -24.463 16.335 1.00 64.25 557 TRP A CA 1
ATOM 4394 C C . TRP A 1 557 ? 8.615 -25.225 15.092 1.00 64.25 557 TRP A C 1
ATOM 4396 O O . TRP A 1 557 ? 9.408 -26.166 15.171 1.00 64.25 557 TRP A O 1
ATOM 4406 N N . LEU A 1 558 ? 8.097 -24.821 13.935 1.00 69.00 558 LEU A N 1
ATOM 4407 C CA . LEU A 1 558 ? 8.462 -25.393 12.645 1.00 69.00 558 LEU A CA 1
ATOM 4408 C C . LEU A 1 558 ? 9.472 -24.477 11.963 1.00 69.00 558 LEU A C 1
ATOM 4410 O O . LEU A 1 558 ? 9.284 -23.263 11.906 1.00 69.00 558 LEU A O 1
ATOM 4414 N N . ARG A 1 559 ? 10.539 -25.061 11.417 1.00 72.56 559 ARG A N 1
ATOM 4415 C CA . ARG A 1 559 ? 11.501 -24.294 10.627 1.00 72.56 559 ARG A CA 1
ATOM 4416 C C . ARG A 1 559 ? 10.826 -23.864 9.325 1.00 72.56 559 ARG A C 1
ATOM 4418 O O . ARG A 1 559 ? 10.311 -24.725 8.614 1.00 72.56 559 ARG A O 1
ATOM 4425 N N . LYS A 1 560 ? 10.859 -22.567 9.014 1.00 76.81 560 LYS A N 1
ATOM 4426 C CA . LYS A 1 560 ? 10.434 -22.029 7.717 1.00 76.81 560 LYS A CA 1
ATOM 4427 C C . LYS A 1 560 ? 11.568 -22.187 6.701 1.00 76.81 560 LYS A C 1
ATOM 4429 O O . LYS A 1 560 ? 12.710 -21.80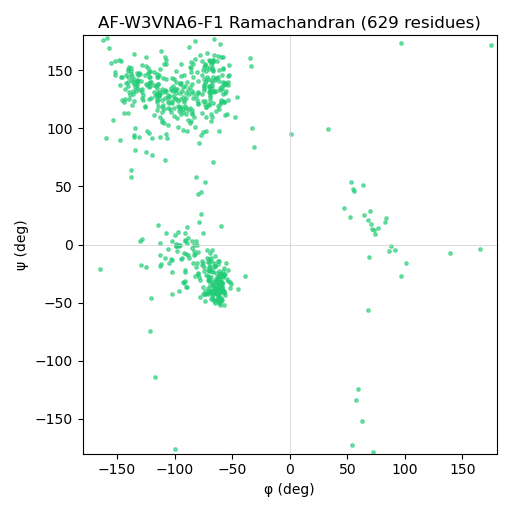7 6.958 1.00 76.81 560 LYS A O 1
ATOM 4434 N N . GLU A 1 561 ? 11.249 -22.781 5.567 1.00 80.56 561 GLU A N 1
ATOM 4435 C CA . GLU A 1 561 ? 12.011 -22.703 4.323 1.00 80.56 561 GLU A CA 1
ATOM 4436 C C . GLU A 1 561 ? 11.182 -21.923 3.307 1.00 80.56 561 GLU A C 1
ATOM 4438 O O . GLU A 1 561 ? 9.993 -21.696 3.531 1.00 80.56 561 GLU A O 1
ATOM 4443 N N . PHE A 1 562 ? 11.788 -21.499 2.203 1.00 84.69 562 PHE A N 1
ATOM 4444 C CA . PHE A 1 562 ? 11.057 -20.778 1.173 1.00 84.69 562 PHE A CA 1
ATOM 4445 C C . PHE A 1 562 ? 11.458 -21.187 -0.227 1.00 84.69 562 PHE A C 1
ATOM 4447 O O . PHE A 1 562 ? 12.594 -21.594 -0.483 1.00 84.69 562 PHE A O 1
ATOM 4454 N N . HIS A 1 563 ? 10.498 -21.023 -1.124 1.00 85.25 563 HIS A N 1
ATOM 4455 C CA . HIS A 1 563 ? 10.686 -21.147 -2.554 1.00 85.25 563 HIS A CA 1
ATOM 4456 C C . HIS A 1 563 ? 10.145 -19.891 -3.216 1.00 85.25 563 HIS A C 1
ATOM 4458 O O . HIS A 1 563 ? 8.990 -19.524 -3.001 1.00 85.25 563 HIS A O 1
ATOM 4464 N N . THR A 1 564 ? 11.000 -19.238 -3.996 1.00 86.06 564 THR A N 1
ATOM 4465 C CA . THR A 1 564 ? 10.649 -18.045 -4.760 1.00 86.06 564 THR A CA 1
ATOM 4466 C C . THR A 1 564 ? 10.526 -18.425 -6.225 1.00 86.06 564 THR A C 1
ATOM 4468 O O . THR A 1 564 ? 11.456 -18.986 -6.808 1.00 86.06 564 THR A O 1
ATOM 4471 N N . PHE A 1 565 ? 9.387 -18.099 -6.819 1.00 85.56 565 PHE A N 1
ATOM 4472 C CA . PHE A 1 565 ? 9.083 -18.337 -8.219 1.00 85.56 565 PHE A CA 1
ATOM 4473 C C . PHE A 1 565 ? 8.868 -17.001 -8.916 1.00 85.56 565 PHE A C 1
ATOM 4475 O O . PHE A 1 565 ? 8.059 -16.184 -8.479 1.00 85.56 565 PHE A O 1
ATOM 4482 N N . ASN A 1 566 ? 9.572 -16.788 -10.026 1.00 87.06 566 ASN A N 1
ATOM 4483 C CA . ASN A 1 566 ? 9.272 -15.672 -10.915 1.00 87.06 566 ASN A CA 1
ATOM 4484 C C . ASN A 1 566 ? 7.938 -15.996 -11.602 1.00 87.06 566 ASN A C 1
ATOM 4486 O O . ASN A 1 566 ? 7.854 -17.012 -12.289 1.00 87.06 566 ASN A O 1
ATOM 4490 N N . VAL A 1 567 ? 6.912 -15.165 -11.424 1.00 89.25 567 VAL A N 1
ATOM 4491 C CA . VAL A 1 567 ? 5.576 -15.408 -11.999 1.00 89.25 567 VAL A CA 1
ATOM 4492 C C . VAL A 1 567 ? 5.352 -14.550 -13.236 1.00 89.25 567 VAL A C 1
ATOM 4494 O O . VAL A 1 567 ? 4.865 -15.054 -14.243 1.00 89.25 567 VAL A O 1
ATOM 4497 N N . PHE A 1 568 ? 5.748 -13.275 -13.196 1.00 90.88 568 PHE A N 1
ATOM 4498 C CA . PHE A 1 568 ? 5.626 -12.358 -14.333 1.00 90.88 568 PHE A CA 1
ATOM 4499 C C . PHE A 1 568 ? 6.933 -11.610 -14.578 1.00 90.88 568 PHE A C 1
ATOM 4501 O O . PHE A 1 568 ? 7.608 -11.191 -13.635 1.00 90.88 568 PHE A O 1
ATOM 4508 N N . LYS A 1 569 ? 7.287 -11.394 -15.850 1.00 88.12 569 LYS A N 1
ATOM 4509 C CA . LYS A 1 569 ? 8.474 -10.609 -16.223 1.00 88.12 569 LYS A CA 1
ATOM 4510 C C . LYS A 1 569 ? 8.244 -9.818 -17.501 1.00 88.12 569 LYS A C 1
ATOM 4512 O O . LYS A 1 569 ? 7.956 -10.407 -18.542 1.00 88.12 569 LYS A O 1
ATOM 4517 N N . SER A 1 570 ? 8.441 -8.501 -17.430 1.00 85.94 570 SER A N 1
ATOM 4518 C CA . SER A 1 570 ? 8.519 -7.612 -18.589 1.00 85.94 570 SER A CA 1
ATOM 4519 C C . SER A 1 570 ? 9.978 -7.265 -18.909 1.00 85.94 570 SER A C 1
ATOM 4521 O O . SER A 1 570 ? 10.760 -6.997 -17.994 1.00 85.94 570 SER A O 1
ATOM 4523 N N . PRO A 1 571 ? 10.385 -7.279 -20.191 1.00 82.19 571 PRO A N 1
ATOM 4524 C CA . PRO A 1 571 ? 11.740 -6.902 -20.571 1.00 82.19 571 PRO A CA 1
ATOM 4525 C C . PRO A 1 571 ? 11.908 -5.381 -20.564 1.00 82.19 571 PRO A C 1
ATOM 4527 O O . PRO A 1 571 ? 10.930 -4.632 -20.610 1.00 82.19 571 PRO A O 1
ATOM 4530 N N . SER A 1 572 ? 13.162 -4.929 -20.556 1.00 82.12 572 SER A N 1
ATOM 4531 C CA . SER A 1 572 ? 13.478 -3.535 -20.853 1.00 82.12 572 SER A CA 1
ATOM 4532 C C . SER A 1 572 ? 13.330 -3.275 -22.347 1.00 82.12 572 SER A C 1
ATOM 4534 O O . SER A 1 572 ? 13.837 -4.071 -23.135 1.00 82.12 572 SER A O 1
ATOM 4536 N N . GLU A 1 573 ? 12.684 -2.178 -22.739 1.00 77.12 573 GLU A N 1
ATOM 4537 C CA . GLU A 1 573 ? 12.382 -1.902 -24.152 1.00 77.12 573 GLU A CA 1
ATOM 4538 C C . GLU A 1 573 ? 12.561 -0.430 -24.500 1.00 77.12 573 GLU A C 1
ATOM 4540 O O . GLU A 1 573 ? 12.174 0.454 -23.734 1.00 77.12 573 GLU A O 1
ATOM 4545 N N . THR A 1 574 ? 13.117 -0.141 -25.672 1.00 80.25 574 THR A N 1
ATOM 4546 C CA . THR A 1 574 ? 13.225 1.241 -26.157 1.00 80.25 574 THR A CA 1
ATOM 4547 C C . THR A 1 574 ? 11.880 1.753 -26.672 1.00 80.25 574 THR A C 1
ATOM 4549 O O . THR A 1 574 ? 10.995 0.986 -27.053 1.00 80.25 574 THR A O 1
ATOM 4552 N N . LYS A 1 575 ? 11.707 3.080 -26.724 1.00 76.25 575 LYS A N 1
ATOM 4553 C CA . LYS A 1 575 ? 10.483 3.672 -27.284 1.00 76.25 575 LYS A CA 1
ATOM 4554 C C . LYS A 1 575 ? 10.299 3.295 -28.758 1.00 76.25 575 LYS A C 1
ATOM 4556 O O . LYS A 1 575 ? 9.187 2.975 -29.159 1.00 76.25 575 LYS A O 1
ATOM 4561 N N . ALA A 1 576 ? 11.389 3.260 -29.525 1.00 75.56 576 ALA A N 1
ATOM 4562 C CA . ALA A 1 576 ? 11.376 2.842 -30.924 1.00 75.56 576 ALA A CA 1
ATOM 4563 C C . ALA A 1 576 ? 10.916 1.381 -31.098 1.00 75.56 576 ALA A C 1
ATOM 4565 O O . ALA A 1 576 ? 10.110 1.099 -31.977 1.00 75.56 576 ALA A O 1
ATOM 4566 N N . GLU A 1 577 ? 11.361 0.461 -30.234 1.00 78.44 577 GLU A N 1
ATOM 4567 C CA . GLU A 1 577 ? 10.904 -0.940 -30.245 1.00 78.44 577 GLU A CA 1
ATOM 4568 C C . GLU A 1 577 ? 9.417 -1.094 -29.921 1.00 78.44 577 GLU A C 1
ATOM 4570 O O . GLU A 1 577 ? 8.797 -2.056 -30.368 1.00 78.44 577 GLU A O 1
ATOM 4575 N N . ILE A 1 578 ? 8.851 -0.188 -29.119 1.00 77.06 578 ILE A N 1
ATOM 4576 C CA . ILE A 1 578 ? 7.421 -0.174 -28.792 1.00 77.06 578 ILE A CA 1
ATOM 4577 C C . ILE A 1 578 ? 6.619 0.419 -29.958 1.00 77.06 578 ILE A C 1
ATOM 4579 O O . ILE A 1 578 ? 5.601 -0.150 -30.341 1.00 77.06 578 ILE A O 1
ATOM 4583 N N . GLU A 1 579 ? 7.082 1.531 -30.535 1.00 75.81 579 GLU A N 1
ATOM 4584 C CA . GLU A 1 579 ? 6.419 2.243 -31.640 1.00 75.81 579 GLU A CA 1
ATOM 4585 C C . GLU A 1 579 ? 6.464 1.478 -32.969 1.00 75.81 579 GLU A C 1
ATOM 4587 O O . GLU A 1 579 ? 5.558 1.622 -33.783 1.00 75.81 579 GLU A O 1
ATOM 4592 N N . ALA A 1 580 ? 7.480 0.640 -33.192 1.00 80.94 580 ALA A N 1
ATOM 4593 C CA . ALA A 1 580 ? 7.597 -0.180 -34.398 1.00 80.94 580 ALA A CA 1
ATOM 4594 C C . ALA A 1 580 ? 6.596 -1.354 -34.457 1.00 80.94 580 ALA A C 1
ATOM 4596 O O . ALA A 1 580 ? 6.570 -2.084 -35.449 1.00 80.94 580 ALA A O 1
ATOM 4597 N N . ARG A 1 581 ? 5.800 -1.577 -33.402 1.00 78.88 581 ARG A N 1
ATOM 4598 C CA . ARG A 1 581 ? 4.889 -2.725 -33.300 1.00 78.88 581 ARG A CA 1
ATOM 4599 C C . ARG A 1 581 ? 3.545 -2.468 -33.948 1.00 78.88 581 ARG A C 1
ATOM 4601 O O . ARG A 1 581 ? 3.030 -1.356 -33.961 1.00 78.88 581 ARG A O 1
ATOM 4608 N N . THR A 1 582 ? 2.944 -3.558 -34.408 1.00 80.25 582 THR A N 1
ATOM 4609 C CA . THR A 1 582 ? 1.549 -3.560 -34.852 1.00 80.25 582 THR A CA 1
ATOM 4610 C C . THR A 1 582 ? 0.597 -3.504 -33.654 1.00 80.25 582 THR A C 1
ATOM 4612 O O . THR A 1 582 ? 0.931 -3.969 -32.561 1.00 80.25 582 THR A O 1
ATOM 4615 N N . GLU A 1 583 ? -0.608 -2.963 -33.849 1.00 72.12 583 GLU A N 1
ATOM 4616 C CA . GLU A 1 583 ? -1.643 -2.914 -32.803 1.00 72.12 583 GLU A CA 1
ATOM 4617 C C . GLU A 1 583 ? -1.993 -4.313 -32.274 1.00 72.12 583 GLU A C 1
ATOM 4619 O O . GLU A 1 583 ? -2.067 -4.517 -31.062 1.00 72.12 583 GLU A O 1
ATOM 4624 N N . ASP A 1 584 ? -2.095 -5.304 -33.165 1.00 76.06 584 ASP A N 1
ATOM 4625 C CA . ASP A 1 584 ? -2.334 -6.705 -32.804 1.00 76.06 584 ASP A CA 1
ATOM 4626 C C . ASP A 1 584 ? -1.257 -7.264 -31.865 1.00 76.06 584 ASP A C 1
ATOM 4628 O O . ASP A 1 584 ? -1.559 -8.024 -30.940 1.00 76.06 584 ASP A O 1
ATOM 4632 N N . GLU A 1 585 ? 0.008 -6.895 -32.084 1.00 76.06 585 GLU A N 1
ATOM 4633 C CA . GLU A 1 585 ? 1.115 -7.302 -31.219 1.00 76.06 585 GLU A CA 1
ATOM 4634 C C . GLU A 1 585 ? 1.042 -6.601 -29.855 1.00 76.06 585 GLU A C 1
ATOM 4636 O O . GLU A 1 585 ? 1.278 -7.237 -28.827 1.00 76.06 585 GLU A O 1
ATOM 4641 N N . LEU A 1 586 ? 0.665 -5.319 -29.821 1.00 70.94 586 LEU A N 1
ATOM 4642 C CA . LEU A 1 586 ? 0.495 -4.563 -28.577 1.00 70.94 586 LEU A CA 1
ATOM 4643 C C . LEU A 1 586 ? -0.633 -5.126 -27.701 1.00 70.94 586 LEU A C 1
ATOM 4645 O O . LEU A 1 586 ? -0.485 -5.158 -26.478 1.00 70.94 586 LEU A O 1
ATOM 4649 N N . VAL A 1 587 ? -1.728 -5.592 -28.309 1.00 69.75 587 VAL A N 1
ATOM 4650 C CA . VAL A 1 587 ? -2.862 -6.195 -27.592 1.00 69.75 587 VAL A CA 1
ATOM 4651 C C . VAL A 1 587 ? -2.516 -7.596 -27.083 1.00 69.75 587 VAL A C 1
ATOM 4653 O O . VAL A 1 587 ? -2.715 -7.887 -25.905 1.00 69.75 587 VAL A O 1
ATOM 4656 N N . LYS A 1 588 ? -1.957 -8.466 -27.936 1.00 75.12 588 LYS A N 1
ATOM 4657 C CA . LYS A 1 588 ? -1.664 -9.870 -27.578 1.00 75.12 588 LYS A CA 1
ATOM 4658 C C . LYS A 1 588 ? -0.547 -10.020 -26.551 1.00 75.12 588 LYS A C 1
ATOM 4660 O O . LYS A 1 588 ? -0.516 -11.002 -25.818 1.00 75.12 588 LYS A O 1
ATOM 4665 N N . ARG A 1 589 ? 0.382 -9.067 -26.505 1.00 76.12 589 ARG A N 1
ATOM 4666 C CA . ARG A 1 589 ? 1.537 -9.110 -25.606 1.00 76.12 589 ARG A CA 1
ATOM 4667 C C . ARG A 1 589 ? 1.177 -8.923 -24.129 1.00 76.12 589 ARG A C 1
ATOM 4669 O O . ARG A 1 589 ? 1.963 -9.310 -23.268 1.00 76.12 589 ARG A O 1
ATOM 4676 N N . GLY A 1 590 ? 0.032 -8.307 -23.856 1.00 83.06 590 GLY A N 1
ATOM 4677 C CA . GLY A 1 590 ? -0.370 -7.932 -22.512 1.00 83.06 590 GLY A CA 1
ATOM 4678 C C . GLY A 1 590 ? 0.413 -6.748 -21.939 1.00 83.06 590 GLY A C 1
ATOM 4679 O O . GLY A 1 590 ? 1.238 -6.106 -22.598 1.00 83.06 590 GLY A O 1
ATOM 4680 N N . PHE A 1 591 ? 0.099 -6.396 -20.698 1.00 85.88 591 PHE A N 1
ATOM 4681 C CA . PHE A 1 591 ? 0.555 -5.176 -20.047 1.00 85.88 591 PHE A CA 1
ATOM 4682 C C . PHE A 1 591 ? 0.849 -5.402 -18.575 1.00 85.88 591 PHE A C 1
ATOM 4684 O O . PHE A 1 591 ? -0.030 -5.788 -17.818 1.00 85.88 591 PHE A O 1
ATOM 4691 N N . LEU A 1 592 ? 2.063 -5.047 -18.169 1.00 89.19 592 LEU A N 1
ATOM 4692 C CA . LEU A 1 592 ? 2.457 -4.908 -16.775 1.00 89.19 592 LEU A CA 1
ATOM 4693 C C . LEU A 1 592 ? 2.938 -3.468 -16.550 1.00 89.19 592 LEU A C 1
ATOM 4695 O O . LEU A 1 592 ? 3.631 -2.963 -17.443 1.00 89.19 592 LEU A O 1
ATOM 4699 N N . PRO A 1 593 ? 2.621 -2.805 -15.421 1.00 90.06 593 PRO A N 1
ATOM 4700 C CA . PRO A 1 593 ? 3.118 -1.468 -15.139 1.00 90.06 593 PRO A CA 1
ATOM 4701 C C . PRO A 1 593 ? 4.646 -1.420 -15.127 1.00 90.06 593 PRO A C 1
ATOM 4703 O O . PRO A 1 593 ? 5.309 -2.320 -14.613 1.00 90.06 593 PRO A O 1
ATOM 4706 N N . THR A 1 594 ? 5.204 -0.353 -15.694 1.00 88.62 594 THR A N 1
ATOM 4707 C CA . THR A 1 594 ? 6.656 -0.166 -15.837 1.00 88.62 594 THR A CA 1
ATOM 4708 C C . THR A 1 594 ? 7.381 -0.170 -14.494 1.00 88.62 594 THR A C 1
ATOM 4710 O O . THR A 1 594 ? 8.410 -0.821 -14.321 1.00 88.62 594 THR A O 1
ATOM 4713 N N . VAL A 1 595 ? 6.837 0.587 -13.543 1.00 89.44 595 VAL A N 1
ATOM 4714 C CA . VAL A 1 595 ? 7.338 0.693 -12.175 1.00 89.44 595 VAL A CA 1
ATOM 4715 C C . VAL A 1 595 ? 6.183 0.280 -11.273 1.00 89.44 595 VAL A C 1
ATOM 4717 O O . VAL A 1 595 ? 5.295 1.102 -11.033 1.00 89.44 595 VAL A O 1
ATOM 4720 N N . PRO A 1 596 ? 6.131 -0.989 -10.841 1.00 92.25 596 PRO A N 1
ATOM 4721 C CA . PRO A 1 596 ? 5.062 -1.457 -9.978 1.00 92.25 596 PRO A CA 1
ATOM 4722 C C . PRO A 1 596 ? 5.197 -0.816 -8.594 1.00 92.25 596 PRO A C 1
ATOM 4724 O O . PRO A 1 596 ? 6.283 -0.798 -8.013 1.00 92.25 596 PRO A O 1
ATOM 4727 N N . THR A 1 597 ? 4.095 -0.279 -8.077 1.00 91.94 597 THR A N 1
ATOM 4728 C CA . THR A 1 597 ? 4.044 0.405 -6.774 1.00 91.94 597 THR A CA 1
ATOM 4729 C C . THR A 1 597 ? 2.991 -0.173 -5.835 1.00 91.94 597 THR A C 1
ATOM 4731 O O . THR A 1 597 ? 3.114 -0.006 -4.627 1.00 91.94 597 THR A O 1
ATOM 4734 N N . GLY A 1 598 ? 1.997 -0.901 -6.341 1.00 94.06 598 GLY A N 1
ATOM 4735 C CA . GLY A 1 598 ? 0.997 -1.589 -5.526 1.00 94.06 598 GLY A CA 1
ATOM 4736 C C . GLY A 1 598 ? 0.648 -2.957 -6.098 1.00 94.06 598 GLY A C 1
ATOM 4737 O O . GLY A 1 598 ? 0.744 -3.183 -7.308 1.00 94.06 598 GLY A O 1
ATOM 4738 N N . LEU A 1 599 ? 0.263 -3.872 -5.209 1.00 96.56 599 LEU A N 1
ATOM 4739 C CA . LEU A 1 599 ? -0.188 -5.219 -5.544 1.00 96.56 599 LEU A CA 1
ATOM 4740 C C . LEU A 1 599 ? -1.421 -5.568 -4.712 1.00 96.56 599 LEU A C 1
ATOM 4742 O O . LEU A 1 599 ? -1.453 -5.313 -3.513 1.00 96.56 599 LEU A O 1
ATOM 4746 N N . ALA A 1 600 ? -2.395 -6.227 -5.330 1.00 95.75 600 ALA A N 1
ATOM 4747 C CA . ALA A 1 600 ? -3.487 -6.889 -4.625 1.00 95.75 600 ALA A CA 1
ATOM 4748 C C . ALA A 1 600 ? -3.757 -8.246 -5.268 1.00 95.75 600 ALA A C 1
ATOM 4750 O O . ALA A 1 600 ? -3.704 -8.377 -6.488 1.00 95.75 600 ALA A O 1
ATOM 4751 N N . ILE A 1 601 ? -4.060 -9.257 -4.457 1.00 93.44 601 ILE A N 1
ATOM 4752 C CA . ILE A 1 601 ? -4.267 -10.623 -4.940 1.00 93.44 601 ILE A CA 1
ATOM 4753 C C . ILE A 1 601 ? -5.597 -11.208 -4.471 1.00 93.44 601 ILE A C 1
ATOM 4755 O O . ILE A 1 601 ? -5.903 -11.247 -3.270 1.00 93.44 601 ILE A O 1
ATOM 4759 N N . ASP A 1 602 ? -6.341 -11.721 -5.448 1.00 91.88 602 ASP A N 1
ATOM 4760 C CA . ASP A 1 602 ? -7.512 -12.570 -5.281 1.00 91.88 602 ASP A CA 1
ATOM 4761 C C . ASP A 1 602 ? -7.151 -14.003 -5.693 1.00 91.88 602 ASP A C 1
ATOM 4763 O O . ASP A 1 602 ? -7.190 -14.366 -6.869 1.00 91.88 602 ASP A O 1
ATOM 4767 N N . ILE A 1 603 ? -6.775 -14.840 -4.727 1.00 87.12 603 ILE A N 1
ATOM 4768 C CA . ILE A 1 603 ? -6.432 -16.241 -5.019 1.00 87.12 603 ILE A CA 1
ATOM 4769 C C . ILE A 1 603 ? -7.651 -17.030 -5.478 1.00 87.12 603 ILE A C 1
ATOM 4771 O O . ILE A 1 603 ? -7.513 -17.900 -6.335 1.00 87.12 603 ILE A O 1
ATOM 4775 N N . HIS A 1 604 ? -8.836 -16.735 -4.939 1.00 85.44 604 HIS A N 1
ATOM 4776 C CA . HIS A 1 604 ? -10.048 -17.478 -5.273 1.00 85.44 604 HIS A CA 1
ATOM 4777 C C . HIS A 1 604 ? -10.409 -17.289 -6.744 1.00 85.44 604 HIS A C 1
ATOM 4779 O O . HIS A 1 604 ? -10.731 -18.259 -7.429 1.00 85.44 604 HIS A O 1
ATOM 4785 N N . LYS A 1 605 ? -10.270 -16.062 -7.255 1.00 88.50 605 LYS A N 1
ATOM 4786 C CA . LYS A 1 605 ? -10.424 -15.771 -8.687 1.00 88.50 605 LYS A CA 1
ATOM 4787 C C . LYS A 1 605 ? -9.169 -16.032 -9.508 1.00 88.50 605 LYS A C 1
ATOM 4789 O O . LYS A 1 605 ? -9.230 -15.928 -10.729 1.00 88.50 605 LYS A O 1
ATOM 4794 N N . LYS A 1 606 ? -8.051 -16.370 -8.860 1.00 91.50 606 LYS A N 1
ATOM 4795 C CA . LYS A 1 606 ? -6.735 -16.521 -9.486 1.00 91.50 606 LYS A CA 1
ATOM 4796 C C . LYS A 1 606 ? -6.323 -15.257 -10.246 1.00 91.50 606 LYS A C 1
ATOM 4798 O O . LYS A 1 606 ? -5.889 -15.335 -11.389 1.00 91.50 606 LYS A O 1
ATOM 4803 N N . MET A 1 607 ? -6.466 -14.095 -9.612 1.00 92.81 607 MET A N 1
ATOM 4804 C CA . MET A 1 607 ? -6.148 -12.793 -10.200 1.00 92.81 607 MET A CA 1
ATOM 4805 C C . MET A 1 607 ? -5.151 -12.021 -9.337 1.00 92.81 607 MET A C 1
ATOM 4807 O O . MET A 1 607 ? -5.288 -11.942 -8.116 1.00 92.81 607 MET A O 1
ATOM 4811 N N . LEU A 1 608 ? -4.176 -11.400 -9.994 1.00 95.31 608 LEU A N 1
ATOM 4812 C CA . LEU A 1 608 ? -3.253 -10.430 -9.422 1.00 95.31 608 LEU A CA 1
ATOM 4813 C C . LEU A 1 608 ? -3.495 -9.069 -10.072 1.00 95.31 608 LEU A C 1
ATOM 4815 O O . LEU A 1 608 ? -3.526 -8.941 -11.292 1.00 95.31 608 LEU A O 1
ATOM 4819 N N . TYR A 1 609 ? -3.625 -8.041 -9.254 1.00 95.31 609 TYR A N 1
ATOM 4820 C CA . TYR A 1 609 ? -3.767 -6.663 -9.687 1.00 95.31 609 TYR A CA 1
ATOM 4821 C C . TYR A 1 609 ? -2.481 -5.910 -9.381 1.00 95.31 609 TYR A C 1
ATOM 4823 O O . TYR A 1 609 ? -1.949 -6.011 -8.276 1.00 95.31 609 TYR A O 1
ATOM 4831 N N . VAL A 1 610 ? -1.986 -5.156 -10.358 1.00 96.06 610 VAL A N 1
ATOM 4832 C CA . VAL A 1 610 ? -0.699 -4.460 -10.277 1.00 96.06 610 VAL A CA 1
ATOM 4833 C C . VAL A 1 610 ? -0.909 -3.002 -10.643 1.00 96.06 610 VAL A C 1
ATOM 4835 O O . VAL A 1 610 ? -1.435 -2.717 -11.718 1.00 96.06 610 VAL A O 1
ATOM 4838 N N . THR A 1 611 ? -0.482 -2.080 -9.785 1.00 94.50 611 THR A N 1
ATOM 4839 C CA . THR A 1 611 ? -0.551 -0.637 -10.059 1.00 94.50 611 THR A CA 1
ATOM 4840 C C . THR A 1 611 ? 0.825 -0.033 -10.298 1.00 94.50 611 THR A C 1
ATOM 4842 O O . THR A 1 611 ? 1.840 -0.567 -9.844 1.00 94.50 611 THR A O 1
ATOM 4845 N N . GLY A 1 612 ? 0.864 1.083 -11.027 1.00 91.75 612 GLY A N 1
ATOM 4846 C CA . GLY A 1 612 ? 2.070 1.878 -11.226 1.00 91.75 612 GLY A CA 1
ATOM 4847 C C . GLY A 1 612 ? 1.810 3.376 -11.105 1.00 91.75 612 GLY A C 1
ATOM 4848 O O . GLY A 1 612 ? 1.083 3.967 -11.906 1.00 91.75 612 GLY A O 1
ATOM 4849 N N . ALA A 1 613 ? 2.487 4.004 -10.146 1.00 88.50 613 ALA A N 1
ATOM 4850 C CA . ALA A 1 613 ? 2.364 5.431 -9.853 1.00 88.50 613 ALA A CA 1
ATOM 4851 C C . ALA A 1 613 ? 2.853 6.356 -10.982 1.00 88.50 613 ALA A C 1
ATOM 4853 O O . ALA A 1 613 ? 2.516 7.532 -11.000 1.00 88.50 613 ALA A O 1
ATOM 4854 N N . TYR A 1 614 ? 3.661 5.848 -11.915 1.00 85.75 614 TYR A N 1
ATOM 4855 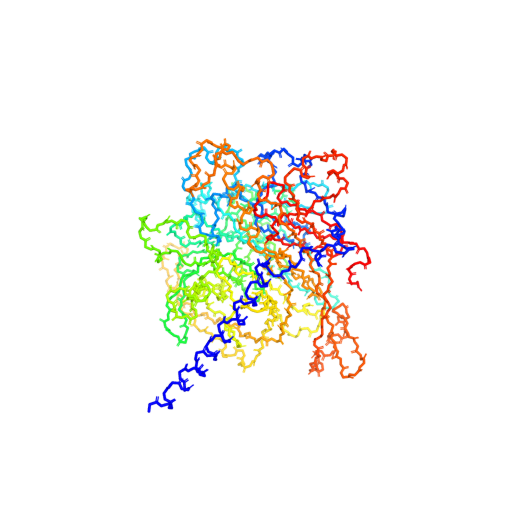C CA . TYR A 1 614 ? 4.330 6.644 -12.954 1.00 85.75 614 TYR A CA 1
ATOM 4856 C C . TYR A 1 614 ? 3.858 6.322 -14.374 1.00 85.75 614 TYR A C 1
ATOM 4858 O O . TYR A 1 614 ? 4.548 6.643 -15.339 1.00 85.75 614 TYR A O 1
ATOM 4866 N N . GLU A 1 615 ? 2.712 5.654 -14.519 1.00 81.38 615 GLU A N 1
ATOM 4867 C CA . GLU A 1 615 ? 2.197 5.235 -15.820 1.00 81.38 615 GLU A CA 1
ATOM 4868 C C . GLU A 1 615 ? 0.706 5.564 -15.978 1.00 81.38 615 GLU A C 1
ATOM 4870 O O . GLU A 1 615 ? -0.117 5.247 -15.119 1.00 81.38 615 GLU A O 1
ATOM 4875 N N . GLU A 1 616 ? 0.347 6.170 -17.115 1.00 79.12 616 GLU A N 1
ATOM 4876 C CA . GLU A 1 616 ? -1.021 6.632 -17.411 1.00 79.12 616 GLU A CA 1
ATOM 4877 C C . GLU A 1 616 ? -2.041 5.488 -17.476 1.00 79.12 616 GLU A C 1
ATOM 4879 O O . GLU A 1 616 ? -3.197 5.659 -17.096 1.00 79.12 616 GLU A O 1
ATOM 4884 N N . ARG A 1 617 ? -1.615 4.302 -17.926 1.00 76.69 617 ARG A N 1
ATOM 4885 C CA . ARG A 1 617 ? -2.466 3.101 -17.996 1.00 76.69 617 ARG A CA 1
ATOM 4886 C C . ARG A 1 617 ? -2.804 2.537 -16.613 1.00 76.69 617 ARG A C 1
ATOM 4888 O O . ARG A 1 617 ? -3.718 1.725 -16.516 1.00 76.69 617 ARG A O 1
ATOM 4895 N N . GLY A 1 618 ? -2.075 2.971 -15.578 1.00 72.25 618 GLY A N 1
ATOM 4896 C CA . GLY A 1 618 ? -2.379 2.832 -14.154 1.00 72.25 618 GLY A CA 1
ATOM 4897 C C . GLY A 1 618 ? -2.325 1.415 -13.583 1.00 72.25 618 GLY A C 1
ATOM 4898 O O . GLY A 1 618 ? -1.617 1.185 -12.606 1.00 72.25 618 GLY A O 1
ATOM 4899 N N . ILE A 1 619 ? -3.092 0.485 -14.154 1.00 90.06 619 ILE A N 1
ATOM 4900 C CA . ILE A 1 619 ? -3.460 -0.788 -13.534 1.00 90.06 619 ILE A CA 1
ATOM 4901 C C . ILE A 1 619 ? -3.410 -1.912 -14.566 1.00 90.06 619 ILE A C 1
ATOM 4903 O O . ILE A 1 619 ? -4.012 -1.815 -15.639 1.00 90.06 619 ILE A O 1
ATOM 4907 N N . ALA A 1 620 ? -2.744 -3.003 -14.207 1.00 91.88 620 ALA A N 1
ATOM 4908 C CA . ALA A 1 620 ? -2.857 -4.281 -14.888 1.00 91.88 620 ALA A CA 1
ATOM 4909 C C . ALA A 1 620 ? -3.637 -5.283 -14.038 1.00 91.88 620 ALA A C 1
ATOM 4911 O O . ALA A 1 620 ? -3.479 -5.354 -12.820 1.00 91.88 620 ALA A O 1
ATOM 4912 N N . MET A 1 621 ? -4.446 -6.083 -14.716 1.00 93.06 621 MET A N 1
ATOM 4913 C CA . MET A 1 621 ? -5.126 -7.248 -14.185 1.00 93.06 621 MET A CA 1
ATOM 4914 C C . MET A 1 621 ? -4.494 -8.489 -14.822 1.00 93.06 621 MET A C 1
ATOM 4916 O O . MET A 1 621 ? -4.603 -8.694 -16.029 1.00 93.06 621 MET A O 1
ATOM 4920 N N . CYS A 1 622 ? -3.826 -9.297 -14.009 1.00 93.81 622 CYS A N 1
ATOM 4921 C CA . CYS A 1 622 ? -3.078 -10.479 -14.410 1.00 93.81 622 CYS A CA 1
ATOM 4922 C C . CYS A 1 622 ? -3.779 -11.749 -13.934 1.00 93.81 622 CYS A C 1
ATOM 4924 O O . CYS A 1 622 ? -3.948 -11.950 -12.732 1.00 93.81 622 CYS A O 1
ATOM 4926 N N . ALA A 1 623 ? -4.159 -12.627 -14.857 1.00 93.56 623 ALA A N 1
ATOM 4927 C CA . ALA A 1 623 ? -4.595 -13.971 -14.500 1.00 93.56 623 ALA A CA 1
ATOM 4928 C C . ALA A 1 623 ? -3.394 -14.791 -14.009 1.00 93.56 623 ALA A C 1
ATOM 4930 O O . ALA A 1 623 ? -2.346 -14.813 -14.652 1.00 93.56 623 ALA A O 1
ATOM 4931 N N . LEU A 1 624 ? -3.540 -15.458 -12.866 1.00 90.88 624 LEU A N 1
ATOM 4932 C CA . LEU A 1 624 ? -2.517 -16.331 -12.306 1.00 90.88 624 LEU A CA 1
ATOM 4933 C C . LEU A 1 624 ? -2.436 -17.623 -13.139 1.00 90.88 624 LEU A C 1
ATOM 4935 O O . LEU A 1 624 ? -3.424 -18.366 -13.199 1.00 90.88 624 LEU A O 1
ATOM 4939 N N . PRO A 1 625 ? -1.291 -17.922 -13.773 1.00 84.94 625 PRO A N 1
ATOM 4940 C CA . PRO A 1 625 ? -1.147 -19.121 -14.590 1.00 84.94 625 PRO A CA 1
ATOM 4941 C C . PRO A 1 625 ? -1.160 -20.382 -13.714 1.00 84.94 625 PRO A C 1
ATOM 4943 O O . PRO A 1 625 ? -0.506 -20.426 -12.672 1.00 84.94 625 PRO A O 1
ATOM 4946 N N . ALA A 1 626 ? -1.891 -21.416 -14.141 1.00 74.00 626 ALA A N 1
ATOM 4947 C CA . ALA A 1 626 ? -2.177 -22.599 -13.321 1.00 74.00 626 ALA A CA 1
ATOM 4948 C C . ALA A 1 626 ? -0.929 -23.388 -12.876 1.00 74.00 626 ALA A C 1
ATOM 4950 O O . ALA A 1 626 ? -0.941 -23.932 -11.778 1.00 74.00 626 ALA A O 1
ATOM 4951 N N . ASP A 1 627 ? 0.134 -23.400 -13.687 1.00 73.31 627 ASP A N 1
ATOM 4952 C CA . ASP A 1 627 ? 1.365 -24.169 -13.425 1.00 73.31 627 ASP A CA 1
ATOM 4953 C C . ASP A 1 627 ? 2.504 -23.328 -12.818 1.00 73.31 627 ASP A C 1
ATOM 4955 O O . ASP A 1 627 ? 3.586 -23.844 -12.547 1.00 73.31 627 ASP A O 1
ATOM 4959 N N . TRP A 1 628 ? 2.283 -22.025 -12.617 1.00 67.19 628 TRP A N 1
ATOM 4960 C CA . TRP A 1 628 ? 3.306 -21.083 -12.135 1.00 67.19 628 TRP A CA 1
ATOM 4961 C C . TRP A 1 628 ? 3.072 -20.612 -10.703 1.00 67.19 628 TRP A C 1
ATOM 4963 O O . TRP A 1 628 ? 3.952 -19.998 -10.105 1.00 67.19 628 TRP A O 1
ATOM 4973 N N . VAL A 1 629 ? 1.886 -20.894 -10.166 1.00 69.00 629 VAL A N 1
ATOM 4974 C CA . VAL A 1 629 ? 1.505 -20.555 -8.800 1.00 69.00 629 VAL A CA 1
ATOM 4975 C C . VAL A 1 629 ? 1.401 -21.839 -8.007 1.00 69.00 629 VAL A C 1
ATOM 4977 O O . VAL A 1 629 ? 0.585 -22.703 -8.315 1.00 69.00 629 VAL A O 1
ATOM 4980 N N . GLU A 1 630 ? 2.228 -21.957 -6.975 1.00 61.66 630 GLU A N 1
ATOM 4981 C CA . GLU A 1 630 ? 2.185 -23.106 -6.071 1.00 61.66 630 GLU A CA 1
ATOM 4982 C C . GLU A 1 630 ? 0.811 -23.163 -5.379 1.00 61.66 630 GLU A C 1
ATOM 4984 O O . GLU A 1 630 ? 0.451 -22.211 -4.683 1.00 61.66 630 GLU A O 1
ATOM 4989 N N . ALA A 1 631 ? 0.035 -24.223 -5.631 1.00 54.09 631 ALA A N 1
ATOM 4990 C CA . ALA A 1 631 ? -1.376 -24.359 -5.249 1.00 54.09 631 ALA A CA 1
ATOM 4991 C C . ALA A 1 631 ? -1.600 -25.233 -4.010 1.00 54.09 631 ALA A C 1
ATOM 4993 O O . ALA A 1 631 ? -0.959 -26.307 -3.913 1.00 54.09 631 ALA A O 1
#

Radius of gyration: 25.68 Å; Cα contacts (8 Å, |Δi|>4): 1370; chains: 1; bounding box: 102×64×68 Å

Mean predicted aligned error: 11.24 Å

Solvent-accessible surface area (backbone atoms only — not comparable to full-atom values): 34605 Å² total; per-residue (Å²): 125,66,67,65,53,52,52,50,50,51,48,48,50,49,50,49,52,68,50,48,52,50,49,53,33,35,35,47,57,39,40,80,68,61,59,72,67,78,69,53,69,93,62,48,68,28,63,33,60,42,11,36,51,74,53,91,67,59,96,87,58,78,59,55,62,81,54,74,22,13,15,34,20,41,40,61,41,76,80,78,39,36,33,38,34,19,17,19,60,51,29,77,43,49,26,73,66,51,68,39,71,56,88,57,59,73,73,65,60,67,72,42,46,72,44,42,47,26,43,25,45,70,86,49,95,65,74,60,39,69,40,44,79,37,69,51,51,89,86,42,92,67,70,65,64,89,49,60,86,79,38,56,38,47,35,23,50,31,71,47,49,28,20,66,75,57,65,54,80,57,59,95,92,55,73,77,65,65,72,58,57,26,34,31,42,41,29,17,23,45,60,50,90,91,49,73,25,30,37,44,32,27,40,38,54,35,72,50,88,62,25,76,70,40,51,52,31,33,54,74,48,72,47,45,67,71,34,37,26,39,60,42,87,93,70,78,43,74,49,73,48,24,43,32,29,40,28,73,36,91,86,45,49,26,69,81,40,69,62,78,71,68,73,98,84,82,71,82,66,62,70,54,73,80,64,70,65,73,93,77,54,69,65,63,51,42,74,48,28,28,34,52,52,12,30,37,35,21,18,38,69,82,62,88,82,62,77,64,82,91,69,62,66,84,70,58,40,46,85,85,50,96,59,44,64,64,42,22,78,75,35,67,90,48,41,68,67,49,42,81,62,27,40,39,51,30,38,37,36,39,64,76,53,39,29,40,73,54,44,51,57,83,60,69,53,48,51,48,38,51,56,68,46,56,57,36,57,41,46,69,48,40,65,69,28,37,43,93,56,76,52,47,28,40,40,32,58,28,34,60,54,74,47,20,30,41,34,36,26,38,57,49,68,87,56,54,71,72,77,29,51,44,82,44,84,42,77,44,79,43,65,45,102,86,68,46,82,41,78,45,78,45,80,43,80,45,74,53,68,41,28,31,71,76,46,73,46,80,40,93,35,51,71,48,17,62,34,62,45,82,58,66,30,40,38,39,23,26,35,59,34,50,56,46,42,54,52,31,52,52,48,53,34,42,51,50,29,53,76,68,72,42,83,60,58,94,91,60,74,98,71,66,52,57,84,67,42,65,36,48,39,29,25,40,31,34,41,34,44,56,36,33,38,46,93,92,76,52,75,41,52,54,81,43,26,65,61,48,10,58,34,44,71,68,70,51,85,55,51,77,45,75,50,77,38,80,50,36,27,47,54,62,43,42,52,48,70,60,68,74,53,54,71,71,56,58,62,60,47,31,35,73,45,62,54,40,35,15,33,32,75,41,72,90,77,34,35,38,37,37,15,5,33,85,35,56,62,14,36,16,44,24,52,58,54,82,91,64,51,97,125

pLDDT: mean 76.27, std 15.45, range [36.78, 98.12]

Secondary structure (DSSP, 8-state):
-HHHHHHHHHHHHHHHHHHHHHHHHHHHHHTSSS-TTTTSSS-SSBSGGGEEESS-S-TTSPPPTTS--SEEEEEEETTTTEEEEEE-TTTTTEETTTTEE----HHHHSSS---EEEEEETTSSPPPEEPEEEPPPTTSSSPPPTTTTTS--EEEEEEEESSGGGTSPPPTTSPPPPPPSEEEEEEEE---SSS--EEEEEEEESSSTTGGG--EEEEEEEE-GGGGEEEETTTTEEEE--EEEEEEEEEEEPPPEESSPPPSSS-S--TTTTTT-----HHHHHHHEE-PEEEEEEEPPP-TT---GGG-S---SS---TTHHHHHHH-GGG--PPPTTTT-EEEEETTTTEEEE-EEET-PPP--TT-PPP-EEE-TTTTTTT-SS---EEEEEEE-SS-EEEEEEEE-TTS-GGGGEEEEEEEEEEEPTTS-EEEEEEEEEEE--EEEEEEEEEESS-EEEEEE-TT--EEEEE-S-HHHHHHHHHHHHHHHHHHTTPPPPTT--S---TTTSPPBPPEEEEEEEEEEEETTTEEE-TT-HHHHHHHHHTT-PPEEEEEEEEEEEEPPB-HHHHHTS-HHHHHHT----SS--EEEEETTTTEEEEE-TT-TT-EEEEEPPTTTS--

Sequence (631 aa):
MLVPLIVSSVAAGLLSVTSYFPYKNHLKLHGDALDASSLGSDNYRLNLEHCQPVSTRLPNEPAGPVEPSFCEDIVLDRRTGVAYLSCDPTRLTWDARAGIYEDGSDRLASEQGTPGIWAWDTNRRSLPRKLFISSPPPEYPIQAPADLQSTFHPLGIAVTPSHPYFAEEADEGEEPRPEPPANLVLVANKPYADRPGVVDIFVHDLDKVGGKDHTTLRWIKRVQGDELSGMQLDWDTHFNVDPFRITVFEEQYSQRMDRHYPEPTYVKEDPEHLAGFQDDDPARIAFKHIRIPSFFITSLPDRAAQPTPAAAVERSSVFSAMWQPIASTLFSQYSLSADTVSRKIFLHHSSINKTLAVRMDGGDPDLWQGFPPLIQAWDGGGKKTGSNSSATALFVPSLTSDAARVQEWEQHWVRGVAGGIREHRVHLSETTPEGKVNNILQLFKTYTPSFVNFFSMDHETPVRALVVDPHGRTWTAGNPNTRSVERWIAAQRNERRRRLGLPLAAGASQSLSSSDRPPRPAARIDQTTWVFRHFGSVVAHPWQTDKLALKKQKGVWLRKEFHTFNVFKSPSETKAEIEARTEDELVKRGFLPTVPTGLAIDIHKKMLYVTGAYEERGIAMCALPADWVEA

Nearest PDB structures (foldseek):
  7tpr-assembly1_C  TM=3.833E-01  e=8.422E+00  Severe acute respiratory syndrome coronavirus 2